Protein AF-A0A3B8TP27-F1 (afdb_monomer_lite)

Structure (mmCIF, N/CA/C/O backbone):
data_AF-A0A3B8TP27-F1
#
_entry.id   AF-A0A3B8TP27-F1
#
loop_
_atom_site.group_PDB
_atom_site.id
_atom_site.type_symbol
_atom_site.label_atom_id
_atom_site.label_alt_id
_atom_site.label_comp_id
_atom_site.label_asym_id
_atom_site.label_entity_id
_atom_site.label_seq_id
_atom_site.pdbx_PDB_ins_code
_atom_site.Cartn_x
_atom_site.Cartn_y
_atom_site.Cartn_z
_atom_site.occupancy
_atom_site.B_iso_or_equiv
_atom_site.auth_seq_id
_atom_site.auth_comp_id
_atom_site.auth_asym_id
_atom_site.auth_atom_id
_atom_site.pdbx_PDB_model_num
ATOM 1 N N . MET A 1 1 ? 4.205 -17.755 7.317 1.00 66.25 1 MET A N 1
ATOM 2 C CA . MET A 1 1 ? 5.647 -17.723 7.655 1.00 66.25 1 MET A CA 1
ATOM 3 C C . MET A 1 1 ? 6.389 -18.927 7.093 1.00 66.25 1 MET A C 1
ATOM 5 O O . MET A 1 1 ? 7.180 -18.707 6.194 1.00 66.25 1 MET A O 1
ATOM 9 N N . GLY A 1 2 ? 6.106 -20.170 7.516 1.00 64.44 2 GLY A N 1
ATOM 10 C CA . GLY A 1 2 ? 6.777 -21.365 6.961 1.00 64.44 2 GLY A CA 1
ATOM 11 C C . GLY A 1 2 ? 6.663 -21.503 5.435 1.00 64.44 2 GLY A C 1
ATOM 12 O O . GLY A 1 2 ? 7.664 -21.722 4.767 1.00 64.44 2 GLY A O 1
ATOM 13 N N . LEU A 1 3 ? 5.477 -21.240 4.872 1.00 69.88 3 LEU A N 1
ATOM 14 C CA . LEU A 1 3 ? 5.270 -21.186 3.414 1.00 69.88 3 LEU A CA 1
ATOM 15 C C . LEU A 1 3 ? 6.057 -20.056 2.725 1.00 69.88 3 LEU A C 1
ATOM 17 O O . LEU A 1 3 ? 6.462 -20.209 1.587 1.00 69.88 3 LEU A O 1
ATOM 21 N N . GLY A 1 4 ? 6.332 -18.954 3.426 1.00 68.19 4 GLY A N 1
ATOM 22 C CA . GLY A 1 4 ? 7.171 -17.870 2.906 1.00 68.19 4 GLY A CA 1
ATOM 23 C C . GLY A 1 4 ? 8.630 -18.267 2.779 1.00 68.19 4 GLY A C 1
ATOM 24 O O . GLY A 1 4 ? 9.251 -18.007 1.760 1.00 68.19 4 GLY A O 1
ATOM 25 N N . VAL A 1 5 ? 9.156 -18.945 3.802 1.00 73.12 5 VAL A N 1
ATOM 26 C CA . VAL A 1 5 ? 10.514 -19.503 3.768 1.00 73.12 5 VAL A CA 1
ATOM 27 C C . VAL A 1 5 ? 10.631 -20.533 2.645 1.00 73.12 5 VAL A C 1
ATOM 29 O O . VAL A 1 5 ? 11.611 -20.508 1.915 1.00 73.12 5 VAL A O 1
ATOM 32 N N . LEU A 1 6 ? 9.608 -21.374 2.451 1.00 71.88 6 LEU A N 1
ATOM 33 C CA . LEU A 1 6 ? 9.532 -22.292 1.312 1.00 71.88 6 LEU A CA 1
ATOM 34 C C . LEU A 1 6 ? 9.569 -21.539 -0.030 1.00 71.88 6 LEU A C 1
ATOM 36 O O . LEU A 1 6 ? 10.332 -21.925 -0.904 1.00 71.88 6 LEU A O 1
ATOM 40 N N . GLY A 1 7 ? 8.794 -20.461 -0.184 1.00 71.62 7 GLY A N 1
ATOM 41 C CA . GLY A 1 7 ? 8.790 -19.634 -1.397 1.00 71.62 7 GLY A CA 1
ATOM 42 C C . GLY A 1 7 ? 10.143 -18.990 -1.695 1.00 71.62 7 GLY A C 1
ATOM 43 O O . GLY A 1 7 ? 10.583 -19.023 -2.837 1.00 71.62 7 GLY A O 1
ATOM 44 N N . ILE A 1 8 ? 10.831 -18.485 -0.665 1.00 73.81 8 ILE A N 1
ATOM 45 C CA . ILE A 1 8 ? 12.198 -17.954 -0.787 1.00 73.81 8 ILE A CA 1
ATOM 46 C C . ILE A 1 8 ? 13.159 -19.072 -1.202 1.00 73.81 8 ILE A C 1
ATOM 48 O O . ILE A 1 8 ? 13.910 -18.918 -2.151 1.00 73.81 8 ILE A O 1
ATOM 52 N N . VAL A 1 9 ? 13.129 -20.231 -0.543 1.00 72.75 9 VAL A N 1
ATOM 53 C CA . VAL A 1 9 ? 14.000 -21.354 -0.928 1.00 72.75 9 VAL A CA 1
ATOM 54 C C . VAL A 1 9 ? 13.724 -21.782 -2.371 1.00 72.75 9 VAL A C 1
ATOM 56 O O . VAL A 1 9 ? 14.662 -21.973 -3.135 1.00 72.75 9 VAL A O 1
ATOM 59 N N . LEU A 1 10 ? 12.457 -21.869 -2.780 1.00 69.00 10 LEU A N 1
ATOM 60 C CA . LEU A 1 10 ? 12.084 -22.222 -4.148 1.00 69.00 10 LEU A CA 1
ATOM 61 C C . LEU A 1 10 ? 12.521 -21.173 -5.173 1.00 69.00 10 LEU A C 1
ATOM 63 O O . LEU A 1 10 ? 12.933 -21.572 -6.254 1.00 69.00 10 LEU A O 1
ATOM 67 N N . SER A 1 11 ? 12.505 -19.875 -4.847 1.00 67.19 11 SER A N 1
ATOM 68 C CA . SER A 1 11 ? 13.017 -18.839 -5.757 1.00 67.19 11 SER A CA 1
ATOM 69 C C . SER A 1 11 ? 14.533 -18.895 -5.956 1.00 67.19 11 SER A C 1
ATOM 71 O O . SER A 1 11 ? 15.020 -18.364 -6.939 1.00 67.19 11 SER A O 1
ATOM 73 N N . PHE A 1 12 ? 15.280 -19.494 -5.021 1.00 67.44 12 PHE A N 1
ATOM 74 C CA . PHE A 1 12 ? 16.730 -19.700 -5.150 1.00 67.44 12 PHE A CA 1
ATOM 75 C C . PHE A 1 12 ? 17.096 -21.067 -5.757 1.00 67.44 12 PHE A C 1
ATOM 77 O O . PHE A 1 12 ? 18.180 -21.210 -6.311 1.00 67.44 12 PHE A O 1
ATOM 84 N N . VAL A 1 13 ? 16.239 -22.085 -5.599 1.00 65.81 13 VAL A N 1
ATOM 85 C CA . VAL A 1 13 ? 16.522 -23.483 -5.987 1.00 65.81 13 VAL A CA 1
ATOM 86 C C . VAL A 1 13 ? 15.939 -23.851 -7.349 1.00 65.81 13 VAL A C 1
ATOM 88 O O . VAL A 1 13 ? 16.531 -24.667 -8.055 1.00 65.81 13 VAL A O 1
ATOM 91 N N . LEU A 1 14 ? 14.778 -23.304 -7.720 1.00 64.00 14 LEU A N 1
ATOM 92 C CA . LEU A 1 14 ? 14.265 -23.486 -9.073 1.00 64.00 14 LEU A CA 1
ATOM 93 C C . LEU A 1 14 ? 15.167 -22.687 -10.019 1.00 64.00 14 LEU A C 1
ATOM 95 O O . LEU A 1 14 ? 15.406 -21.516 -9.726 1.00 64.00 14 LEU A O 1
ATOM 99 N N . PRO A 1 15 ? 15.687 -23.294 -11.103 1.00 53.16 15 PRO A N 1
ATOM 100 C CA . PRO A 1 15 ? 16.529 -22.581 -12.047 1.00 53.16 15 PRO A CA 1
ATOM 101 C C . PRO A 1 15 ? 15.786 -21.340 -12.534 1.00 53.16 15 PRO A C 1
ATOM 103 O O . PRO A 1 15 ? 14.738 -21.453 -13.175 1.00 53.16 15 PRO A O 1
ATOM 106 N N . ASP A 1 16 ? 16.312 -20.162 -12.205 1.00 53.81 16 ASP A N 1
ATOM 107 C CA . ASP A 1 16 ? 16.000 -18.957 -12.955 1.00 53.81 16 ASP A CA 1
ATOM 108 C C . ASP A 1 16 ? 16.494 -19.257 -14.370 1.00 53.81 16 ASP A C 1
ATOM 110 O O . ASP A 1 16 ? 17.695 -19.280 -14.629 1.00 53.81 16 ASP A O 1
ATOM 114 N N . MET A 1 17 ? 15.574 -19.545 -15.291 1.00 49.47 17 MET A N 1
ATOM 115 C CA . MET A 1 17 ? 15.879 -19.596 -16.723 1.00 49.47 17 MET A CA 1
ATOM 116 C C . MET A 1 17 ? 16.141 -18.181 -17.267 1.00 49.47 17 MET A C 1
ATOM 118 O O . MET A 1 17 ? 15.887 -17.940 -18.436 1.00 49.47 17 MET A O 1
ATOM 122 N N . SER A 1 18 ? 16.596 -17.249 -16.415 1.00 47.12 18 SER A N 1
ATOM 123 C CA . SER A 1 18 ? 16.875 -15.857 -16.726 1.00 47.12 18 SER A CA 1
ATOM 124 C C . SER A 1 18 ? 18.362 -15.555 -16.729 1.00 47.12 18 SER A C 1
ATOM 126 O O . SER A 1 18 ? 19.095 -15.949 -15.822 1.00 47.12 18 SER A O 1
ATOM 128 N N . ALA A 1 19 ? 18.796 -14.783 -17.727 1.00 45.38 19 ALA A N 1
ATOM 129 C CA . ALA A 1 19 ? 20.151 -14.232 -17.803 1.00 45.38 19 ALA A CA 1
ATOM 130 C C . ALA A 1 19 ? 20.506 -13.356 -16.577 1.00 45.38 19 ALA A C 1
ATOM 132 O O . ALA A 1 19 ? 21.674 -13.217 -16.223 1.00 45.38 19 ALA A O 1
ATOM 133 N N . ASN A 1 20 ? 19.495 -12.827 -15.873 1.00 56.25 20 ASN A N 1
ATOM 134 C CA . ASN A 1 20 ? 19.636 -12.100 -14.613 1.00 56.25 20 ASN A CA 1
ATOM 135 C C . ASN A 1 20 ? 19.451 -13.038 -13.412 1.00 56.25 20 ASN A C 1
ATOM 137 O O . ASN A 1 20 ? 18.319 -13.318 -13.009 1.00 56.25 20 ASN A O 1
ATOM 141 N N . HIS A 1 21 ? 20.552 -13.498 -12.813 1.00 56.16 21 HIS A N 1
ATOM 142 C CA . HIS A 1 21 ? 20.518 -14.320 -11.600 1.00 56.16 21 HIS A CA 1
ATOM 143 C C . HIS A 1 21 ? 19.665 -13.660 -10.488 1.00 56.16 21 HIS A C 1
ATOM 145 O O . HIS A 1 21 ? 19.971 -12.557 -10.032 1.00 56.16 21 HIS A O 1
ATOM 151 N N . TYR A 1 22 ? 18.619 -14.348 -10.013 1.00 73.94 22 TYR A N 1
ATOM 152 C CA . TYR A 1 22 ? 17.744 -13.962 -8.893 1.00 73.94 22 TYR A CA 1
ATOM 153 C C . TYR A 1 22 ? 16.801 -12.768 -9.135 1.00 73.94 22 TYR A C 1
ATOM 155 O O . TYR A 1 22 ? 16.224 -12.246 -8.169 1.00 73.94 22 TYR A O 1
ATOM 163 N N . SER A 1 23 ? 16.590 -12.328 -10.382 1.00 77.88 23 SER A N 1
ATOM 164 C CA . SER A 1 23 ? 15.687 -11.204 -10.695 1.00 77.88 23 SER A CA 1
ATOM 165 C C . SER A 1 23 ? 14.266 -11.446 -10.181 1.00 77.88 23 SER A C 1
ATOM 167 O O . SER A 1 23 ? 13.637 -10.544 -9.614 1.00 77.88 23 SER A O 1
ATOM 169 N N . ARG A 1 24 ? 13.784 -12.691 -10.269 1.00 81.81 24 ARG A N 1
ATOM 170 C CA . ARG A 1 24 ? 12.455 -13.089 -9.789 1.00 81.81 24 ARG A CA 1
ATOM 171 C C . ARG A 1 24 ? 12.317 -12.959 -8.279 1.00 81.81 24 ARG A C 1
ATOM 173 O O . ARG A 1 24 ? 11.278 -12.496 -7.801 1.00 81.81 24 ARG A O 1
ATOM 180 N N . PHE A 1 25 ? 13.348 -13.330 -7.518 1.00 85.75 25 PHE A N 1
ATOM 181 C CA . PHE A 1 25 ? 13.351 -13.182 -6.060 1.00 85.75 25 PHE A CA 1
ATOM 182 C C . PHE A 1 25 ? 13.271 -11.707 -5.660 1.00 85.75 25 PHE A C 1
ATOM 184 O O . PHE A 1 25 ? 12.393 -11.323 -4.884 1.00 85.75 25 PHE A O 1
ATOM 191 N N . TRP A 1 26 ? 14.148 -10.870 -6.218 1.00 89.06 26 TRP A N 1
ATOM 192 C CA . TRP A 1 26 ? 14.210 -9.449 -5.883 1.00 89.06 26 TRP A CA 1
ATOM 193 C C . TRP A 1 26 ? 12.957 -8.687 -6.325 1.00 89.06 26 TRP A C 1
ATOM 195 O O . TRP A 1 26 ? 12.459 -7.855 -5.568 1.00 89.06 26 TRP A O 1
ATOM 205 N N . SER A 1 27 ? 12.381 -9.033 -7.480 1.00 91.62 27 SER A N 1
ATOM 206 C CA . SER A 1 27 ? 11.115 -8.457 -7.961 1.00 91.62 27 SER A CA 1
ATOM 207 C C . SER A 1 27 ? 9.949 -8.821 -7.043 1.00 91.62 27 SER A C 1
ATOM 209 O O . SER A 1 27 ? 9.149 -7.964 -6.666 1.00 91.62 27 SER A O 1
ATOM 211 N N . ASN A 1 28 ? 9.878 -10.082 -6.601 1.00 92.19 28 ASN A N 1
ATOM 212 C CA . ASN A 1 28 ? 8.884 -10.526 -5.623 1.00 92.19 28 ASN A CA 1
ATOM 213 C C . ASN A 1 28 ? 9.065 -9.839 -4.269 1.00 92.19 28 ASN A C 1
ATOM 215 O O . ASN A 1 28 ? 8.075 -9.456 -3.636 1.00 92.19 28 ASN A O 1
ATOM 219 N N . LEU A 1 29 ? 10.309 -9.677 -3.817 1.00 93.62 29 LEU A N 1
ATOM 220 C CA . LEU A 1 29 ? 10.616 -8.975 -2.579 1.00 93.62 29 LEU A CA 1
ATOM 221 C C . LEU A 1 29 ? 10.170 -7.511 -2.662 1.00 93.62 29 LEU A C 1
ATOM 223 O O . LEU A 1 29 ? 9.513 -7.032 -1.737 1.00 93.62 29 LEU A O 1
ATOM 227 N N . LEU A 1 30 ? 10.469 -6.829 -3.771 1.00 95.88 30 LEU A N 1
ATOM 228 C CA . LEU A 1 30 ? 10.076 -5.446 -4.037 1.00 95.88 30 LEU A CA 1
ATOM 229 C C . LEU A 1 30 ? 8.550 -5.288 -4.041 1.00 95.88 30 LEU A C 1
ATOM 231 O O . LEU A 1 30 ? 8.015 -4.501 -3.256 1.00 95.88 30 LEU A O 1
ATOM 235 N N . LEU A 1 31 ? 7.857 -6.092 -4.856 1.00 96.38 31 LEU A N 1
ATOM 236 C CA . LEU A 1 31 ? 6.399 -6.094 -4.987 1.00 96.38 31 LEU A CA 1
ATOM 237 C C . LEU A 1 31 ? 5.729 -6.261 -3.625 1.00 96.38 31 LEU A C 1
ATOM 239 O O . LEU A 1 31 ? 4.927 -5.425 -3.209 1.00 96.38 31 LEU A O 1
ATOM 243 N N . ASN A 1 32 ? 6.063 -7.338 -2.909 1.00 97.06 32 ASN A N 1
ATOM 244 C CA . ASN A 1 32 ? 5.401 -7.648 -1.647 1.00 97.06 32 ASN A CA 1
ATOM 245 C C . ASN A 1 32 ? 5.752 -6.624 -0.560 1.00 97.06 32 ASN A C 1
ATOM 247 O O . ASN A 1 32 ? 4.894 -6.269 0.249 1.00 97.06 32 ASN A O 1
ATOM 251 N N . THR A 1 33 ? 6.981 -6.102 -0.549 1.00 97.88 33 THR A N 1
ATOM 252 C CA . THR A 1 33 ? 7.368 -5.033 0.380 1.00 97.88 33 THR A CA 1
ATOM 253 C C . THR A 1 33 ? 6.520 -3.788 0.147 1.00 97.88 33 THR A C 1
ATOM 255 O O . THR A 1 33 ? 5.936 -3.271 1.098 1.00 97.88 33 THR A O 1
ATOM 258 N N . TYR A 1 34 ? 6.380 -3.340 -1.101 1.00 98.12 34 TYR A N 1
ATOM 259 C CA . TYR A 1 34 ? 5.605 -2.145 -1.418 1.00 98.12 34 TYR A CA 1
ATOM 260 C C . TYR A 1 34 ? 4.100 -2.336 -1.169 1.00 98.12 34 TYR A C 1
ATOM 262 O O . TYR A 1 34 ? 3.471 -1.519 -0.492 1.00 98.12 34 TYR A O 1
ATOM 270 N N . TYR A 1 35 ? 3.532 -3.460 -1.616 1.00 98.31 35 TYR A N 1
ATOM 271 C CA . TYR A 1 35 ? 2.109 -3.764 -1.452 1.00 98.31 35 TYR A CA 1
ATOM 272 C C . TYR A 1 35 ? 1.693 -3.829 0.025 1.00 98.31 35 TYR A C 1
ATOM 274 O O . TYR A 1 35 ? 0.754 -3.150 0.456 1.00 98.31 35 TYR A O 1
ATOM 282 N N . PHE A 1 36 ? 2.431 -4.585 0.847 1.00 98.44 36 PHE A N 1
ATOM 283 C CA . PHE A 1 36 ? 2.129 -4.686 2.276 1.00 98.44 36 PHE A CA 1
ATOM 284 C C . PHE A 1 36 ? 2.482 -3.412 3.057 1.00 98.44 36 PHE A C 1
ATOM 286 O O . PHE A 1 36 ? 1.872 -3.160 4.100 1.00 98.44 36 PHE A O 1
ATOM 293 N N . ALA A 1 37 ? 3.405 -2.578 2.567 1.00 98.38 37 ALA A N 1
ATOM 294 C CA . ALA A 1 37 ? 3.612 -1.245 3.126 1.00 98.38 37 ALA A CA 1
ATOM 295 C C . ALA A 1 37 ? 2.386 -0.351 2.929 1.00 98.38 37 ALA A C 1
ATOM 297 O O . ALA A 1 37 ? 1.939 0.285 3.886 1.00 98.38 37 ALA A O 1
ATOM 298 N N . GLY A 1 38 ? 1.807 -0.368 1.726 1.00 97.88 38 GLY A N 1
ATOM 299 C CA . GLY A 1 38 ? 0.555 0.306 1.393 1.00 97.88 38 GLY A CA 1
ATOM 300 C C . GLY A 1 38 ? -0.625 -0.138 2.270 1.00 97.88 38 GLY A C 1
ATOM 301 O O . GLY A 1 38 ? -1.345 0.677 2.859 1.00 97.88 38 GLY A O 1
ATOM 302 N N . ILE A 1 39 ? -0.776 -1.449 2.466 1.00 98.38 39 ILE A N 1
ATOM 303 C CA . ILE A 1 39 ? -1.789 -2.020 3.371 1.00 98.38 39 ILE A CA 1
ATOM 304 C C . ILE A 1 39 ? -1.575 -1.546 4.818 1.00 98.38 39 ILE A C 1
ATOM 306 O O . ILE A 1 39 ? -2.529 -1.166 5.501 1.00 98.38 39 ILE A O 1
ATOM 310 N N . ALA A 1 40 ? -0.331 -1.541 5.302 1.00 98.19 40 ALA A N 1
ATOM 311 C CA . ALA A 1 40 ? -0.015 -1.136 6.669 1.00 98.19 40 ALA A CA 1
ATOM 312 C C . ALA A 1 40 ? -0.239 0.369 6.906 1.00 98.19 40 ALA A C 1
ATOM 314 O O . ALA A 1 40 ? -0.808 0.752 7.935 1.00 98.19 40 ALA A O 1
ATOM 315 N N . ILE A 1 41 ? 0.167 1.227 5.961 1.00 98.25 41 ILE A N 1
ATOM 316 C CA . ILE A 1 41 ? 0.011 2.686 6.070 1.00 98.25 41 ILE A CA 1
ATOM 317 C C . ILE A 1 41 ? -1.456 3.122 5.970 1.00 98.25 41 ILE A C 1
ATOM 319 O O . ILE A 1 41 ? -1.842 4.100 6.612 1.00 98.25 41 ILE A O 1
ATOM 323 N N . THR A 1 42 ? -2.302 2.345 5.279 1.00 98.12 42 THR A N 1
ATOM 324 C CA . THR A 1 42 ? -3.757 2.572 5.202 1.00 98.12 42 THR A CA 1
ATOM 325 C C . THR A 1 42 ? -4.397 2.677 6.588 1.00 98.12 42 THR A C 1
ATOM 327 O O . THR A 1 42 ? -5.289 3.498 6.797 1.00 98.12 42 THR A O 1
ATOM 330 N N . GLY A 1 43 ? -3.910 1.913 7.573 1.00 96.75 43 GLY A N 1
ATOM 331 C CA . GLY A 1 43 ? -4.378 2.020 8.955 1.00 96.75 43 GLY A CA 1
ATOM 332 C C . GLY A 1 43 ? -4.139 3.408 9.565 1.00 96.75 43 GLY A C 1
ATOM 333 O O . GLY A 1 43 ? -5.029 3.960 10.212 1.00 96.75 43 GLY A O 1
ATOM 334 N N . LEU A 1 44 ? -2.969 4.011 9.322 1.00 97.69 44 LEU A N 1
ATOM 335 C CA . LEU A 1 44 ? -2.666 5.368 9.794 1.00 97.69 44 LEU A CA 1
ATOM 336 C C . LEU A 1 44 ? -3.459 6.423 9.031 1.00 97.69 44 LEU A C 1
ATOM 338 O O . LEU A 1 44 ? -4.010 7.326 9.657 1.00 97.69 44 LEU A O 1
ATOM 342 N N . PHE A 1 45 ? -3.559 6.281 7.708 1.00 97.75 45 PHE A N 1
ATOM 343 C CA . PHE A 1 45 ? -4.367 7.162 6.867 1.00 97.75 45 PHE A CA 1
ATOM 344 C C . PHE A 1 45 ? -5.830 7.190 7.318 1.00 97.75 45 PHE A C 1
ATOM 346 O O . PHE A 1 45 ? -6.380 8.266 7.552 1.00 97.75 45 PHE A O 1
ATOM 353 N N . PHE A 1 46 ? -6.433 6.018 7.535 1.00 97.38 46 PHE A N 1
ATOM 354 C CA . PHE A 1 46 ? -7.809 5.895 8.005 1.00 97.38 46 PHE A CA 1
ATOM 355 C C . PHE A 1 46 ? -8.028 6.626 9.334 1.00 97.38 46 PHE A C 1
ATOM 357 O O . PHE A 1 46 ? -8.969 7.410 9.458 1.00 97.38 46 PHE A O 1
ATOM 364 N N . LEU A 1 47 ? -7.141 6.424 10.313 1.00 96.38 47 LEU A N 1
ATOM 365 C CA . LEU A 1 47 ? -7.243 7.087 11.615 1.00 96.38 47 LEU A CA 1
ATOM 366 C C . LEU A 1 47 ? -7.025 8.595 11.519 1.00 96.38 47 LEU A C 1
ATOM 368 O O . LEU A 1 47 ? -7.779 9.356 12.117 1.00 96.38 47 LEU A O 1
ATOM 372 N N . ALA A 1 48 ? -6.026 9.036 10.755 1.00 97.31 48 ALA A N 1
ATOM 373 C CA . ALA A 1 48 ? -5.733 10.452 10.582 1.00 97.31 48 ALA A CA 1
ATOM 374 C C . ALA A 1 48 ? -6.907 11.195 9.929 1.00 97.31 48 ALA A C 1
ATOM 376 O O . ALA A 1 48 ? -7.303 12.258 10.408 1.00 97.31 48 ALA A O 1
ATOM 377 N N . ALA A 1 49 ? -7.500 10.615 8.880 1.00 96.00 49 ALA A N 1
ATOM 378 C CA . ALA A 1 49 ? -8.645 11.191 8.184 1.00 96.00 49 ALA A CA 1
ATOM 379 C C . ALA A 1 49 ? -9.844 11.383 9.124 1.00 96.00 49 ALA A C 1
ATOM 381 O O . ALA A 1 49 ? -10.430 12.464 9.172 1.00 96.00 49 ALA A O 1
ATOM 382 N N . HIS A 1 50 ? -10.171 10.374 9.935 1.00 94.88 50 HIS A N 1
ATOM 383 C CA . HIS A 1 50 ? -11.297 10.478 10.860 1.00 94.88 50 HIS A CA 1
ATOM 384 C C . HIS A 1 50 ? -11.015 11.384 12.061 1.00 94.88 50 HIS A C 1
ATOM 386 O O . HIS A 1 50 ? -11.900 12.128 12.483 1.00 94.88 50 HIS A O 1
ATOM 392 N N . GLN A 1 51 ? -9.778 11.400 12.560 1.00 93.38 51 GLN A N 1
ATOM 393 C CA . GLN A 1 51 ? -9.365 12.308 13.628 1.00 93.38 51 GLN A CA 1
ATOM 394 C C . GLN A 1 51 ? -9.535 13.776 13.202 1.00 93.38 51 GLN A C 1
ATOM 396 O O . GLN A 1 51 ? -9.992 14.621 13.981 1.00 93.38 51 GLN A O 1
ATOM 401 N N . LEU A 1 52 ? -9.201 14.088 11.945 1.00 95.06 52 LEU A N 1
ATOM 402 C CA . LEU A 1 52 ? -9.410 15.410 11.356 1.00 95.06 52 LEU A CA 1
ATOM 403 C C . LEU A 1 52 ? -10.893 15.702 11.093 1.00 95.06 52 LEU A C 1
ATOM 405 O O . LEU A 1 52 ? -11.337 16.816 11.377 1.00 95.06 52 LEU A O 1
ATOM 409 N N . GLY A 1 53 ? -11.639 14.702 10.619 1.00 93.38 53 GLY A N 1
ATOM 410 C CA . GLY A 1 53 ? -13.061 14.783 10.281 1.00 93.38 53 GLY A CA 1
ATOM 411 C C . GLY A 1 53 ? -14.044 14.668 11.450 1.00 93.38 53 GLY A C 1
ATOM 412 O O . GLY A 1 53 ? -15.242 14.650 11.201 1.00 93.38 53 GLY A O 1
ATOM 413 N N . TYR A 1 54 ? -13.574 14.587 12.702 1.00 90.38 54 TYR A N 1
ATOM 414 C CA . TYR A 1 54 ? -14.424 14.377 13.889 1.00 90.38 54 TYR A CA 1
ATOM 415 C C . TYR A 1 54 ? -15.295 13.105 13.822 1.00 90.38 54 TYR A C 1
ATOM 417 O O . TYR A 1 54 ? -16.408 13.081 14.339 1.00 90.38 54 TYR A O 1
ATOM 425 N N . GLY A 1 55 ? -14.801 12.038 13.187 1.00 89.00 55 GLY A N 1
ATOM 426 C CA . GLY A 1 55 ? -15.532 10.773 13.092 1.00 89.00 55 GLY A CA 1
ATOM 427 C C . GLY A 1 55 ? -15.427 9.945 14.376 1.00 89.00 55 GLY A C 1
ATOM 428 O O . GLY A 1 55 ? -14.332 9.532 14.738 1.00 89.00 55 GLY A O 1
ATOM 429 N N . GLY A 1 56 ? -16.550 9.654 15.040 1.00 90.06 56 GLY A N 1
ATOM 430 C CA . GLY A 1 56 ? -16.573 8.856 16.274 1.00 90.06 56 GLY A CA 1
ATOM 431 C C . GLY A 1 56 ? -16.761 7.348 16.071 1.00 90.06 56 GLY A C 1
ATOM 432 O O . GLY A 1 56 ? -16.282 6.549 16.873 1.00 90.06 56 GLY A O 1
ATOM 433 N N . TRP A 1 57 ? -17.414 6.926 14.985 1.00 92.62 57 TRP A N 1
ATOM 434 C CA . TRP A 1 57 ? -17.859 5.537 14.782 1.00 92.62 57 TRP A CA 1
ATOM 435 C C . TRP A 1 57 ? -16.728 4.496 14.758 1.00 92.62 57 TRP A C 1
ATOM 437 O O . TRP A 1 57 ? -16.928 3.357 15.170 1.00 92.62 57 TRP A O 1
ATOM 447 N N . HIS A 1 58 ? -15.522 4.864 14.322 1.00 92.19 58 HIS A N 1
ATOM 448 C CA . HIS A 1 58 ? -14.396 3.932 14.232 1.00 92.19 58 HIS A CA 1
ATOM 449 C C . HIS A 1 58 ? -13.679 3.694 15.572 1.00 92.19 58 HIS A C 1
ATOM 451 O O . HIS A 1 58 ? -12.762 2.870 15.655 1.00 92.19 58 HIS A O 1
ATOM 457 N N . VAL A 1 59 ? -14.019 4.455 16.618 1.00 91.69 59 VAL A N 1
ATOM 458 C CA . VAL A 1 59 ? -13.295 4.444 17.898 1.00 91.69 59 VAL A CA 1
ATOM 459 C C . VAL A 1 59 ? -13.341 3.078 18.567 1.00 91.69 59 VAL A C 1
ATOM 461 O O . VAL A 1 59 ? -12.347 2.678 19.175 1.00 91.69 59 VAL A O 1
ATOM 464 N N . LEU A 1 60 ? -14.435 2.331 18.399 1.00 90.50 60 LEU A N 1
ATOM 465 C CA . LEU A 1 60 ? -14.571 0.976 18.921 1.00 90.50 60 LEU A CA 1
ATOM 466 C C . LEU A 1 60 ? -13.457 0.043 18.432 1.00 90.50 60 LEU A C 1
ATOM 468 O O . LEU A 1 60 ? -12.927 -0.742 19.214 1.00 90.50 60 LEU A O 1
ATOM 472 N N . PHE A 1 61 ? -13.081 0.142 17.156 1.00 92.06 61 PHE A N 1
ATOM 473 C CA . PHE A 1 61 ? -12.139 -0.782 16.529 1.00 92.06 61 PHE A CA 1
ATOM 474 C C . PHE A 1 61 ? -10.804 -0.146 16.135 1.00 92.06 61 PHE A C 1
ATOM 476 O O . PHE A 1 61 ? -9.983 -0.808 15.502 1.00 92.06 61 PHE A O 1
ATOM 483 N N . LYS A 1 62 ? -10.525 1.101 16.546 1.00 92.81 62 LYS A N 1
ATOM 484 C CA . LYS A 1 62 ? -9.297 1.847 16.197 1.00 92.81 62 LYS A CA 1
ATOM 485 C C . LYS A 1 62 ? -7.982 1.119 16.525 1.00 92.81 62 LYS A C 1
ATOM 487 O O . LYS A 1 62 ? -6.938 1.455 15.971 1.00 92.81 62 LYS A O 1
ATOM 492 N N . ARG A 1 63 ? -8.014 0.106 17.402 1.00 92.81 63 ARG A N 1
ATOM 493 C CA . ARG A 1 63 ? -6.877 -0.787 17.690 1.00 92.81 63 ARG A CA 1
ATOM 494 C C . ARG A 1 63 ? -6.404 -1.551 16.456 1.00 92.81 63 ARG A C 1
ATOM 496 O O . ARG A 1 63 ? -5.202 -1.704 16.283 1.00 92.81 63 ARG A O 1
ATOM 503 N N . VAL A 1 64 ? -7.320 -1.996 15.597 1.00 95.31 64 VAL A N 1
ATOM 504 C CA . VAL A 1 64 ? -7.001 -2.763 14.384 1.00 95.31 64 VAL A CA 1
ATOM 505 C C . VAL A 1 64 ? -6.151 -1.955 13.397 1.00 95.31 64 VAL A C 1
ATOM 507 O O . VAL A 1 64 ? -5.040 -2.399 13.105 1.00 95.31 64 VAL A O 1
ATOM 510 N N . PRO A 1 65 ? -6.560 -0.754 12.938 1.00 96.44 65 PRO A N 1
ATOM 511 C CA . PRO A 1 65 ? -5.710 0.062 12.073 1.00 96.44 65 PRO A CA 1
ATOM 512 C C . PRO A 1 65 ? -4.381 0.471 12.736 1.00 96.44 65 PRO A C 1
ATOM 514 O O . PRO A 1 65 ? -3.349 0.484 12.062 1.00 96.44 65 PRO A O 1
ATOM 517 N N . LEU A 1 66 ? -4.351 0.729 14.054 1.00 96.25 66 LEU A N 1
ATOM 518 C CA . LEU A 1 66 ? -3.087 0.955 14.774 1.00 96.25 66 LEU A CA 1
ATOM 519 C C . LEU A 1 66 ? -2.172 -0.278 14.722 1.00 96.25 66 LEU A C 1
ATOM 521 O O . LEU A 1 66 ? -0.971 -0.139 14.488 1.00 96.25 66 LEU A O 1
ATOM 525 N N . ALA A 1 67 ? -2.720 -1.477 14.916 1.00 96.69 67 ALA A N 1
ATOM 526 C CA . ALA A 1 67 ? -1.974 -2.728 14.887 1.00 96.69 67 ALA A CA 1
ATOM 527 C C . ALA A 1 67 ? -1.435 -3.062 13.489 1.00 96.69 67 ALA A C 1
ATOM 529 O O . ALA A 1 67 ? -0.263 -3.417 13.375 1.00 96.69 67 ALA A O 1
ATOM 530 N N . MET A 1 68 ? -2.233 -2.864 12.434 1.00 97.81 68 MET A N 1
ATOM 531 C CA . MET A 1 68 ? -1.796 -3.036 11.039 1.00 97.81 68 MET A CA 1
ATOM 532 C C . MET A 1 68 ? -0.566 -2.171 10.731 1.00 97.81 68 MET A C 1
ATOM 534 O O . MET A 1 68 ? 0.415 -2.649 10.161 1.00 97.81 68 MET A O 1
ATOM 538 N N . SER A 1 69 ? -0.564 -0.915 11.196 1.00 97.88 69 SER A N 1
ATOM 539 C CA . SER A 1 69 ? 0.556 0.008 10.972 1.00 97.88 69 SER A CA 1
ATOM 540 C C . SER A 1 69 ? 1.884 -0.445 11.591 1.00 97.88 69 SER A C 1
ATOM 542 O O . SER A 1 69 ? 2.947 -0.002 11.159 1.00 97.88 69 SER A O 1
ATOM 544 N N . ARG A 1 70 ? 1.868 -1.351 12.581 1.00 97.25 70 ARG A N 1
ATOM 545 C CA . ARG A 1 70 ? 3.101 -1.868 13.202 1.00 97.25 70 ARG A CA 1
ATOM 546 C C . ARG A 1 70 ? 3.957 -2.676 12.240 1.00 97.25 70 ARG A C 1
ATOM 548 O O . ARG A 1 70 ? 5.167 -2.762 12.451 1.00 97.25 70 ARG A O 1
ATOM 555 N N . TYR A 1 71 ? 3.364 -3.197 11.170 1.00 98.06 71 TYR A N 1
ATOM 556 C CA . TYR A 1 71 ? 4.100 -3.889 10.123 1.00 98.06 71 TYR A CA 1
ATOM 557 C C . TYR A 1 71 ? 5.078 -2.981 9.360 1.00 98.06 71 TYR A C 1
ATOM 559 O O . TYR A 1 71 ? 6.056 -3.480 8.811 1.00 98.06 71 TYR A O 1
ATOM 567 N N . LEU A 1 72 ? 4.914 -1.652 9.419 1.00 98.19 72 LEU A N 1
ATOM 568 C CA . LEU A 1 72 ? 5.842 -0.694 8.804 1.00 98.19 72 LEU A CA 1
ATOM 569 C C . LEU A 1 72 ? 7.288 -0.830 9.315 1.00 98.19 72 LEU A C 1
ATOM 571 O O . LEU A 1 72 ? 8.218 -0.529 8.577 1.00 98.19 72 LEU A O 1
ATOM 575 N N . PHE A 1 73 ? 7.508 -1.336 10.535 1.00 97.94 73 PHE A N 1
ATOM 576 C CA . PHE A 1 73 ? 8.863 -1.634 11.024 1.00 97.94 73 PHE A CA 1
ATOM 577 C C . PHE A 1 73 ? 9.508 -2.830 10.319 1.00 97.94 73 PHE A C 1
ATOM 579 O O . PHE A 1 73 ? 10.716 -2.826 10.095 1.00 97.94 73 PHE A O 1
ATOM 586 N N . VAL A 1 74 ? 8.715 -3.845 9.963 1.00 97.62 74 VAL A N 1
ATOM 587 C CA . VAL A 1 74 ? 9.203 -4.980 9.166 1.00 97.62 74 VAL A CA 1
ATOM 588 C C . VAL A 1 74 ? 9.513 -4.506 7.753 1.00 97.62 74 VAL A C 1
ATOM 590 O O . VAL A 1 74 ? 10.595 -4.785 7.250 1.00 97.62 74 VAL A O 1
ATOM 593 N N . ILE A 1 75 ? 8.610 -3.718 7.160 1.00 98.12 75 ILE A N 1
ATOM 594 C CA . ILE A 1 75 ? 8.824 -3.084 5.854 1.00 98.12 75 ILE A CA 1
ATOM 595 C C . ILE A 1 75 ? 10.110 -2.263 5.844 1.00 98.12 75 ILE A C 1
ATOM 597 O O . ILE A 1 75 ? 10.904 -2.428 4.930 1.00 98.12 75 ILE A O 1
ATOM 601 N N . PHE A 1 76 ? 10.358 -1.432 6.859 1.00 98.19 76 PHE A N 1
ATOM 602 C CA . PHE A 1 76 ? 11.598 -0.660 6.940 1.00 98.19 76 PHE A CA 1
ATOM 603 C C . PHE A 1 76 ? 12.842 -1.562 6.876 1.00 98.19 76 PHE A C 1
ATOM 605 O O . PHE A 1 76 ? 13.758 -1.274 6.114 1.00 98.19 76 PHE A O 1
ATOM 612 N N . GLY A 1 77 ? 12.853 -2.686 7.601 1.00 97.50 77 GLY A N 1
ATOM 613 C CA . GLY A 1 77 ? 13.948 -3.659 7.522 1.00 97.50 77 GLY A CA 1
ATOM 614 C C . GLY A 1 77 ? 14.127 -4.267 6.124 1.00 97.50 77 GLY A C 1
ATOM 615 O O . GLY A 1 77 ? 15.253 -4.388 5.651 1.00 97.50 77 GLY A O 1
ATOM 616 N N . LEU A 1 78 ? 13.028 -4.598 5.439 1.00 97.06 78 LEU A N 1
ATOM 617 C CA . LEU A 1 78 ? 13.061 -5.129 4.068 1.00 97.06 78 LEU A CA 1
ATOM 618 C C . LEU A 1 78 ? 13.511 -4.079 3.045 1.00 97.06 78 LEU A C 1
ATOM 620 O O . LEU A 1 78 ? 14.271 -4.386 2.135 1.00 97.06 78 LEU A O 1
ATOM 624 N N . VAL A 1 79 ? 13.099 -2.825 3.220 1.00 97.50 79 VAL A N 1
ATOM 625 C CA . VAL A 1 79 ? 13.538 -1.701 2.385 1.00 97.50 79 VAL A CA 1
ATOM 626 C C . VAL A 1 79 ? 15.029 -1.436 2.570 1.00 97.50 79 VAL A C 1
ATOM 628 O O . VAL A 1 79 ? 15.722 -1.185 1.587 1.00 97.50 79 VAL A O 1
ATOM 631 N N . VAL A 1 80 ? 15.545 -1.523 3.800 1.00 97.62 80 VAL A N 1
ATOM 632 C CA . VAL A 1 80 ? 16.990 -1.441 4.060 1.00 97.62 80 VAL A CA 1
ATOM 633 C C . VAL A 1 80 ? 17.729 -2.581 3.359 1.00 97.62 80 VAL A C 1
ATOM 635 O O . VAL A 1 80 ? 18.780 -2.332 2.782 1.00 97.62 80 VAL A O 1
ATOM 638 N N . LEU A 1 81 ? 17.173 -3.798 3.339 1.00 96.00 81 LEU A N 1
ATOM 639 C CA . LEU A 1 81 ? 17.753 -4.929 2.608 1.00 96.00 81 LEU A CA 1
ATOM 640 C C . LEU A 1 81 ? 17.795 -4.684 1.090 1.00 96.00 81 LEU A C 1
ATOM 642 O O . LEU A 1 81 ? 18.843 -4.878 0.487 1.00 96.00 81 LEU A O 1
ATOM 646 N N . ILE A 1 82 ? 16.694 -4.224 0.486 1.00 95.31 82 ILE A N 1
ATOM 647 C CA . ILE A 1 82 ? 16.641 -3.868 -0.947 1.00 95.31 82 ILE A CA 1
ATOM 648 C C . ILE A 1 82 ? 17.630 -2.735 -1.249 1.00 95.31 82 ILE A C 1
ATOM 650 O O . ILE A 1 82 ? 18.390 -2.789 -2.204 1.00 95.31 82 ILE A O 1
ATOM 654 N N . THR A 1 83 ? 17.688 -1.720 -0.391 1.00 95.88 83 THR A N 1
ATOM 655 C CA . THR A 1 83 ? 18.622 -0.600 -0.557 1.00 95.88 83 THR A CA 1
ATOM 656 C C . THR A 1 83 ? 20.077 -1.056 -0.448 1.00 95.88 83 THR A C 1
ATOM 658 O O . THR A 1 83 ? 20.911 -0.630 -1.238 1.00 95.88 83 THR A O 1
ATOM 661 N N . ALA A 1 84 ? 20.399 -1.932 0.506 1.00 95.19 84 ALA A N 1
ATOM 662 C CA . ALA A 1 84 ? 21.730 -2.516 0.622 1.00 95.19 84 ALA A CA 1
ATOM 663 C C . ALA A 1 84 ? 22.075 -3.363 -0.610 1.00 95.19 84 ALA A C 1
ATOM 665 O O . ALA A 1 84 ? 23.193 -3.269 -1.102 1.00 95.19 84 ALA A O 1
ATOM 666 N N . GLY A 1 85 ? 21.106 -4.116 -1.142 1.00 91.88 85 GLY A N 1
ATOM 667 C CA . GLY A 1 85 ? 21.257 -4.859 -2.391 1.00 91.88 85 GLY A CA 1
ATOM 668 C C . GLY A 1 85 ? 21.562 -3.960 -3.589 1.00 91.88 85 GLY A C 1
ATOM 669 O O . GLY A 1 85 ? 22.419 -4.309 -4.388 1.00 91.88 85 GLY A O 1
ATOM 670 N N . LEU A 1 86 ? 20.957 -2.772 -3.664 1.00 91.44 86 LEU A N 1
ATOM 671 C CA . LEU A 1 86 ? 21.272 -1.767 -4.686 1.00 91.44 86 LEU A CA 1
ATOM 672 C C . LEU A 1 86 ? 22.668 -1.143 -4.516 1.00 91.44 86 LEU A C 1
ATOM 674 O O . LEU A 1 86 ? 23.321 -0.812 -5.498 1.00 91.44 86 LEU A O 1
ATOM 678 N N . LEU A 1 87 ? 23.110 -0.912 -3.276 1.00 92.00 87 LEU A N 1
ATOM 679 C CA . LEU A 1 87 ? 24.415 -0.297 -2.996 1.00 92.00 87 LEU A CA 1
ATOM 680 C C . LEU A 1 87 ? 25.587 -1.271 -3.166 1.00 92.00 87 LEU A C 1
ATOM 682 O O . LEU A 1 87 ? 26.702 -0.829 -3.422 1.00 92.00 87 LEU A O 1
ATOM 686 N N . LEU A 1 88 ? 25.334 -2.565 -2.962 1.00 91.12 88 LEU A N 1
ATOM 687 C CA . LEU A 1 88 ? 26.316 -3.649 -3.035 1.00 91.12 88 LEU A CA 1
ATOM 688 C C . LEU A 1 88 ? 26.161 -4.506 -4.299 1.00 91.12 88 LEU A C 1
ATOM 690 O O . LEU A 1 88 ? 26.792 -5.557 -4.394 1.00 91.12 88 LEU A O 1
ATOM 694 N N . ASP A 1 89 ? 25.299 -4.082 -5.224 1.00 87.75 89 ASP A N 1
ATOM 695 C CA . ASP A 1 89 ? 25.052 -4.714 -6.522 1.00 87.75 89 ASP A CA 1
ATOM 696 C C . ASP A 1 89 ? 24.635 -6.196 -6.428 1.00 87.75 89 ASP A C 1
ATOM 698 O O . ASP A 1 89 ? 24.998 -7.036 -7.244 1.00 87.75 89 ASP A O 1
ATOM 702 N N . TRP A 1 90 ? 23.825 -6.534 -5.418 1.00 86.06 90 TRP A N 1
ATOM 703 C CA . TRP A 1 90 ? 23.237 -7.872 -5.240 1.00 86.06 90 TRP A CA 1
ATOM 704 C C . TRP A 1 90 ? 22.032 -8.138 -6.150 1.00 86.06 90 TRP A C 1
ATOM 706 O O . TRP A 1 90 ? 21.517 -9.259 -6.171 1.00 86.06 90 TRP A O 1
ATOM 716 N N . HIS A 1 91 ? 21.537 -7.110 -6.845 1.00 86.94 91 HIS A N 1
ATOM 717 C CA . HIS A 1 91 ? 20.420 -7.212 -7.777 1.00 86.94 91 HIS A CA 1
ATOM 718 C C . HIS A 1 91 ? 20.462 -6.135 -8.861 1.00 86.94 91 HIS A C 1
ATOM 720 O O . HIS A 1 91 ? 20.903 -5.013 -8.621 1.00 86.94 91 HIS A O 1
ATOM 726 N N . SER A 1 92 ? 19.859 -6.431 -10.009 1.00 84.69 92 SER A N 1
ATOM 727 C CA . SER A 1 92 ? 19.772 -5.530 -11.163 1.00 84.69 92 SER A CA 1
ATOM 728 C C . SER A 1 92 ? 18.411 -4.833 -11.328 1.00 84.69 92 SER A C 1
ATOM 730 O O . SER A 1 92 ? 18.174 -4.239 -12.371 1.00 84.69 92 SER A O 1
ATOM 732 N N . LEU A 1 93 ? 17.541 -4.817 -10.298 1.00 87.38 93 LEU A N 1
ATOM 733 C CA . LEU A 1 93 ? 16.198 -4.185 -10.344 1.00 87.38 93 LEU A CA 1
ATOM 734 C C . LEU A 1 93 ? 16.174 -2.773 -10.960 1.00 87.38 93 LEU A C 1
ATOM 736 O O . LEU A 1 93 ? 15.190 -2.376 -11.572 1.00 87.38 93 LEU A O 1
ATOM 740 N N . TYR A 1 94 ? 17.243 -2.013 -10.736 1.00 89.44 94 TYR A N 1
ATOM 741 C CA . TYR A 1 94 ? 17.396 -0.626 -11.164 1.00 89.44 94 TYR A CA 1
ATOM 742 C C . TYR A 1 94 ? 18.658 -0.423 -12.015 1.00 89.44 94 TYR A C 1
ATOM 744 O O . TYR A 1 94 ? 19.193 0.684 -12.063 1.00 89.44 94 TYR A O 1
ATOM 752 N N . GLY A 1 95 ? 19.192 -1.495 -12.613 1.00 80.94 95 GLY A N 1
ATOM 753 C CA . GLY A 1 95 ? 20.516 -1.510 -13.246 1.00 80.94 95 GLY A CA 1
ATOM 754 C C . GLY A 1 95 ? 20.713 -0.390 -14.269 1.00 80.94 95 GLY A C 1
ATOM 755 O O . GLY A 1 95 ? 21.741 0.283 -14.243 1.00 80.94 95 GLY A O 1
ATOM 756 N N . HIS A 1 96 ? 19.677 -0.104 -15.059 1.00 79.94 96 HIS A N 1
ATOM 757 C CA . HIS A 1 96 ? 19.643 0.932 -16.095 1.00 79.94 96 HIS A CA 1
ATOM 758 C C . HIS A 1 96 ? 19.980 2.346 -15.606 1.00 79.94 96 HIS A C 1
ATOM 760 O O . HIS A 1 96 ? 20.655 3.080 -16.319 1.00 79.94 96 HIS A O 1
ATOM 766 N N . TRP A 1 97 ? 19.560 2.747 -14.397 1.00 86.12 97 TRP A N 1
ATOM 767 C CA . TRP A 1 97 ? 19.930 4.056 -13.828 1.00 86.12 97 TRP A CA 1
ATOM 768 C C . TRP A 1 97 ? 20.909 3.964 -12.657 1.00 86.12 97 TRP A C 1
ATOM 770 O O . TRP A 1 97 ? 21.509 4.970 -12.281 1.00 86.12 97 TRP A O 1
ATOM 780 N N . ALA A 1 98 ? 21.099 2.788 -12.056 1.00 84.44 98 ALA A N 1
ATOM 781 C CA . ALA A 1 98 ? 22.084 2.613 -10.994 1.00 84.44 98 ALA A CA 1
ATOM 782 C C . ALA A 1 98 ? 23.511 2.479 -11.555 1.00 84.44 98 ALA A C 1
ATOM 784 O O . ALA A 1 98 ? 24.457 2.890 -10.881 1.00 84.44 98 ALA A O 1
ATOM 785 N N . HIS A 1 99 ? 23.652 1.995 -12.795 1.00 74.88 99 HIS A N 1
ATOM 786 C CA . HIS A 1 99 ? 24.915 1.892 -13.534 1.00 74.88 99 HIS A CA 1
ATOM 787 C C . HIS A 1 99 ? 24.841 2.593 -14.907 1.00 74.88 99 HIS A C 1
ATOM 789 O O . HIS A 1 99 ? 25.096 1.955 -15.928 1.00 74.88 99 HIS A O 1
ATOM 795 N N . PRO A 1 100 ? 24.543 3.911 -14.981 1.00 59.34 100 PRO A N 1
ATOM 796 C CA . PRO A 1 100 ? 24.332 4.595 -16.266 1.00 59.34 100 PRO A CA 1
ATOM 797 C C . PRO A 1 100 ? 25.562 4.565 -17.178 1.00 59.34 100 PRO A C 1
ATOM 799 O O . PRO A 1 100 ? 25.451 4.691 -18.391 1.00 59.34 100 PRO A O 1
ATOM 802 N N . HIS A 1 101 ? 26.751 4.452 -16.581 1.00 52.19 101 HIS A N 1
ATOM 803 C CA . HIS A 1 101 ? 28.016 4.551 -17.294 1.00 52.19 101 HIS A CA 1
ATOM 804 C C . HIS A 1 101 ? 28.530 3.207 -17.807 1.00 52.19 101 HIS A C 1
ATOM 806 O O . HIS A 1 101 ? 29.252 3.222 -18.785 1.00 52.19 101 HIS A O 1
ATOM 812 N N . GLU A 1 102 ? 28.177 2.065 -17.212 1.00 50.94 102 GLU A N 1
ATOM 813 C CA . GLU A 1 102 ? 28.715 0.758 -17.639 1.00 50.94 102 GLU A CA 1
ATOM 814 C C . GLU A 1 102 ? 28.028 0.236 -18.909 1.00 50.94 102 GLU A C 1
ATOM 816 O O . GLU A 1 102 ? 28.698 -0.319 -19.775 1.00 50.94 102 GLU A O 1
ATOM 821 N N . VAL A 1 103 ? 26.728 0.507 -19.075 1.00 48.22 103 VAL A N 1
ATOM 822 C CA . VAL A 1 103 ? 25.961 0.158 -20.289 1.00 48.22 103 VAL A CA 1
ATOM 823 C C . VAL A 1 103 ? 26.426 0.977 -21.505 1.00 48.22 103 VAL A C 1
ATOM 825 O O . VAL A 1 103 ? 26.415 0.488 -22.627 1.00 48.22 103 VAL A O 1
ATOM 828 N N . ALA A 1 104 ? 26.931 2.194 -21.286 1.00 42.66 104 ALA A N 1
ATOM 829 C CA . ALA A 1 104 ? 27.402 3.089 -22.345 1.00 42.66 104 ALA A CA 1
ATOM 830 C C . ALA A 1 104 ? 28.808 2.756 -22.901 1.00 42.66 104 ALA A C 1
ATOM 832 O O . ALA A 1 104 ? 29.251 3.412 -23.843 1.00 42.66 104 ALA A O 1
ATOM 833 N N . TYR A 1 105 ? 29.538 1.790 -22.325 1.00 41.97 105 TYR A N 1
ATOM 834 C CA . TYR A 1 105 ? 30.901 1.437 -22.765 1.00 41.97 105 TYR A CA 1
ATOM 835 C C . TYR A 1 105 ? 31.011 0.102 -23.507 1.00 41.97 105 TYR A C 1
ATOM 837 O O . TYR A 1 105 ? 32.083 -0.162 -24.051 1.00 41.97 105 TYR A O 1
ATOM 845 N N . ALA A 1 106 ? 29.968 -0.734 -23.516 1.00 45.38 106 ALA A N 1
ATOM 846 C CA . ALA A 1 106 ? 30.082 -2.092 -24.044 1.00 45.38 106 ALA A CA 1
ATOM 847 C C . ALA A 1 106 ? 30.182 -2.133 -25.581 1.00 45.38 106 ALA A C 1
ATOM 849 O O . ALA A 1 106 ? 31.098 -2.785 -26.075 1.00 45.38 106 ALA A O 1
ATOM 850 N N . ASP A 1 107 ? 29.361 -1.367 -26.318 1.00 47.84 107 ASP A N 1
ATOM 851 C CA . ASP A 1 107 ? 29.204 -1.621 -27.767 1.00 47.84 107 ASP A CA 1
ATOM 852 C C . ASP A 1 107 ? 29.500 -0.439 -28.715 1.00 47.84 107 ASP A C 1
ATOM 854 O O . ASP A 1 107 ? 29.685 -0.641 -29.912 1.00 47.84 107 ASP A O 1
ATOM 858 N N . SER A 1 108 ? 29.670 0.797 -28.234 1.00 43.19 108 SER A N 1
ATOM 859 C CA . SER A 1 108 ? 30.114 1.911 -29.094 1.00 43.19 108 SER A CA 1
ATOM 860 C C . SER A 1 108 ? 30.625 3.077 -28.253 1.00 43.19 108 SER A C 1
ATOM 862 O O . SER A 1 108 ? 29.916 3.565 -27.377 1.00 43.19 108 SER A O 1
ATOM 864 N N . GLY A 1 109 ? 31.861 3.529 -28.477 1.00 42.94 109 GLY A N 1
ATOM 865 C CA . GLY A 1 109 ? 32.499 4.544 -27.635 1.00 42.94 109 GLY A CA 1
ATOM 866 C C . GLY A 1 109 ? 31.640 5.796 -27.403 1.00 42.94 109 GLY A C 1
ATOM 867 O O . GLY A 1 109 ? 31.267 6.457 -28.356 1.00 42.94 109 GLY A O 1
ATOM 868 N N . MET A 1 110 ? 31.388 6.134 -26.132 1.00 40.50 110 MET A N 1
ATOM 869 C CA . MET A 1 110 ? 30.946 7.433 -25.573 1.00 40.50 110 MET A CA 1
ATOM 870 C C . MET A 1 110 ? 29.751 8.192 -26.199 1.00 40.50 110 MET A C 1
ATOM 872 O O . MET A 1 110 ? 29.371 9.218 -25.637 1.00 40.50 110 MET A O 1
ATOM 876 N N . ALA A 1 111 ? 29.130 7.729 -27.285 1.00 43.47 111 ALA A N 1
ATOM 877 C CA . ALA A 1 111 ? 28.166 8.519 -28.054 1.00 43.47 111 ALA A CA 1
ATOM 878 C C . ALA A 1 111 ? 26.717 8.467 -27.536 1.00 43.47 111 ALA A C 1
ATOM 880 O O . ALA A 1 111 ? 25.992 9.438 -27.735 1.00 43.47 111 ALA A O 1
ATOM 881 N N . GLU A 1 112 ? 26.291 7.428 -26.810 1.00 49.72 112 GLU A N 1
ATOM 882 C CA . GLU A 1 112 ? 24.876 7.288 -26.417 1.00 49.72 112 GLU A CA 1
ATOM 883 C C . GLU A 1 112 ? 24.685 6.814 -24.971 1.00 49.72 112 GLU A C 1
ATOM 885 O O . GLU A 1 112 ? 23.951 5.874 -24.682 1.00 49.72 112 GLU A O 1
ATOM 890 N N . ALA A 1 113 ? 25.312 7.488 -24.001 1.00 54.16 113 ALA A N 1
ATOM 891 C CA . ALA A 1 113 ? 24.757 7.434 -22.650 1.00 54.16 113 ALA A CA 1
ATOM 892 C C . ALA A 1 113 ? 23.327 7.988 -22.729 1.00 54.16 113 ALA A C 1
ATOM 894 O O . ALA A 1 113 ? 23.153 9.177 -22.998 1.00 54.16 113 ALA A O 1
ATOM 895 N N . ASP A 1 114 ? 22.332 7.119 -22.549 1.00 71.56 114 ASP A N 1
ATOM 896 C CA . ASP A 1 114 ? 20.908 7.428 -22.658 1.00 71.56 114 ASP A CA 1
ATOM 897 C C . ASP A 1 114 ? 20.576 8.785 -22.018 1.00 71.56 114 ASP A C 1
ATOM 899 O O . ASP A 1 114 ? 20.538 8.945 -20.789 1.00 71.56 114 ASP A O 1
ATOM 903 N N . ARG A 1 115 ? 20.366 9.791 -22.880 1.00 76.88 115 ARG A N 1
ATOM 904 C CA . ARG A 1 115 ? 20.212 11.192 -22.471 1.00 76.88 115 ARG A CA 1
ATOM 905 C C . ARG A 1 115 ? 19.049 11.352 -21.492 1.00 76.88 115 ARG A C 1
ATOM 907 O O . ARG A 1 115 ? 19.124 12.189 -20.588 1.00 76.88 115 ARG A O 1
ATOM 914 N N . ILE A 1 116 ? 18.001 10.532 -21.619 1.00 81.62 116 ILE A N 1
ATOM 915 C CA . ILE A 1 116 ? 16.824 10.572 -20.748 1.00 81.62 116 ILE A CA 1
ATOM 916 C C . ILE A 1 116 ? 17.205 10.117 -19.339 1.00 81.62 116 ILE A C 1
ATOM 918 O O . ILE A 1 116 ? 16.909 10.823 -18.371 1.00 81.62 116 ILE A O 1
ATOM 922 N N . VAL A 1 117 ? 17.909 8.994 -19.198 1.00 83.06 117 VAL A N 1
ATOM 923 C CA . VAL A 1 117 ? 18.354 8.485 -17.889 1.00 83.06 117 VAL A CA 1
ATOM 924 C C . VAL A 1 117 ? 19.364 9.431 -17.243 1.00 83.06 117 VAL A C 1
ATOM 926 O O . VAL A 1 117 ? 19.229 9.773 -16.064 1.00 83.06 117 VAL A O 1
ATOM 929 N N . VAL A 1 118 ? 20.330 9.931 -18.018 1.00 82.69 118 VAL A N 1
ATOM 930 C CA . VAL A 1 118 ? 21.340 10.883 -17.532 1.00 82.69 118 VAL A CA 1
ATOM 931 C C . VAL A 1 118 ? 20.686 12.175 -17.038 1.00 82.69 118 VAL A C 1
ATOM 933 O O . VAL A 1 118 ? 21.036 12.657 -15.957 1.00 82.69 118 VAL A O 1
ATOM 936 N N . SER A 1 119 ? 19.679 12.699 -17.748 1.00 84.50 119 SER A N 1
ATOM 937 C CA . SER A 1 119 ? 18.932 13.893 -17.318 1.00 84.50 119 SER A CA 1
ATOM 938 C C . SER A 1 119 ? 18.211 13.704 -15.974 1.00 84.50 119 SER A C 1
ATOM 940 O O . SER A 1 119 ? 18.024 14.662 -15.221 1.00 84.50 119 SER A O 1
ATOM 942 N N . LYS A 1 120 ? 17.854 12.458 -15.630 1.00 89.44 120 LYS A N 1
ATOM 943 C CA . LYS A 1 120 ? 17.172 12.089 -14.381 1.00 89.44 120 LYS A CA 1
ATOM 944 C C . LYS A 1 120 ? 18.140 11.779 -13.236 1.00 89.44 120 LYS A C 1
ATOM 946 O O . LYS A 1 120 ? 17.687 11.684 -12.095 1.00 89.44 120 LYS A O 1
ATOM 951 N N . SER A 1 121 ? 19.449 11.700 -13.485 1.00 87.12 121 SER A N 1
ATOM 952 C CA . SER A 1 121 ? 20.476 11.371 -12.480 1.00 87.12 121 SER A CA 1
ATOM 953 C C . SER A 1 121 ? 20.506 12.258 -11.216 1.00 87.12 121 SER A C 1
ATOM 955 O O . SER A 1 121 ? 20.820 11.727 -10.142 1.00 87.12 121 SER A O 1
ATOM 957 N N . PRO A 1 122 ? 20.108 13.556 -11.231 1.00 89.00 122 PRO A N 1
ATOM 958 C CA . PRO A 1 122 ? 20.007 14.336 -9.993 1.00 89.00 122 PRO A CA 1
ATOM 959 C C . PRO A 1 122 ? 18.962 13.781 -9.013 1.00 89.00 122 PRO A C 1
ATOM 961 O O . PRO A 1 122 ? 19.095 13.947 -7.801 1.00 89.00 122 PRO A O 1
ATOM 964 N N . PHE A 1 123 ? 17.929 13.112 -9.533 1.00 90.56 123 PHE A N 1
ATOM 965 C CA . PHE A 1 123 ? 16.854 12.502 -8.751 1.00 90.56 123 PHE A CA 1
ATOM 966 C C . PHE A 1 123 ? 17.033 10.983 -8.596 1.00 90.56 123 PHE A C 1
ATOM 968 O O . PHE A 1 123 ? 16.867 10.449 -7.499 1.00 90.56 123 PHE A O 1
ATOM 975 N N . LEU A 1 124 ? 17.400 10.293 -9.678 1.00 90.81 124 LEU A N 1
ATOM 976 C CA . LEU A 1 124 ? 17.625 8.851 -9.740 1.00 90.81 124 LEU A CA 1
ATOM 977 C C . LEU A 1 124 ? 19.122 8.547 -9.649 1.00 90.81 124 LEU A C 1
ATOM 979 O O . LEU A 1 124 ? 19.826 8.467 -10.648 1.00 90.81 124 LEU A O 1
ATOM 983 N N . ASN A 1 125 ? 19.611 8.380 -8.424 1.00 91.19 125 ASN A N 1
ATOM 984 C CA . ASN A 1 125 ? 20.952 7.871 -8.158 1.00 91.19 125 ASN A CA 1
ATOM 985 C C . ASN A 1 125 ? 20.963 7.042 -6.868 1.00 91.19 125 ASN A C 1
ATOM 987 O O . ASN A 1 125 ? 20.094 7.201 -6.003 1.00 91.19 125 ASN A O 1
ATOM 991 N N . LYS A 1 126 ? 21.972 6.171 -6.727 1.00 92.88 126 LYS A N 1
ATOM 992 C CA . LYS A 1 126 ? 22.112 5.249 -5.586 1.00 92.88 126 LYS A CA 1
ATOM 993 C C . LYS A 1 126 ? 22.062 5.974 -4.233 1.00 92.88 126 LYS A C 1
ATOM 995 O O . LYS A 1 126 ? 21.381 5.517 -3.317 1.00 92.88 126 LYS A O 1
ATOM 1000 N N . THR A 1 127 ? 22.717 7.130 -4.115 1.00 93.00 127 THR A N 1
ATOM 1001 C CA . THR A 1 127 ? 22.772 7.917 -2.871 1.00 93.00 127 THR A CA 1
ATOM 1002 C C . THR A 1 127 ? 21.406 8.485 -2.493 1.00 93.00 127 THR A C 1
ATOM 1004 O O . THR A 1 127 ? 20.959 8.327 -1.357 1.00 93.00 127 THR A O 1
ATOM 1007 N N . MET A 1 128 ? 20.717 9.121 -3.443 1.00 94.31 128 MET A N 1
ATOM 1008 C CA . MET A 1 128 ? 19.394 9.702 -3.226 1.00 94.31 128 MET A CA 1
ATOM 1009 C C . MET A 1 128 ? 18.381 8.615 -2.876 1.00 94.31 128 MET A C 1
ATOM 1011 O O . MET A 1 128 ? 17.638 8.760 -1.907 1.00 94.31 128 MET A O 1
ATOM 1015 N N . PHE A 1 129 ? 18.405 7.489 -3.596 1.00 96.00 129 PHE A N 1
ATOM 1016 C CA . PHE A 1 129 ? 17.574 6.331 -3.276 1.00 96.00 129 PHE A CA 1
ATOM 1017 C C . PHE A 1 129 ? 17.835 5.843 -1.846 1.00 96.00 129 PHE A C 1
ATOM 1019 O O . PHE A 1 129 ? 16.894 5.702 -1.063 1.00 96.00 129 PHE A O 1
ATOM 1026 N N . ALA A 1 130 ? 19.104 5.668 -1.465 1.00 96.00 130 ALA A N 1
ATOM 1027 C CA . ALA A 1 130 ? 19.479 5.132 -0.160 1.00 96.00 130 ALA A CA 1
ATOM 1028 C C . ALA A 1 130 ? 19.122 6.029 1.033 1.00 96.00 130 ALA A C 1
ATOM 1030 O O . ALA A 1 130 ? 18.940 5.531 2.145 1.00 96.00 130 ALA A O 1
ATOM 1031 N N . VAL A 1 131 ? 18.989 7.337 0.817 1.00 96.44 131 VAL A N 1
ATOM 1032 C CA . VAL A 1 131 ? 18.563 8.279 1.858 1.00 96.44 131 VAL A CA 1
ATOM 1033 C C . VAL A 1 131 ? 17.044 8.439 1.868 1.00 96.44 131 VAL A C 1
ATOM 1035 O O . VAL A 1 131 ? 16.414 8.308 2.920 1.00 96.44 131 VAL A O 1
ATOM 1038 N N . ILE A 1 132 ? 16.441 8.718 0.711 1.00 96.88 132 ILE A N 1
ATOM 1039 C CA . ILE A 1 132 ? 15.029 9.104 0.610 1.00 96.88 132 ILE A CA 1
ATOM 1040 C C . ILE A 1 132 ? 14.106 7.913 0.853 1.00 96.88 132 ILE A C 1
ATOM 1042 O O . ILE A 1 132 ? 13.160 8.027 1.637 1.00 96.88 132 ILE A O 1
ATOM 1046 N N . VAL A 1 133 ? 14.379 6.766 0.225 1.00 97.31 133 VAL A N 1
ATOM 1047 C CA . VAL A 1 133 ? 13.478 5.610 0.284 1.00 97.31 133 VAL A CA 1
ATOM 1048 C C . VAL A 1 133 ? 13.440 5.025 1.707 1.00 97.31 133 VAL A C 1
ATOM 1050 O O . VAL A 1 133 ? 12.370 5.074 2.328 1.00 97.31 133 VAL A O 1
ATOM 1053 N N . PRO A 1 134 ? 14.558 4.564 2.312 1.00 98.06 134 PRO A N 1
ATOM 1054 C CA . PRO A 1 134 ? 14.555 4.153 3.716 1.00 98.06 134 PRO A CA 1
ATOM 1055 C C . PRO A 1 134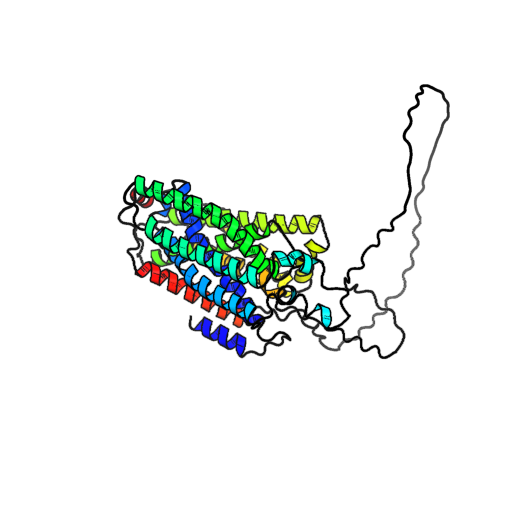 ? 14.117 5.263 4.672 1.00 98.06 134 PRO A C 1
ATOM 1057 O O . PRO A 1 134 ? 13.416 4.976 5.642 1.00 98.06 134 PRO A O 1
ATOM 1060 N N . GLY A 1 135 ? 14.488 6.521 4.409 1.00 98.25 135 GLY A N 1
ATOM 1061 C CA . GLY A 1 135 ? 14.131 7.665 5.249 1.00 98.25 135 GLY A CA 1
ATOM 1062 C C . GLY A 1 135 ? 12.620 7.861 5.372 1.00 98.25 135 GLY A C 1
ATOM 1063 O O . GLY A 1 135 ? 12.100 7.987 6.484 1.00 98.25 135 GLY A O 1
ATOM 1064 N N . PHE A 1 136 ? 11.887 7.812 4.257 1.00 98.31 136 PHE A N 1
ATOM 1065 C CA . PHE A 1 136 ? 10.430 7.928 4.280 1.00 98.31 136 PHE A CA 1
ATOM 1066 C C . PHE A 1 136 ? 9.737 6.701 4.881 1.00 98.31 136 PHE A C 1
ATOM 1068 O O . PHE A 1 136 ? 8.805 6.870 5.671 1.00 98.31 136 PHE A O 1
ATOM 1075 N N . PHE A 1 137 ? 10.209 5.479 4.611 1.00 98.44 137 PHE A N 1
ATOM 1076 C CA . PHE A 1 137 ? 9.650 4.285 5.257 1.00 98.44 137 PHE A CA 1
ATOM 1077 C C . PHE A 1 137 ? 9.920 4.249 6.769 1.00 98.44 137 PHE A C 1
ATOM 1079 O O . PHE A 1 137 ? 9.032 3.884 7.547 1.00 98.44 137 PHE A O 1
ATOM 1086 N N . LEU A 1 138 ? 11.098 4.699 7.215 1.00 98.38 138 LEU A N 1
ATOM 1087 C CA . LEU A 1 138 ? 11.395 4.888 8.634 1.00 98.38 138 LEU A CA 1
ATOM 1088 C C . LEU A 1 138 ? 10.443 5.910 9.245 1.00 98.38 138 LEU A C 1
ATOM 1090 O O . LEU A 1 138 ? 9.846 5.660 10.289 1.00 98.38 138 LEU A O 1
ATOM 1094 N N . MET A 1 139 ? 10.262 7.049 8.584 1.00 98.25 139 MET A N 1
ATOM 1095 C CA . MET A 1 139 ? 9.349 8.093 9.032 1.00 98.25 139 MET A CA 1
ATOM 1096 C C . MET A 1 139 ? 7.910 7.573 9.172 1.00 98.25 139 MET A C 1
ATOM 1098 O O . MET A 1 139 ? 7.267 7.843 10.187 1.00 98.25 139 MET A O 1
ATOM 1102 N N . TRP A 1 140 ? 7.417 6.761 8.233 1.00 98.25 140 TRP A N 1
ATOM 1103 C CA . TRP A 1 140 ? 6.117 6.088 8.352 1.00 98.25 140 TRP A CA 1
ATOM 1104 C C . TRP A 1 140 ? 6.053 5.153 9.574 1.00 98.25 140 TRP A C 1
ATOM 1106 O O . TRP A 1 140 ? 5.082 5.192 10.338 1.00 98.25 140 TRP A O 1
ATOM 1116 N N . ALA A 1 141 ? 7.101 4.365 9.831 1.00 98.12 141 ALA A N 1
ATOM 1117 C CA . ALA A 1 141 ? 7.190 3.513 11.022 1.00 98.12 141 ALA A CA 1
ATOM 1118 C C . ALA A 1 141 ? 7.240 4.327 12.338 1.00 98.12 141 ALA A C 1
ATOM 1120 O O . ALA A 1 141 ? 6.631 3.956 13.353 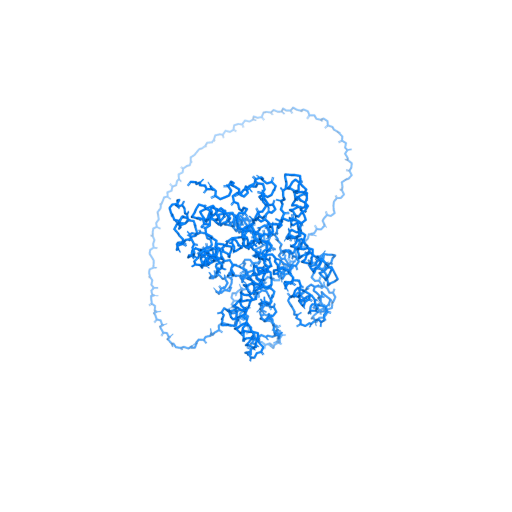1.00 98.12 141 ALA A O 1
ATOM 1121 N N . LEU A 1 142 ? 7.900 5.488 12.332 1.00 98.31 142 LEU A N 1
ATOM 1122 C CA . LEU A 1 142 ? 7.912 6.417 13.463 1.00 98.31 142 LEU A CA 1
ATOM 1123 C C . LEU A 1 142 ? 6.526 7.031 13.702 1.00 98.31 142 LEU A C 1
ATOM 1125 O O . LEU A 1 142 ? 6.079 7.070 14.854 1.00 98.31 142 LEU A O 1
ATOM 1129 N N . PHE A 1 143 ? 5.801 7.413 12.644 1.00 98.25 143 PHE A N 1
ATOM 1130 C CA . PHE A 1 143 ? 4.404 7.847 12.749 1.00 98.25 143 PHE A CA 1
ATOM 1131 C C . PHE A 1 143 ? 3.511 6.758 13.343 1.00 98.25 143 PHE A C 1
ATOM 1133 O O . PHE A 1 143 ? 2.720 7.065 14.232 1.00 98.25 143 PHE A O 1
ATOM 1140 N N . SER A 1 144 ? 3.691 5.487 12.970 1.00 97.50 144 SER A N 1
ATOM 1141 C CA . SER A 1 144 ? 2.971 4.367 13.600 1.00 97.50 144 SER A CA 1
ATOM 1142 C C . SER A 1 144 ? 3.160 4.340 15.122 1.00 97.50 144 SER A C 1
ATOM 1144 O O . SER A 1 144 ? 2.207 4.179 15.896 1.00 97.50 144 SER A O 1
ATOM 1146 N N . THR A 1 145 ? 4.388 4.581 15.587 1.00 96.56 145 THR A N 1
ATOM 1147 C CA . THR A 1 145 ? 4.678 4.676 17.021 1.00 96.56 145 THR A CA 1
ATOM 1148 C C . THR A 1 145 ? 4.074 5.921 17.658 1.00 96.56 145 THR A C 1
ATOM 1150 O O . THR A 1 145 ? 3.509 5.817 18.749 1.00 96.56 145 THR A O 1
ATOM 1153 N N . ALA A 1 146 ? 4.156 7.078 17.002 1.00 96.44 146 ALA A N 1
ATOM 1154 C CA . ALA A 1 146 ? 3.577 8.323 17.495 1.00 96.44 146 ALA A CA 1
ATOM 1155 C C . ALA A 1 146 ? 2.048 8.225 17.629 1.00 96.44 146 ALA A C 1
ATOM 1157 O O . ALA A 1 146 ? 1.507 8.557 18.685 1.00 96.44 146 ALA A O 1
ATOM 1158 N N . PHE A 1 147 ? 1.368 7.686 16.612 1.00 95.38 147 PHE A N 1
ATOM 1159 C CA . PHE A 1 147 ? -0.075 7.439 16.608 1.00 95.38 147 PHE A CA 1
ATOM 1160 C C . PHE A 1 147 ? -0.462 6.467 17.710 1.00 95.38 147 PHE A C 1
ATOM 1162 O O . PHE A 1 147 ? -1.331 6.774 18.520 1.00 95.38 147 PHE A O 1
ATOM 1169 N N . THR A 1 148 ? 0.235 5.335 17.825 1.00 93.38 148 THR A N 1
ATOM 1170 C CA . THR A 1 148 ? -0.070 4.380 18.893 1.00 93.38 148 THR A CA 1
ATOM 1171 C C . THR A 1 148 ? 0.133 5.008 20.272 1.00 93.38 148 THR A C 1
ATOM 1173 O O . THR A 1 148 ? -0.686 4.797 21.153 1.00 93.38 148 THR A O 1
ATOM 1176 N N . LYS A 1 149 ? 1.175 5.814 20.498 1.00 91.56 149 LYS A N 1
ATOM 1177 C CA . LYS A 1 149 ? 1.375 6.471 21.801 1.00 91.56 149 LYS A CA 1
ATOM 1178 C C . LYS A 1 149 ? 0.301 7.523 22.102 1.00 91.56 149 LYS A C 1
ATOM 1180 O O . LYS A 1 149 ? -0.124 7.627 23.245 1.00 91.56 149 LYS A O 1
ATOM 1185 N N . ARG A 1 150 ? -0.124 8.303 21.102 1.00 90.62 150 ARG A N 1
ATOM 1186 C CA . ARG A 1 150 ? -1.024 9.458 21.284 1.00 90.62 150 ARG A CA 1
ATOM 1187 C C . ARG A 1 150 ? -2.513 9.130 21.180 1.00 90.62 150 ARG A C 1
ATOM 1189 O O . ARG A 1 150 ? -3.305 9.816 21.808 1.00 90.62 150 ARG A O 1
ATOM 1196 N N . MET A 1 151 ? -2.897 8.127 20.393 1.00 89.25 151 MET A N 1
ATOM 1197 C CA . MET A 1 151 ? -4.303 7.826 20.081 1.00 89.25 151 MET A CA 1
ATOM 1198 C C . MET A 1 151 ? -4.850 6.602 20.819 1.00 89.25 151 MET A C 1
ATOM 1200 O O . MET A 1 151 ? -6.055 6.358 20.802 1.00 89.25 151 MET A O 1
ATOM 1204 N N . THR A 1 152 ? -3.982 5.830 21.478 1.00 86.19 152 THR A N 1
ATOM 1205 C CA . THR A 1 152 ? -4.374 4.641 22.252 1.00 86.19 152 THR A CA 1
ATOM 1206 C C . THR A 1 152 ? -5.239 4.990 23.455 1.00 86.19 152 THR A C 1
ATOM 1208 O O . THR A 1 152 ? -6.195 4.267 23.717 1.00 86.19 152 THR A O 1
ATOM 1211 N N . PHE A 1 153 ? -4.916 6.077 24.155 1.00 83.06 153 PHE A N 1
ATOM 1212 C CA . PHE A 1 153 ? -5.657 6.569 25.312 1.00 83.06 153 PHE A CA 1
ATOM 1213 C C . PHE A 1 153 ? -5.891 8.063 25.101 1.00 83.06 153 PHE A C 1
ATOM 1215 O O . PHE A 1 153 ? -4.964 8.852 25.254 1.00 83.06 153 PHE A O 1
ATOM 1222 N N . ILE A 1 154 ? -7.101 8.430 24.679 1.00 86.31 154 ILE A N 1
ATOM 1223 C CA . ILE A 1 154 ? -7.521 9.828 24.554 1.00 86.31 154 ILE A CA 1
ATOM 1224 C C . ILE A 1 154 ? -8.567 10.033 25.636 1.00 86.31 154 ILE A C 1
ATOM 1226 O O . ILE A 1 154 ? -9.693 9.584 25.487 1.00 86.31 154 ILE A O 1
ATOM 1230 N N . LYS A 1 155 ? -8.214 10.683 26.740 1.00 85.56 155 LYS A N 1
ATOM 1231 C CA . LYS A 1 155 ? -9.121 10.817 27.891 1.00 85.56 155 LYS A CA 1
ATOM 1232 C C . LYS A 1 155 ? -10.030 12.035 27.793 1.00 85.56 155 LYS A C 1
ATOM 1234 O O . LYS A 1 155 ? -11.078 12.090 28.429 1.00 85.56 155 LYS A O 1
ATOM 1239 N N . SER A 1 156 ? -9.619 13.041 27.023 1.00 88.69 156 SER A N 1
ATOM 1240 C CA . SER A 1 156 ? -10.278 14.347 26.980 1.00 88.69 156 SER A CA 1
ATOM 1241 C C . SER A 1 156 ? -10.326 14.935 25.572 1.00 88.69 156 SER A C 1
ATOM 1243 O O . SER A 1 156 ? -9.487 14.639 24.721 1.00 88.69 156 SER A O 1
ATOM 1245 N N . PHE A 1 157 ? -11.262 15.861 25.341 1.00 87.75 157 PHE A N 1
ATOM 1246 C CA . PHE A 1 157 ? -11.315 16.640 24.097 1.00 87.75 157 PHE A CA 1
ATOM 1247 C C . PHE A 1 157 ? -10.043 17.464 23.849 1.00 87.75 157 PHE A C 1
ATOM 1249 O O . PHE A 1 157 ? -9.679 17.712 22.701 1.00 87.75 157 PHE A O 1
ATOM 1256 N N . LYS A 1 158 ? -9.328 17.860 24.910 1.00 89.62 158 LYS A N 1
ATOM 1257 C CA . LYS A 1 158 ? -8.033 18.539 24.782 1.00 89.62 158 LYS A CA 1
ATOM 1258 C C . LYS A 1 158 ? -6.991 17.617 24.145 1.00 89.62 158 LYS A C 1
ATOM 1260 O O . LYS A 1 158 ? -6.317 18.032 23.207 1.00 89.62 158 LYS A O 1
ATOM 1265 N N . GLU A 1 159 ? -6.888 16.375 24.615 1.00 90.56 159 GLU A N 1
ATOM 1266 C CA . GLU A 1 159 ? -5.997 15.360 24.032 1.00 90.56 159 GLU A CA 1
ATOM 1267 C C . GLU A 1 159 ? -6.415 14.991 22.604 1.00 90.56 159 GLU A C 1
ATOM 1269 O O . GLU A 1 159 ? -5.563 14.894 21.720 1.00 90.56 159 GLU A O 1
ATOM 1274 N N . TYR A 1 160 ? -7.725 14.886 22.351 1.00 91.31 160 TYR A N 1
ATOM 1275 C CA . TYR A 1 160 ? -8.267 14.676 21.009 1.00 91.31 160 TYR A CA 1
ATOM 1276 C C . TYR A 1 160 ? -7.790 15.779 20.052 1.00 91.31 160 TYR A C 1
ATOM 1278 O O . TYR A 1 160 ? -7.175 15.491 19.023 1.00 91.31 160 TYR A O 1
ATOM 1286 N N . ASN A 1 161 ? -7.967 17.049 20.429 1.00 90.69 161 ASN A N 1
ATOM 1287 C CA . ASN A 1 161 ? -7.520 18.195 19.634 1.00 90.69 161 ASN A CA 1
ATOM 1288 C C . ASN A 1 161 ? -5.995 18.236 19.460 1.00 90.69 161 ASN A C 1
ATOM 1290 O O . ASN A 1 161 ? -5.515 18.611 18.395 1.00 90.69 161 ASN A O 1
ATOM 1294 N N . GLN A 1 162 ? -5.215 17.803 20.454 1.00 90.19 162 GLN A N 1
ATOM 1295 C CA . GLN A 1 162 ? -3.761 17.686 20.309 1.00 90.19 162 GLN A CA 1
ATOM 1296 C C . GLN A 1 162 ? -3.364 16.620 19.280 1.00 90.19 162 GLN A C 1
ATOM 1298 O O . GLN A 1 162 ? -2.466 16.842 18.468 1.00 90.19 162 GLN A O 1
ATOM 1303 N N . SER A 1 163 ? -4.050 15.475 19.271 1.00 92.25 163 SER A N 1
ATOM 1304 C CA . SER A 1 163 ? -3.787 14.403 18.303 1.00 92.25 163 SER A CA 1
ATOM 1305 C C . SER A 1 163 ? -4.169 14.777 16.860 1.00 92.25 163 SER A C 1
ATOM 1307 O O . SER A 1 163 ? -3.622 14.208 15.910 1.00 92.25 163 SER A O 1
ATOM 1309 N N . LYS A 1 164 ? -5.021 15.799 16.668 1.00 93.94 164 LYS A N 1
ATOM 1310 C CA . LYS A 1 164 ? -5.316 16.362 15.340 1.00 93.94 164 LYS A CA 1
ATOM 1311 C C . LYS A 1 164 ? -4.091 16.990 14.685 1.00 93.94 164 LYS A C 1
ATOM 1313 O O . LYS A 1 164 ? -3.909 16.795 13.491 1.00 93.94 164 LYS A O 1
ATOM 1318 N N . TYR A 1 165 ? -3.233 17.684 15.435 1.00 94.31 165 TYR A N 1
ATOM 1319 C CA . TYR A 1 165 ? -2.011 18.268 14.863 1.00 94.31 165 TYR A CA 1
ATOM 1320 C C . TYR A 1 165 ? -1.077 17.187 14.317 1.00 94.31 165 TYR A C 1
ATOM 1322 O O . TYR A 1 165 ? -0.539 17.331 13.223 1.00 94.31 165 TYR A O 1
ATOM 1330 N N . LEU A 1 166 ? -0.947 16.069 15.041 1.00 96.00 166 LEU A N 1
ATOM 1331 C CA . LEU A 1 166 ? -0.186 14.914 14.567 1.00 96.00 166 LEU A CA 1
ATOM 1332 C C . LEU A 1 166 ? -0.813 14.304 13.304 1.00 96.00 166 LEU A C 1
ATOM 1334 O O . LEU A 1 166 ? -0.089 13.928 12.389 1.00 96.00 166 LEU A O 1
ATOM 1338 N N . SER A 1 167 ? -2.145 14.242 13.244 1.00 96.94 167 SER A N 1
ATOM 1339 C CA . SER A 1 167 ? -2.882 13.734 12.078 1.00 96.94 167 SER A CA 1
ATOM 1340 C C . SER A 1 167 ? -2.723 14.637 10.855 1.00 96.94 167 SER A C 1
ATOM 1342 O O . SER A 1 167 ? -2.472 14.142 9.763 1.00 96.94 167 SER A O 1
ATOM 1344 N N . ALA A 1 168 ? -2.803 15.958 11.036 1.00 97.25 168 ALA A N 1
ATOM 1345 C CA . ALA A 1 168 ? -2.598 16.939 9.973 1.00 97.25 168 ALA A CA 1
ATOM 1346 C C . ALA A 1 168 ? -1.165 16.885 9.428 1.00 97.25 168 ALA A C 1
ATOM 1348 O O . ALA A 1 168 ? -0.970 16.824 8.215 1.00 97.25 168 ALA A O 1
ATOM 1349 N N . LEU A 1 169 ? -0.171 16.837 10.324 1.00 97.62 169 LEU A N 1
ATOM 1350 C CA . LEU A 1 169 ? 1.232 16.684 9.943 1.00 97.62 169 LEU A CA 1
ATOM 1351 C C . LEU A 1 169 ? 1.453 15.381 9.169 1.00 97.62 169 LEU A C 1
ATOM 1353 O O . LEU A 1 169 ? 2.107 15.392 8.130 1.00 97.62 169 LEU A O 1
ATOM 1357 N N . PHE A 1 170 ? 0.884 14.275 9.653 1.00 98.06 170 PHE A N 1
ATOM 1358 C CA . PHE A 1 170 ? 0.972 12.989 8.974 1.00 98.06 170 PHE A CA 1
ATOM 1359 C C . PHE A 1 170 ? 0.386 13.047 7.564 1.00 98.06 170 PHE A C 1
ATOM 1361 O O . PHE A 1 170 ? 1.067 12.623 6.647 1.00 98.06 170 PHE A O 1
ATOM 1368 N N . ILE A 1 171 ? -0.823 13.588 7.366 1.00 97.44 171 ILE A N 1
ATOM 1369 C CA . ILE A 1 171 ? -1.458 13.645 6.037 1.00 97.44 171 ILE A CA 1
ATOM 1370 C C . ILE A 1 171 ? -0.618 14.454 5.042 1.00 97.44 171 ILE A C 1
ATOM 1372 O O . ILE A 1 171 ? -0.416 13.999 3.918 1.00 97.44 171 ILE A O 1
ATOM 1376 N N . LEU A 1 172 ? -0.089 15.612 5.454 1.00 96.94 172 LEU A N 1
ATOM 1377 C CA . LEU A 1 172 ? 0.760 16.444 4.594 1.00 96.94 172 LEU A CA 1
ATOM 1378 C C . LEU A 1 172 ? 2.026 15.691 4.165 1.00 96.94 172 LEU A C 1
ATOM 1380 O O . LEU A 1 172 ? 2.361 15.621 2.985 1.00 96.94 172 LEU A O 1
ATOM 1384 N N . VAL A 1 173 ? 2.714 15.103 5.141 1.00 97.31 173 VAL A N 1
ATOM 1385 C CA . VAL A 1 173 ? 3.946 14.350 4.911 1.00 97.31 173 VAL A CA 1
ATOM 1386 C C . VAL A 1 173 ? 3.674 13.081 4.100 1.00 97.31 173 VAL A C 1
ATOM 1388 O O . VAL A 1 173 ? 4.449 12.730 3.209 1.00 97.31 173 VAL A O 1
ATOM 1391 N N . PHE A 1 174 ? 2.566 12.399 4.378 1.00 97.69 174 PHE A N 1
ATOM 1392 C CA . PHE A 1 174 ? 2.127 11.205 3.671 1.00 97.69 174 PHE A CA 1
ATOM 1393 C C . PHE A 1 174 ? 1.862 11.509 2.198 1.00 97.69 174 PHE A C 1
ATOM 1395 O O . PHE A 1 174 ? 2.412 10.809 1.362 1.00 97.69 174 PHE A O 1
ATOM 1402 N N . ALA A 1 175 ? 1.133 12.580 1.868 1.00 95.50 175 ALA A N 1
ATOM 1403 C CA . ALA A 1 175 ? 0.829 12.951 0.482 1.00 95.50 175 ALA A CA 1
ATOM 1404 C C . ALA A 1 175 ? 2.091 13.149 -0.384 1.00 95.50 175 ALA A C 1
ATOM 1406 O O . ALA A 1 175 ? 2.157 12.680 -1.523 1.00 95.50 175 ALA A O 1
ATOM 1407 N N . VAL A 1 176 ? 3.124 13.793 0.169 1.00 96.94 176 VAL A N 1
ATOM 1408 C CA . VAL A 1 176 ? 4.411 13.967 -0.525 1.00 96.94 176 VAL A CA 1
ATOM 1409 C C . VAL A 1 176 ? 5.168 12.642 -0.602 1.00 96.94 176 VAL A C 1
ATOM 1411 O O . VAL A 1 176 ? 5.546 12.201 -1.686 1.00 96.94 176 VAL A O 1
ATOM 1414 N N . SER A 1 177 ? 5.358 11.975 0.539 1.00 97.50 177 SER A N 1
ATOM 1415 C CA . SER A 1 177 ? 6.153 10.743 0.600 1.00 97.50 177 SER A CA 1
ATOM 1416 C C . SER A 1 177 ? 5.543 9.591 -0.202 1.00 97.50 177 SER A C 1
ATOM 1418 O O . SER A 1 177 ? 6.296 8.869 -0.843 1.00 97.50 177 SER A O 1
ATOM 1420 N N . MET A 1 178 ? 4.214 9.437 -0.263 1.00 96.56 178 MET A N 1
ATOM 1421 C CA . MET A 1 178 ? 3.579 8.400 -1.091 1.00 96.56 178 MET A CA 1
ATOM 1422 C C . MET A 1 178 ? 3.850 8.603 -2.584 1.00 96.56 178 MET A C 1
ATOM 1424 O O . MET A 1 178 ? 4.074 7.627 -3.297 1.00 96.56 178 MET A O 1
ATOM 1428 N N . SER A 1 179 ? 3.900 9.853 -3.050 1.00 96.06 179 SER A N 1
ATOM 1429 C CA . SER A 1 179 ? 4.195 10.173 -4.450 1.00 96.06 179 SER A CA 1
ATOM 1430 C C . SER A 1 179 ? 5.657 9.871 -4.766 1.00 96.06 179 SER A C 1
ATOM 1432 O O . SER A 1 179 ? 5.941 9.087 -5.667 1.00 96.06 179 SER A O 1
ATOM 1434 N N . VAL A 1 180 ? 6.576 10.402 -3.950 1.00 96.81 180 VAL A N 1
ATOM 1435 C CA . VAL A 1 180 ? 8.022 10.204 -4.135 1.00 96.81 180 VAL A CA 1
ATOM 1436 C C . VAL A 1 180 ? 8.404 8.727 -4.049 1.00 96.81 180 VAL A C 1
ATOM 1438 O O . VAL A 1 180 ? 9.169 8.250 -4.882 1.00 96.81 180 VAL A O 1
ATOM 1441 N N . LEU A 1 181 ? 7.840 7.977 -3.097 1.00 97.44 181 LEU A N 1
ATOM 1442 C CA . LEU A 1 181 ? 8.082 6.538 -2.991 1.00 97.44 181 LEU A CA 1
ATOM 1443 C C . LEU A 1 181 ? 7.521 5.773 -4.193 1.00 97.44 181 LEU A C 1
ATOM 1445 O O . LEU A 1 181 ? 8.184 4.864 -4.670 1.00 97.44 181 LEU A O 1
ATOM 1449 N N . SER A 1 182 ? 6.351 6.140 -4.727 1.00 96.62 182 SER A N 1
ATOM 1450 C CA . SER A 1 182 ? 5.832 5.508 -5.954 1.00 96.62 182 SER A CA 1
ATOM 1451 C C . SER A 1 182 ? 6.771 5.739 -7.140 1.00 96.62 182 SER A C 1
ATOM 1453 O O . SER A 1 182 ? 7.033 4.819 -7.911 1.00 96.62 182 SER A O 1
ATOM 1455 N N . TRP A 1 183 ? 7.317 6.953 -7.265 1.00 95.88 183 TRP A N 1
ATOM 1456 C CA . TRP A 1 183 ? 8.249 7.292 -8.337 1.00 95.88 183 TRP A CA 1
ATOM 1457 C C . TRP A 1 183 ? 9.580 6.554 -8.201 1.00 95.88 183 TRP A C 1
ATOM 1459 O O . TRP A 1 183 ? 10.021 5.907 -9.141 1.00 95.88 183 TRP A O 1
ATOM 1469 N N . MET A 1 184 ? 10.211 6.618 -7.028 1.00 95.38 184 MET A N 1
ATOM 1470 C CA . MET A 1 184 ? 11.547 6.051 -6.836 1.00 95.38 184 MET A CA 1
ATOM 1471 C C . MET A 1 184 ? 11.549 4.531 -6.692 1.00 95.38 184 MET A C 1
ATOM 1473 O O . MET A 1 184 ? 12.552 3.920 -7.036 1.00 95.38 184 MET A O 1
ATOM 1477 N N . PHE A 1 185 ? 10.481 3.927 -6.166 1.00 94.06 185 PHE A N 1
ATOM 1478 C CA . PHE A 1 185 ? 10.455 2.504 -5.805 1.00 94.06 185 PHE A CA 1
ATOM 1479 C C . PHE A 1 185 ? 9.772 1.610 -6.844 1.00 94.06 185 PHE A C 1
ATOM 1481 O O . PHE A 1 185 ? 9.986 0.405 -6.825 1.00 94.06 185 PHE A O 1
ATOM 1488 N N . ILE A 1 186 ? 8.913 2.171 -7.704 1.00 95.62 186 ILE A N 1
ATOM 1489 C CA . ILE A 1 186 ? 8.163 1.396 -8.705 1.00 95.62 186 ILE A CA 1
ATOM 1490 C C . ILE A 1 186 ? 8.293 2.026 -10.094 1.00 95.62 186 ILE A C 1
ATOM 1492 O O . ILE A 1 186 ? 8.681 1.338 -11.026 1.00 95.62 186 ILE A O 1
ATOM 1496 N N . MET A 1 187 ? 8.005 3.324 -10.255 1.00 94.62 187 MET A N 1
ATOM 1497 C CA . MET A 1 187 ? 8.059 3.964 -11.581 1.00 94.62 187 MET A CA 1
ATOM 1498 C C . MET A 1 187 ? 9.468 3.921 -12.176 1.00 94.62 187 MET A C 1
ATOM 1500 O O . MET A 1 187 ? 9.618 3.686 -13.361 1.00 94.62 187 MET A O 1
ATOM 1504 N N . SER A 1 188 ? 10.495 4.085 -11.340 1.00 94.00 188 SER A N 1
ATOM 1505 C CA . SER A 1 188 ? 11.903 4.049 -11.741 1.00 94.00 188 SER A CA 1
ATOM 1506 C C . SER A 1 188 ? 12.386 2.683 -12.252 1.00 94.00 188 SER A C 1
ATOM 1508 O O . SER A 1 188 ? 13.532 2.604 -12.691 1.00 94.00 188 SER A O 1
ATOM 1510 N N . LEU A 1 189 ? 11.564 1.624 -12.189 1.00 92.00 189 LEU A N 1
ATOM 1511 C CA . LEU A 1 189 ? 11.847 0.347 -12.857 1.00 92.00 189 LEU A CA 1
ATOM 1512 C C . LEU A 1 189 ? 11.901 0.513 -14.382 1.00 92.00 189 LEU A C 1
ATOM 1514 O O . LEU A 1 189 ? 12.664 -0.194 -15.022 1.00 92.00 189 LEU A O 1
ATOM 1518 N N . ASP A 1 190 ? 11.158 1.477 -14.936 1.00 89.81 190 ASP A N 1
ATOM 1519 C CA . ASP A 1 190 ? 11.291 1.938 -16.320 1.00 89.81 190 ASP A CA 1
ATOM 1520 C C . ASP A 1 190 ? 11.585 3.451 -16.293 1.00 89.81 190 ASP A C 1
ATOM 1522 O O . ASP A 1 190 ? 10.693 4.256 -16.007 1.00 89.81 190 ASP A O 1
ATOM 1526 N N . PRO A 1 191 ? 12.837 3.878 -16.525 1.00 88.31 191 PRO A N 1
ATOM 1527 C CA . PRO A 1 191 ? 13.220 5.274 -16.417 1.00 88.31 191 PRO A CA 1
ATOM 1528 C C . PRO A 1 191 ? 12.786 6.088 -17.638 1.00 88.31 191 PRO A C 1
ATOM 1530 O O . PRO A 1 191 ? 12.849 7.312 -17.558 1.00 88.31 191 PRO A O 1
ATOM 1533 N N . HIS A 1 192 ? 12.375 5.475 -18.752 1.00 86.44 192 HIS A N 1
ATOM 1534 C CA . HIS A 1 192 ? 11.900 6.175 -19.951 1.00 86.44 192 HIS A CA 1
ATOM 1535 C C . HIS A 1 192 ? 10.459 6.614 -19.783 1.00 86.44 192 HIS A C 1
ATOM 1537 O O . HIS A 1 192 ? 10.083 7.706 -20.207 1.00 86.44 192 HIS A O 1
ATOM 1543 N N . TRP A 1 193 ? 9.682 5.817 -19.060 1.00 90.31 193 TRP A N 1
ATOM 1544 C CA . TRP A 1 193 ? 8.295 6.118 -18.778 1.00 90.31 193 TRP A CA 1
ATOM 1545 C C . TRP A 1 193 ? 8.115 7.090 -17.602 1.00 90.31 193 TRP A C 1
ATOM 1547 O O . TRP A 1 193 ? 8.868 7.112 -16.624 1.00 90.31 193 TRP A O 1
ATOM 1557 N N . TYR A 1 194 ? 7.075 7.921 -17.673 1.00 90.75 194 TYR A N 1
ATOM 1558 C CA . TYR A 1 194 ? 6.665 8.774 -16.562 1.00 90.75 194 TYR A CA 1
ATOM 1559 C C . TYR A 1 194 ? 5.157 9.012 -16.561 1.00 90.75 194 TYR A C 1
ATOM 1561 O O . TYR A 1 194 ? 4.504 9.097 -17.599 1.00 90.75 194 TYR A O 1
ATOM 1569 N N . SER A 1 195 ? 4.588 9.171 -15.366 1.00 92.12 195 SER A N 1
ATOM 1570 C CA . SER A 1 195 ? 3.189 9.561 -15.215 1.00 92.12 195 SER A CA 1
ATOM 1571 C C . SER A 1 195 ? 2.956 10.302 -13.903 1.00 92.12 195 SER A C 1
ATOM 1573 O O . SER A 1 195 ? 3.300 9.832 -12.817 1.00 92.12 195 SER A O 1
ATOM 1575 N N . THR A 1 196 ? 2.327 11.474 -13.992 1.00 92.44 196 THR A N 1
ATOM 1576 C CA . THR A 1 196 ? 2.038 12.322 -12.826 1.00 92.44 196 THR A CA 1
ATOM 1577 C C . THR A 1 196 ? 0.977 11.707 -11.910 1.00 92.44 196 THR A C 1
ATOM 1579 O O . THR A 1 196 ? 1.054 11.854 -10.690 1.00 92.44 196 THR A O 1
ATOM 1582 N N . LEU A 1 197 ? 0.021 10.958 -12.473 1.00 93.75 197 LEU A N 1
ATOM 1583 C CA . LEU A 1 197 ? -1.077 10.323 -11.734 1.00 93.75 197 LEU A CA 1
ATOM 1584 C C . LEU A 1 197 ? -0.640 9.064 -10.964 1.00 93.75 197 LEU A C 1
ATOM 1586 O O . LEU A 1 197 ? -1.357 8.594 -10.077 1.00 93.75 197 LEU A O 1
ATOM 1590 N N . PHE A 1 198 ? 0.551 8.537 -11.260 1.00 94.62 198 PHE A N 1
ATOM 1591 C CA . PHE A 1 198 ? 1.011 7.235 -10.781 1.00 94.62 198 PHE A CA 1
ATOM 1592 C C . PHE A 1 198 ? 1.016 7.103 -9.252 1.00 94.62 198 PHE A C 1
ATOM 1594 O O . PHE A 1 198 ? 0.607 6.077 -8.714 1.00 94.62 198 PHE A O 1
ATOM 1601 N N . GLY A 1 199 ? 1.412 8.147 -8.518 1.00 95.31 199 GLY A N 1
ATOM 1602 C CA . GLY A 1 199 ? 1.407 8.098 -7.051 1.00 95.31 199 GLY A CA 1
ATOM 1603 C C . GLY A 1 199 ? 0.005 7.895 -6.466 1.00 95.31 199 GLY A C 1
ATOM 1604 O O . GLY A 1 199 ? -0.190 7.099 -5.548 1.00 95.31 199 GLY A O 1
ATOM 1605 N N . TRP A 1 200 ? -0.987 8.589 -7.027 1.00 94.88 200 TRP A N 1
ATOM 1606 C CA . TRP A 1 200 ? -2.381 8.506 -6.587 1.00 94.88 200 TRP A CA 1
ATOM 1607 C C . TRP A 1 200 ? -2.998 7.163 -6.963 1.00 94.88 200 TRP A C 1
ATOM 1609 O O . TRP A 1 200 ? -3.760 6.595 -6.181 1.00 94.88 200 TRP A O 1
ATOM 1619 N N . TYR A 1 201 ? -2.632 6.645 -8.136 1.00 97.00 201 TYR A N 1
ATOM 1620 C CA . TYR A 1 201 ? -3.029 5.324 -8.602 1.00 97.00 201 TYR A CA 1
ATOM 1621 C C . TYR A 1 201 ? -2.610 4.224 -7.614 1.00 97.00 201 TYR A C 1
ATOM 1623 O O . TYR A 1 201 ? -3.454 3.476 -7.113 1.00 97.00 201 TYR A O 1
ATOM 1631 N N . ASN A 1 202 ? -1.324 4.203 -7.246 1.00 97.75 202 ASN A N 1
ATOM 1632 C CA . ASN A 1 202 ? -0.787 3.270 -6.256 1.00 97.75 202 ASN A CA 1
ATOM 1633 C C . ASN A 1 202 ? -1.509 3.420 -4.909 1.00 97.75 202 ASN A C 1
ATOM 1635 O O . ASN A 1 202 ? -1.931 2.423 -4.320 1.00 97.75 202 ASN A O 1
ATOM 1639 N N . PHE A 1 203 ? -1.713 4.665 -4.458 1.00 97.44 203 PHE A N 1
ATOM 1640 C CA . PHE A 1 203 ? -2.445 4.967 -3.229 1.00 97.44 203 PHE A CA 1
ATOM 1641 C C . PHE A 1 203 ? -3.853 4.388 -3.205 1.00 97.44 203 PHE A C 1
ATOM 1643 O O . PHE A 1 203 ? -4.227 3.741 -2.224 1.00 97.44 203 PHE A O 1
ATOM 1650 N N . ALA A 1 204 ? -4.627 4.586 -4.268 1.00 97.56 204 ALA A N 1
ATOM 1651 C CA . ALA A 1 204 ? -5.966 4.028 -4.357 1.00 97.56 204 ALA A CA 1
ATOM 1652 C C . ALA A 1 204 ? -5.923 2.493 -4.297 1.00 97.56 204 ALA A C 1
ATOM 1654 O O . ALA A 1 204 ? -6.648 1.902 -3.496 1.00 97.56 204 ALA A O 1
ATOM 1655 N N . SER A 1 205 ? -5.020 1.867 -5.060 1.00 97.62 205 SER A N 1
ATOM 1656 C CA . SER A 1 205 ? -4.887 0.408 -5.161 1.00 97.62 205 SER A CA 1
ATOM 1657 C C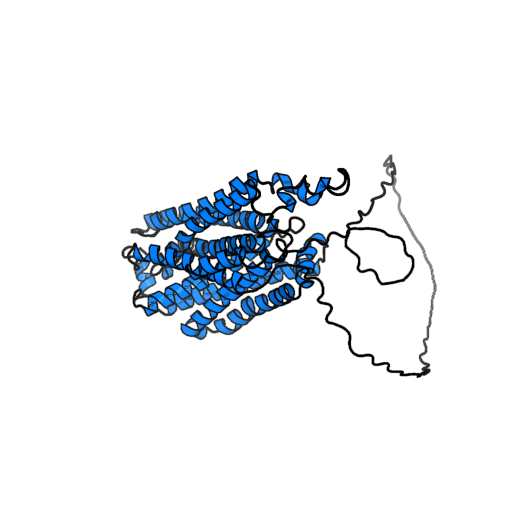 . SER A 1 205 ? -4.606 -0.249 -3.800 1.00 97.62 205 SER A C 1
ATOM 1659 O O . SER A 1 205 ? -5.417 -1.029 -3.288 1.00 97.62 205 SER A O 1
ATOM 1661 N N . TYR A 1 206 ? -3.516 0.130 -3.119 1.00 96.81 206 TYR A N 1
ATOM 1662 C CA . TYR A 1 206 ? -3.196 -0.482 -1.824 1.00 96.81 206 TYR A CA 1
ATOM 1663 C C . TYR A 1 206 ? -4.145 -0.059 -0.692 1.00 96.81 206 TYR A C 1
ATOM 1665 O O . TYR A 1 206 ? -4.243 -0.771 0.309 1.00 96.81 206 TYR A O 1
ATOM 1673 N N . THR A 1 207 ? -4.866 1.063 -0.820 1.00 98.06 207 THR A N 1
ATOM 1674 C CA . THR A 1 207 ? -5.863 1.492 0.180 1.00 98.06 207 THR A CA 1
ATOM 1675 C C . THR A 1 207 ? -7.114 0.620 0.127 1.00 98.06 207 THR A C 1
ATOM 1677 O O . THR A 1 207 ? -7.635 0.232 1.176 1.00 98.06 207 THR A O 1
ATOM 1680 N N . VAL A 1 208 ? -7.566 0.229 -1.070 1.00 98.31 208 VAL A N 1
ATOM 1681 C CA . VAL A 1 208 ? -8.651 -0.757 -1.232 1.00 98.31 208 VAL A CA 1
ATOM 1682 C C . VAL A 1 208 ? -8.246 -2.099 -0.612 1.00 98.31 208 VAL A C 1
ATOM 1684 O O . VAL A 1 208 ? -9.014 -2.689 0.159 1.00 98.31 208 VAL A O 1
ATOM 1687 N N . ALA A 1 209 ? -7.013 -2.553 -0.857 1.00 98.19 209 ALA A N 1
ATOM 1688 C CA . ALA A 1 209 ? -6.464 -3.740 -0.201 1.00 98.19 209 ALA A CA 1
ATOM 1689 C C . ALA A 1 209 ? -6.376 -3.574 1.330 1.00 98.19 209 ALA A C 1
ATOM 1691 O O . ALA A 1 209 ? -6.746 -4.479 2.082 1.00 98.19 209 ALA A O 1
ATOM 1692 N N . GLY A 1 210 ? -5.960 -2.401 1.814 1.00 98.19 210 GLY A N 1
ATOM 1693 C CA . GLY A 1 210 ? -5.891 -2.065 3.235 1.00 98.19 210 GLY A CA 1
ATOM 1694 C C . GLY A 1 210 ? -7.248 -2.136 3.938 1.00 98.19 210 GLY A C 1
ATOM 1695 O O . GLY A 1 210 ? -7.365 -2.775 4.987 1.00 98.19 210 GLY A O 1
ATOM 1696 N N . PHE A 1 211 ? -8.299 -1.559 3.346 1.00 98.31 211 PHE A N 1
ATOM 1697 C CA . PHE A 1 211 ? -9.665 -1.694 3.866 1.00 98.31 211 PHE A CA 1
ATOM 1698 C C . PHE A 1 211 ? -10.157 -3.137 3.837 1.00 98.31 211 PHE A C 1
ATOM 1700 O O . PHE A 1 211 ? -10.793 -3.583 4.792 1.00 98.31 211 PHE A O 1
ATOM 1707 N N . SER A 1 212 ? -9.812 -3.889 2.795 1.00 98.19 212 SER A N 1
ATOM 1708 C CA . SER A 1 212 ? -10.157 -5.306 2.688 1.00 98.19 212 SER A CA 1
ATOM 1709 C C . SER A 1 212 ? -9.540 -6.130 3.821 1.00 98.19 212 SER A C 1
ATOM 1711 O O . SER A 1 212 ? -10.246 -6.874 4.504 1.00 98.19 212 SER A O 1
ATOM 1713 N N . PHE A 1 213 ? -8.248 -5.942 4.108 1.00 98.06 213 PHE A N 1
ATOM 1714 C CA . PHE A 1 213 ? -7.593 -6.586 5.249 1.00 98.06 213 PHE A CA 1
ATOM 1715 C C . PHE A 1 213 ? -8.204 -6.168 6.585 1.00 98.06 213 PHE A C 1
ATOM 1717 O O . PHE A 1 213 ? -8.438 -7.021 7.443 1.00 98.06 213 PHE A O 1
ATOM 1724 N N . MET A 1 214 ? -8.505 -4.879 6.756 1.00 97.62 214 MET A N 1
ATOM 1725 C CA . MET A 1 214 ? -9.147 -4.371 7.967 1.00 97.62 214 MET A CA 1
ATOM 1726 C C . MET A 1 214 ? -10.504 -5.047 8.206 1.00 97.62 214 MET A C 1
ATOM 1728 O O . MET A 1 214 ? -10.764 -5.528 9.308 1.00 97.62 214 MET A O 1
ATOM 1732 N N . ILE A 1 215 ? -11.335 -5.158 7.166 1.00 97.31 215 ILE A N 1
ATOM 1733 C CA . ILE A 1 215 ? -12.625 -5.858 7.204 1.00 97.31 215 ILE A CA 1
ATOM 1734 C C . ILE A 1 215 ? -12.440 -7.326 7.600 1.00 97.31 215 ILE A C 1
ATOM 1736 O O . ILE A 1 215 ? -13.138 -7.804 8.493 1.00 97.31 215 ILE A O 1
ATOM 1740 N N . LEU A 1 216 ? -11.501 -8.049 6.981 1.00 97.62 216 LEU A N 1
ATOM 1741 C CA . LEU A 1 216 ? -11.275 -9.469 7.279 1.00 97.62 216 LEU A CA 1
ATOM 1742 C C . LEU A 1 216 ? -10.788 -9.698 8.713 1.00 97.62 216 LEU A C 1
ATOM 1744 O O . LEU A 1 216 ? -11.268 -10.615 9.381 1.00 97.62 216 LEU A O 1
ATOM 1748 N N . ILE A 1 217 ? -9.888 -8.849 9.216 1.00 96.56 217 ILE A N 1
ATOM 1749 C CA . ILE A 1 217 ? -9.425 -8.913 10.608 1.00 96.56 217 ILE A CA 1
ATOM 1750 C C . ILE A 1 217 ? -10.596 -8.663 11.566 1.00 96.56 217 ILE A C 1
ATOM 1752 O O . ILE A 1 217 ? -10.769 -9.405 12.532 1.00 96.56 217 ILE A O 1
ATOM 1756 N N . LEU A 1 218 ? -11.440 -7.667 11.290 1.00 95.50 218 LEU A N 1
ATOM 1757 C CA . LEU A 1 218 ? -12.611 -7.363 12.114 1.00 95.50 218 LEU A CA 1
ATOM 1758 C C . LEU A 1 218 ? -13.656 -8.482 12.089 1.00 95.50 218 LEU A C 1
ATOM 1760 O O . LEU A 1 218 ? -14.185 -8.846 13.139 1.00 95.50 218 LEU A O 1
ATOM 1764 N N . LEU A 1 219 ? -13.914 -9.078 10.922 1.00 95.19 219 LEU A N 1
ATOM 1765 C CA . LEU A 1 219 ? -14.778 -10.254 10.788 1.00 95.19 219 LEU A CA 1
ATOM 1766 C C . LEU A 1 219 ? -14.238 -11.442 11.593 1.00 95.19 219 LEU A C 1
ATOM 1768 O O . LEU A 1 219 ? -15.004 -12.107 12.293 1.00 95.19 219 LEU A O 1
ATOM 1772 N N . TYR A 1 220 ? -12.925 -11.680 11.544 1.00 94.62 220 TYR A N 1
ATOM 1773 C CA . TYR A 1 220 ? -12.278 -12.729 12.329 1.00 94.62 220 TYR A CA 1
ATOM 1774 C C . TYR A 1 220 ? -12.426 -12.484 13.837 1.00 94.62 220 TYR A C 1
ATOM 1776 O O . TYR A 1 220 ? -12.905 -13.365 14.554 1.00 94.62 220 TYR A O 1
ATOM 1784 N N . LEU A 1 221 ? -12.097 -11.286 14.326 1.00 91.94 221 LEU A N 1
ATOM 1785 C CA . LEU A 1 221 ? -12.195 -10.954 15.753 1.00 91.94 221 LEU A CA 1
ATOM 1786 C C . LEU A 1 221 ? -13.645 -10.982 16.257 1.00 91.94 221 LEU A C 1
ATOM 1788 O O . LEU A 1 221 ? -13.907 -11.442 17.370 1.00 91.94 221 LEU A O 1
ATOM 1792 N N . ARG A 1 222 ? -14.604 -10.577 15.415 1.00 90.88 222 ARG A N 1
ATOM 1793 C CA . ARG A 1 222 ? -16.037 -10.724 15.694 1.00 90.88 222 ARG A CA 1
ATOM 1794 C C . ARG A 1 222 ? -16.440 -12.191 15.810 1.00 90.88 222 ARG A C 1
ATOM 1796 O O . ARG A 1 222 ? -17.139 -12.548 16.750 1.00 90.88 222 ARG A O 1
ATOM 1803 N N . SER A 1 223 ? -15.973 -13.054 14.905 1.00 90.94 223 SER A N 1
ATOM 1804 C CA . SER A 1 223 ? -16.275 -14.496 14.946 1.00 90.94 223 SER A CA 1
ATOM 1805 C C . SER A 1 223 ? -15.747 -15.193 16.209 1.00 90.94 223 SER A C 1
ATOM 1807 O O . SER A 1 223 ? -16.281 -16.222 16.616 1.00 90.94 223 SER A O 1
ATOM 1809 N N . LYS A 1 224 ? -14.721 -14.619 16.851 1.00 90.62 224 LYS A N 1
ATOM 1810 C CA . LYS A 1 224 ? -14.153 -15.074 18.128 1.00 90.62 224 LYS A CA 1
ATOM 1811 C C . LYS A 1 224 ? -14.802 -14.430 19.358 1.00 90.62 224 LYS A C 1
ATOM 1813 O O . LYS A 1 224 ? -14.351 -14.685 20.469 1.00 90.62 224 LYS A O 1
ATOM 1818 N N . ASN A 1 225 ? -15.847 -13.618 19.175 1.00 85.88 225 ASN A N 1
ATOM 1819 C CA . ASN A 1 225 ? -16.504 -12.833 20.225 1.00 85.88 225 ASN A CA 1
ATOM 1820 C C . ASN A 1 225 ? -15.557 -11.883 20.989 1.00 85.88 225 ASN A C 1
ATOM 1822 O O . ASN A 1 225 ? -15.862 -11.477 22.105 1.00 85.88 225 ASN A O 1
ATOM 1826 N N . SER A 1 226 ? -14.422 -11.496 20.394 1.00 84.06 226 SER A N 1
ATOM 1827 C CA . SER A 1 226 ? -13.445 -10.593 21.025 1.00 84.06 226 SER A CA 1
ATOM 1828 C C . SER A 1 226 ? -13.842 -9.111 20.935 1.00 84.06 226 SER A C 1
ATOM 1830 O O . SER A 1 226 ? -13.285 -8.286 21.649 1.00 84.06 226 SER A O 1
ATOM 1832 N N . TYR A 1 227 ? -14.814 -8.779 20.078 1.00 82.06 227 TYR A N 1
ATOM 1833 C CA . TYR A 1 227 ? -15.431 -7.453 19.951 1.00 82.06 227 TYR A CA 1
ATOM 1834 C C . TYR A 1 227 ? -16.964 -7.566 20.063 1.00 82.06 227 TYR A C 1
ATOM 1836 O O . TYR A 1 227 ? -17.646 -7.633 19.037 1.00 82.06 227 TYR A O 1
ATOM 1844 N N . PRO A 1 228 ? -17.536 -7.611 21.278 1.00 75.00 228 PRO A N 1
ATOM 1845 C CA . PRO A 1 228 ? -18.973 -7.829 21.462 1.00 75.00 228 PRO A CA 1
ATOM 1846 C C . PRO A 1 228 ? -19.834 -6.665 20.947 1.00 75.00 228 PRO A C 1
ATOM 1848 O O . PRO A 1 228 ? -20.937 -6.892 20.461 1.00 75.00 228 PRO A O 1
ATOM 1851 N N . HIS A 1 229 ? -19.326 -5.430 21.000 1.00 84.50 229 HIS A N 1
ATOM 1852 C CA . HIS A 1 229 ? -20.048 -4.241 20.528 1.00 84.50 229 HIS A CA 1
ATOM 1853 C C . HIS A 1 229 ? -19.867 -3.962 19.023 1.00 84.50 229 HIS A C 1
ATOM 1855 O O . HIS A 1 229 ? -20.424 -2.993 18.513 1.00 84.50 229 HIS A O 1
ATOM 1861 N N . LEU A 1 230 ? -19.072 -4.767 18.303 1.00 87.56 230 LEU A N 1
ATOM 1862 C CA . LEU A 1 230 ? -18.846 -4.572 16.869 1.00 87.56 230 LEU A CA 1
ATOM 1863 C C . LEU A 1 230 ? -20.010 -5.163 16.074 1.00 87.56 230 LEU A C 1
ATOM 1865 O O . LEU A 1 230 ? -20.091 -6.373 15.837 1.00 87.56 230 LEU A O 1
ATOM 1869 N N . ASP A 1 231 ? -20.902 -4.285 15.637 1.00 86.81 231 ASP A N 1
ATOM 1870 C CA . ASP A 1 231 ? -22.099 -4.657 14.899 1.00 86.81 231 ASP A CA 1
ATOM 1871 C C . ASP A 1 231 ? -21.905 -4.644 13.368 1.00 86.81 231 ASP A C 1
ATOM 1873 O O . ASP A 1 231 ? -20.812 -4.488 12.818 1.00 86.81 231 ASP A O 1
ATOM 1877 N N . GLU A 1 232 ? -22.989 -4.921 12.648 1.00 89.62 232 GLU A N 1
ATOM 1878 C CA . GLU A 1 232 ? -23.030 -4.853 11.185 1.00 89.62 232 GLU A CA 1
ATOM 1879 C C . GLU A 1 232 ? -23.027 -3.422 10.626 1.00 89.62 232 GLU A C 1
ATOM 1881 O O . GLU A 1 232 ? -22.656 -3.247 9.469 1.00 89.62 232 GLU A O 1
ATOM 1886 N N . ASN A 1 233 ? -23.383 -2.405 11.418 1.00 91.75 233 ASN A N 1
ATOM 1887 C CA . ASN A 1 233 ? -23.387 -1.008 10.983 1.00 91.75 233 ASN A CA 1
ATOM 1888 C C . ASN A 1 233 ? -21.952 -0.491 10.801 1.00 91.75 233 ASN A C 1
ATOM 1890 O O . ASN A 1 233 ? -21.648 0.133 9.785 1.00 91.75 233 ASN A O 1
ATOM 1894 N N . HIS A 1 234 ? -21.043 -0.845 11.716 1.00 92.94 234 HIS A N 1
ATOM 1895 C CA . HIS A 1 234 ? -19.615 -0.533 11.587 1.00 92.94 234 HIS A CA 1
ATOM 1896 C C . HIS A 1 234 ? -18.997 -1.166 10.330 1.00 92.94 234 HIS A C 1
ATOM 1898 O O . HIS A 1 234 ? -18.273 -0.517 9.575 1.00 92.94 234 HIS A O 1
ATOM 1904 N N . LEU A 1 235 ? -19.296 -2.446 10.081 1.00 93.25 235 LEU A N 1
ATOM 1905 C CA . LEU A 1 235 ? -18.787 -3.157 8.904 1.00 93.25 235 LEU A CA 1
ATOM 1906 C C . LEU A 1 235 ? -19.431 -2.662 7.607 1.00 93.25 235 LEU A C 1
ATOM 1908 O O . LEU A 1 235 ? -18.763 -2.605 6.578 1.00 93.25 235 LEU A O 1
ATOM 1912 N N . HIS A 1 236 ? -20.697 -2.254 7.657 1.00 93.81 236 HIS A N 1
ATOM 1913 C CA . HIS A 1 236 ? -21.378 -1.624 6.536 1.00 93.81 236 HIS A CA 1
ATOM 1914 C C . HIS A 1 236 ? -20.699 -0.310 6.127 1.00 93.81 236 HIS A C 1
ATOM 1916 O O . HIS A 1 236 ? -20.519 -0.078 4.931 1.00 93.81 236 HIS A O 1
ATOM 1922 N N . ASP A 1 237 ? -20.271 0.520 7.084 1.00 94.75 237 ASP A N 1
ATOM 1923 C CA . ASP A 1 237 ? -19.506 1.735 6.782 1.00 94.75 237 ASP A CA 1
ATOM 1924 C C . ASP A 1 237 ? -18.131 1.443 6.198 1.00 94.75 237 ASP A C 1
ATOM 1926 O O . ASP A 1 237 ? -17.777 2.032 5.178 1.00 94.75 237 ASP A O 1
ATOM 1930 N N . LEU A 1 238 ? -17.388 0.474 6.741 1.00 94.88 238 LEU A N 1
ATOM 1931 C CA . LEU A 1 238 ? -16.154 0.016 6.091 1.00 94.88 238 LEU A CA 1
ATOM 1932 C C . LEU A 1 238 ? -16.414 -0.512 4.672 1.00 94.88 238 LEU A C 1
ATOM 1934 O O . LEU A 1 238 ? -15.626 -0.253 3.766 1.00 94.88 238 LEU A O 1
ATOM 1938 N N . GLY A 1 239 ? -17.550 -1.173 4.444 1.00 95.44 239 GLY A N 1
ATOM 1939 C CA . GLY A 1 239 ? -17.999 -1.578 3.114 1.00 95.44 239 GLY A CA 1
ATOM 1940 C C . GLY A 1 239 ? -18.281 -0.401 2.173 1.00 95.44 239 GLY A C 1
ATOM 1941 O O . GLY A 1 239 ? -18.078 -0.530 0.966 1.00 95.44 239 GLY A O 1
ATOM 1942 N N . LYS A 1 240 ? -18.703 0.765 2.687 1.00 95.31 240 LYS A N 1
ATOM 1943 C CA . LYS A 1 240 ? -18.803 2.001 1.889 1.00 95.31 240 LYS A CA 1
ATOM 1944 C C . LYS A 1 240 ? -17.426 2.540 1.522 1.00 95.31 240 LYS A C 1
ATOM 1946 O O . LYS A 1 240 ? -17.258 2.949 0.380 1.00 95.31 240 LYS A O 1
ATOM 1951 N N . TYR A 1 241 ? -16.461 2.515 2.444 1.00 95.25 241 TYR A N 1
ATOM 1952 C CA . TYR A 1 241 ? -15.075 2.897 2.147 1.00 95.25 241 TYR A CA 1
ATOM 1953 C C . TYR A 1 241 ? -14.470 1.985 1.082 1.00 95.25 241 TYR A C 1
ATOM 1955 O O . TYR A 1 241 ? -13.948 2.485 0.091 1.00 95.25 241 TYR A O 1
ATOM 1963 N N . LEU A 1 242 ? -14.618 0.666 1.233 1.00 96.62 242 LEU A N 1
ATOM 1964 C CA . LEU A 1 242 ? -14.144 -0.307 0.251 1.00 96.62 242 LEU A CA 1
ATOM 1965 C C . LEU A 1 242 ? -14.749 -0.049 -1.138 1.00 96.62 242 LEU A C 1
ATOM 1967 O O . LEU A 1 242 ? -14.026 0.046 -2.125 1.00 96.62 242 LEU A O 1
ATOM 1971 N N . PHE A 1 243 ? -16.071 0.133 -1.202 1.00 96.75 243 PHE A N 1
ATOM 1972 C CA . PHE A 1 243 ? -16.775 0.446 -2.445 1.00 96.75 243 PHE A CA 1
ATOM 1973 C C . PHE A 1 243 ? -16.328 1.786 -3.049 1.00 96.75 243 PHE A C 1
ATOM 1975 O O . PHE A 1 243 ? -15.953 1.840 -4.216 1.00 96.75 243 PHE A O 1
ATOM 1982 N N . GLY A 1 244 ? -16.319 2.863 -2.263 1.00 96.62 244 GLY A N 1
ATOM 1983 C CA . GLY A 1 244 ? -15.948 4.195 -2.741 1.00 96.62 244 GLY A CA 1
ATOM 1984 C C . GLY A 1 244 ? -14.512 4.251 -3.257 1.00 96.62 244 GLY A C 1
ATOM 1985 O O . GLY A 1 244 ? -14.272 4.782 -4.338 1.00 96.62 244 GLY A O 1
ATOM 1986 N N . PHE A 1 245 ? -13.568 3.638 -2.537 1.00 96.56 245 PHE A N 1
ATOM 1987 C CA . PHE A 1 245 ? -12.176 3.576 -2.978 1.00 96.56 245 PHE A CA 1
ATOM 1988 C C . PHE A 1 245 ? -11.971 2.657 -4.189 1.00 96.56 245 PHE A C 1
ATOM 1990 O O . PHE A 1 245 ? -11.107 2.959 -5.003 1.00 96.56 245 PHE A O 1
ATOM 1997 N N . SER A 1 246 ? -12.777 1.602 -4.376 1.00 96.31 246 SER A N 1
ATOM 1998 C CA . SER A 1 246 ? -12.721 0.788 -5.606 1.00 96.31 246 SER A CA 1
ATOM 1999 C C . SER A 1 246 ? -13.137 1.587 -6.849 1.00 96.31 246 SER A C 1
ATOM 2001 O O . SER A 1 246 ? -12.476 1.531 -7.887 1.00 96.31 246 SER A O 1
ATOM 2003 N N . VAL A 1 247 ? -14.171 2.429 -6.729 1.00 97.00 247 VAL A N 1
ATOM 2004 C CA . VAL A 1 247 ? -14.584 3.346 -7.804 1.00 97.00 247 VAL A CA 1
ATOM 2005 C C . VAL A 1 247 ? -13.519 4.419 -8.035 1.00 97.00 247 VAL A C 1
ATOM 2007 O O . VAL A 1 247 ? -13.189 4.715 -9.179 1.00 97.00 247 VAL A O 1
ATOM 2010 N N . PHE A 1 248 ? -12.933 4.964 -6.965 1.00 96.94 248 PHE A N 1
ATOM 2011 C CA . PHE A 1 248 ? -11.832 5.925 -7.064 1.00 96.94 248 PHE A CA 1
ATOM 2012 C C . PHE A 1 248 ? -10.596 5.334 -7.756 1.00 96.94 248 PHE A C 1
ATOM 2014 O O . PHE A 1 248 ? -10.034 5.969 -8.644 1.00 96.94 248 PHE A O 1
ATOM 2021 N N . TYR A 1 249 ? -10.211 4.102 -7.415 1.00 97.62 249 TYR A N 1
ATOM 2022 C CA . TYR A 1 249 ? -9.155 3.368 -8.113 1.00 97.62 249 TYR A CA 1
ATOM 2023 C C . TYR A 1 249 ? -9.475 3.220 -9.602 1.00 97.62 249 TYR A C 1
ATOM 2025 O O . TYR A 1 249 ? -8.646 3.561 -10.438 1.00 97.62 249 TYR A O 1
ATOM 2033 N N . THR A 1 250 ? -10.696 2.792 -9.934 1.00 96.50 250 THR A N 1
ATOM 2034 C CA . THR A 1 250 ? -11.134 2.624 -11.329 1.00 96.50 250 THR A CA 1
ATOM 2035 C C . THR A 1 250 ? -11.038 3.935 -12.103 1.00 96.50 250 THR A C 1
ATOM 2037 O O . THR A 1 250 ? -10.565 3.952 -13.235 1.00 96.50 250 THR A O 1
ATOM 2040 N N . TYR A 1 251 ? -11.456 5.043 -11.486 1.00 97.06 251 TYR A N 1
ATOM 2041 C CA . TYR A 1 251 ? -11.328 6.370 -12.078 1.00 97.06 251 TYR A CA 1
ATOM 2042 C C . TYR A 1 251 ? -9.869 6.696 -12.414 1.00 97.06 251 TYR A C 1
ATOM 2044 O O . TYR A 1 251 ? -9.596 7.147 -13.524 1.00 97.06 251 TYR A O 1
ATOM 2052 N N . LEU A 1 252 ? -8.932 6.448 -11.494 1.00 96.50 252 LEU A N 1
ATOM 2053 C CA . LEU A 1 252 ? -7.512 6.720 -11.727 1.00 96.50 252 LEU A CA 1
ATOM 2054 C C . LEU A 1 252 ? -6.910 5.786 -12.779 1.00 96.50 252 LEU A C 1
ATOM 2056 O O . LEU A 1 252 ? -6.211 6.268 -13.665 1.00 96.50 252 LEU A O 1
ATOM 2060 N N . TRP A 1 253 ? -7.227 4.490 -12.715 1.00 95.56 253 TRP A N 1
ATOM 2061 C CA . TRP A 1 253 ? -6.823 3.494 -13.711 1.00 95.56 253 TRP A CA 1
ATOM 2062 C C . TRP A 1 253 ? -7.260 3.921 -15.116 1.00 95.56 253 TRP A C 1
ATOM 2064 O O . TRP A 1 253 ? -6.446 4.015 -16.034 1.00 95.56 253 TRP A O 1
ATOM 2074 N N . PHE A 1 254 ? -8.544 4.260 -15.262 1.00 95.31 254 PHE A N 1
ATOM 2075 C CA . PHE A 1 254 ? -9.125 4.647 -16.542 1.00 95.31 254 PHE A CA 1
ATOM 2076 C C . PHE A 1 254 ? -8.582 5.989 -17.026 1.00 95.31 254 PHE A C 1
ATOM 2078 O O . PHE A 1 254 ? -8.243 6.113 -18.195 1.00 95.31 254 PHE A O 1
ATOM 2085 N N . SER A 1 255 ? -8.451 6.981 -16.141 1.00 95.50 255 SER A N 1
ATOM 2086 C CA . SER A 1 255 ? -7.920 8.301 -16.506 1.00 95.50 255 SER A CA 1
ATOM 2087 C C . SER A 1 255 ? -6.468 8.218 -16.969 1.00 95.50 255 SER A C 1
ATOM 2089 O O . SER A 1 255 ? -6.096 8.891 -17.925 1.00 95.50 255 SER A O 1
ATOM 2091 N N . GLN A 1 256 ? -5.650 7.384 -16.322 1.00 94.62 256 GLN A N 1
ATOM 2092 C CA . GLN A 1 256 ? -4.265 7.171 -16.731 1.00 94.62 256 GLN A CA 1
ATOM 2093 C C . GLN A 1 256 ? -4.188 6.498 -18.103 1.00 94.62 256 GLN A C 1
ATOM 2095 O O . GLN A 1 256 ? -3.500 6.999 -18.991 1.00 94.62 256 GLN A O 1
ATOM 2100 N N . TYR A 1 257 ? -4.925 5.398 -18.280 1.00 93.69 257 TYR A N 1
ATOM 2101 C CA . TYR A 1 257 ? -4.941 4.651 -19.532 1.00 93.69 257 TYR A CA 1
ATOM 2102 C C . TYR A 1 257 ? -5.492 5.488 -20.690 1.00 93.69 257 TYR A C 1
ATOM 2104 O O . TYR A 1 257 ? -4.832 5.613 -21.716 1.00 93.69 257 TYR A O 1
ATOM 2112 N N . LEU A 1 258 ? -6.666 6.106 -20.515 1.00 94.81 258 LEU A N 1
ATOM 2113 C CA . LEU A 1 258 ? -7.345 6.870 -21.560 1.00 94.81 258 LEU A CA 1
ATOM 2114 C C . LEU A 1 258 ? -6.482 8.024 -22.068 1.00 94.81 258 LEU A C 1
ATOM 2116 O O . LEU A 1 258 ? -6.397 8.211 -23.273 1.00 94.81 258 LEU A O 1
ATOM 2120 N N . LEU A 1 259 ? -5.851 8.798 -21.177 1.00 93.44 259 LEU A N 1
ATOM 2121 C CA . LEU A 1 259 ? -5.052 9.954 -21.593 1.00 93.44 259 LEU A CA 1
ATOM 2122 C C . LEU A 1 259 ? -3.805 9.540 -22.377 1.00 93.44 259 LEU A C 1
ATOM 2124 O O . LEU A 1 259 ? -3.475 10.182 -23.371 1.00 93.44 259 LEU A O 1
ATOM 2128 N N . ILE A 1 260 ? -3.138 8.462 -21.956 1.00 93.50 260 ILE A N 1
ATOM 2129 C CA . ILE A 1 260 ? -1.952 7.945 -22.647 1.00 93.50 260 ILE A CA 1
ATOM 2130 C C . ILE A 1 260 ? -2.344 7.328 -23.991 1.00 93.50 260 ILE A C 1
ATOM 2132 O O . ILE A 1 260 ? -1.712 7.616 -25.003 1.00 93.50 260 ILE A O 1
ATOM 2136 N N . TRP A 1 261 ? -3.419 6.541 -24.017 1.00 93.81 261 TRP A N 1
ATOM 2137 C CA . TRP A 1 261 ? -3.946 5.935 -25.236 1.00 93.81 261 TRP A CA 1
ATOM 2138 C C . TRP A 1 261 ? -4.436 6.983 -26.245 1.00 93.81 261 TRP A C 1
ATOM 2140 O O . TRP A 1 261 ? -4.158 6.868 -27.432 1.00 93.81 261 TRP A O 1
ATOM 2150 N N . TYR A 1 262 ? -5.128 8.025 -25.778 1.00 94.44 262 TYR A N 1
ATOM 2151 C CA . TYR A 1 262 ? -5.683 9.072 -26.636 1.00 94.44 262 TYR A CA 1
ATOM 2152 C C . TYR A 1 262 ? -4.602 9.979 -27.235 1.00 94.44 262 TYR A C 1
ATOM 2154 O O . TYR A 1 262 ? -4.674 10.314 -28.413 1.00 94.44 262 TYR A O 1
ATOM 2162 N N . ALA A 1 263 ? -3.611 10.393 -26.436 1.00 92.62 263 ALA A N 1
ATOM 2163 C CA . ALA A 1 263 ? -2.523 11.245 -26.919 1.00 92.62 263 ALA A CA 1
ATOM 2164 C C . ALA A 1 263 ? -1.490 10.469 -27.754 1.00 92.62 263 ALA A C 1
ATOM 2166 O O . ALA A 1 263 ? -0.819 11.066 -28.590 1.00 92.62 263 ALA A O 1
ATOM 2167 N N . ASN A 1 264 ? -1.363 9.161 -27.509 1.00 92.06 264 ASN A N 1
ATOM 2168 C CA . ASN A 1 264 ? -0.492 8.225 -28.218 1.00 92.06 264 ASN A CA 1
ATOM 2169 C C . ASN A 1 264 ? 0.962 8.713 -28.405 1.00 92.06 264 ASN A C 1
ATOM 2171 O O . ASN A 1 264 ? 1.574 8.512 -29.451 1.00 92.06 264 ASN A O 1
ATOM 2175 N N . ILE A 1 265 ? 1.514 9.378 -27.386 1.00 89.31 265 ILE A N 1
ATOM 2176 C CA . ILE A 1 265 ? 2.898 9.871 -27.390 1.00 89.31 265 ILE A CA 1
ATOM 2177 C C . ILE A 1 265 ? 3.845 8.677 -27.147 1.00 89.31 265 ILE A C 1
ATOM 2179 O O . ILE A 1 265 ? 3.619 7.946 -26.172 1.00 89.31 265 ILE A O 1
ATOM 2183 N N . PRO A 1 266 ? 4.889 8.453 -27.972 1.00 84.75 266 PRO A N 1
ATOM 2184 C CA . PRO A 1 266 ? 5.760 7.273 -27.880 1.00 84.75 266 PRO A CA 1
ATOM 2185 C C . PRO A 1 266 ? 6.332 7.012 -26.478 1.00 84.75 266 PRO A C 1
ATOM 2187 O O . PRO A 1 266 ? 6.212 5.909 -25.945 1.00 84.75 266 PRO A O 1
ATOM 2190 N N . GLU A 1 267 ? 6.853 8.043 -25.810 1.00 81.31 267 GLU A N 1
ATOM 2191 C CA . GLU A 1 267 ? 7.471 7.921 -24.484 1.00 81.31 267 GLU A CA 1
ATOM 2192 C C . GLU A 1 267 ? 6.466 7.519 -23.392 1.00 81.31 267 GLU A C 1
ATOM 2194 O O . GLU A 1 267 ? 6.820 6.878 -22.402 1.00 81.31 267 GLU A O 1
ATOM 2199 N N . ALA A 1 268 ? 5.191 7.884 -23.550 1.00 84.12 268 ALA A N 1
ATOM 2200 C CA . ALA A 1 268 ? 4.142 7.555 -22.588 1.00 84.12 268 ALA A CA 1
ATOM 2201 C C . ALA A 1 268 ? 3.498 6.188 -22.868 1.00 84.12 268 ALA A C 1
ATOM 2203 O O . ALA A 1 268 ? 3.032 5.518 -21.940 1.00 84.12 268 ALA A O 1
ATOM 2204 N N . THR A 1 269 ? 3.459 5.778 -24.136 1.00 89.75 269 THR A N 1
ATOM 2205 C CA . THR A 1 269 ? 2.783 4.558 -24.601 1.00 89.75 269 THR A CA 1
ATOM 2206 C C . THR A 1 269 ? 3.639 3.308 -24.437 1.00 89.75 269 THR A C 1
ATOM 2208 O O . THR A 1 269 ? 3.068 2.237 -24.222 1.00 89.75 269 THR A O 1
ATOM 2211 N N . VAL A 1 270 ? 4.973 3.442 -24.429 1.00 87.12 270 VAL A N 1
ATOM 2212 C CA . VAL A 1 270 ? 5.934 2.326 -24.328 1.00 87.12 270 VAL A CA 1
ATOM 2213 C C . VAL A 1 270 ? 5.633 1.356 -23.177 1.00 87.12 270 VAL A C 1
ATOM 2215 O O . VAL A 1 270 ? 5.718 0.139 -23.321 1.00 87.12 270 VAL A O 1
ATOM 2218 N N . TRP A 1 271 ? 5.189 1.877 -22.033 1.00 88.44 271 TRP A N 1
ATOM 2219 C CA . TRP A 1 271 ? 4.852 1.060 -20.868 1.00 88.44 271 TRP A CA 1
ATOM 2220 C C . TRP A 1 271 ? 3.681 0.107 -21.131 1.00 88.44 271 TRP A C 1
ATOM 2222 O O . TRP A 1 271 ? 3.690 -1.039 -20.668 1.00 88.44 271 TRP A O 1
ATOM 2232 N N . TYR A 1 272 ? 2.673 0.576 -21.876 1.00 90.81 272 TYR A N 1
ATOM 2233 C CA . TYR A 1 272 ? 1.504 -0.217 -22.249 1.00 90.81 272 TYR A CA 1
ATOM 2234 C C . TYR A 1 272 ? 1.812 -1.142 -23.419 1.00 90.81 272 TYR A C 1
ATOM 2236 O O . TYR A 1 272 ? 1.370 -2.284 -23.386 1.00 90.81 272 TYR A O 1
ATOM 2244 N N . THR A 1 273 ? 2.572 -0.702 -24.426 1.00 89.94 273 THR A N 1
ATOM 2245 C CA . THR A 1 273 ? 2.901 -1.547 -25.585 1.00 89.94 273 THR A CA 1
ATOM 2246 C C . THR A 1 273 ? 3.705 -2.774 -25.162 1.00 89.94 273 THR A C 1
ATOM 2248 O O . THR A 1 273 ? 3.289 -3.885 -25.482 1.00 89.94 273 THR A O 1
ATOM 2251 N N . LYS A 1 274 ? 4.741 -2.604 -24.324 1.00 89.44 274 LYS A N 1
ATOM 2252 C CA . LYS A 1 274 ? 5.506 -3.710 -23.712 1.00 89.44 274 LYS A CA 1
ATOM 2253 C C . LYS A 1 274 ? 4.594 -4.730 -23.015 1.00 89.44 274 LYS A C 1
ATOM 2255 O O . LYS A 1 274 ? 4.702 -5.932 -23.221 1.00 89.44 274 LYS A O 1
ATOM 2260 N N . ARG A 1 275 ? 3.634 -4.254 -22.213 1.00 89.62 275 ARG A N 1
ATOM 2261 C CA . ARG A 1 275 ? 2.693 -5.114 -21.463 1.00 89.62 275 ARG A CA 1
ATOM 2262 C C . ARG A 1 275 ? 1.624 -5.764 -22.336 1.00 89.62 275 ARG A C 1
ATOM 2264 O O . ARG A 1 275 ? 1.075 -6.788 -21.945 1.00 89.62 275 ARG A O 1
ATOM 2271 N N . MET A 1 276 ? 1.294 -5.160 -23.474 1.00 91.12 276 MET A N 1
ATOM 2272 C CA . MET A 1 276 ? 0.326 -5.695 -24.432 1.00 91.12 276 MET A CA 1
ATOM 2273 C C . MET A 1 276 ? 0.951 -6.705 -25.396 1.00 91.12 276 MET A C 1
ATOM 2275 O O . MET A 1 276 ? 0.210 -7.536 -25.921 1.00 91.12 276 MET A O 1
ATOM 2279 N N . ALA A 1 277 ? 2.268 -6.633 -25.615 1.00 89.94 277 ALA A N 1
ATOM 2280 C CA . ALA A 1 277 ? 3.027 -7.615 -26.385 1.00 89.94 277 ALA A CA 1
ATOM 2281 C C . ALA A 1 277 ? 3.074 -8.968 -25.661 1.00 89.94 277 ALA A C 1
ATOM 2283 O O . ALA A 1 277 ? 2.866 -10.008 -26.272 1.00 89.94 277 ALA A O 1
ATOM 2284 N N . GLU A 1 278 ? 3.227 -8.942 -24.338 1.00 88.94 278 GLU A N 1
ATOM 2285 C CA . GLU A 1 278 ? 3.260 -10.143 -23.506 1.00 88.94 278 GLU A CA 1
ATOM 2286 C C . GLU A 1 278 ? 1.864 -10.738 -23.248 1.00 88.94 278 GLU A C 1
ATOM 2288 O O . GLU A 1 278 ? 1.039 -10.098 -22.575 1.00 88.94 278 GLU A O 1
ATOM 2293 N N . PRO A 1 279 ? 1.582 -11.995 -23.651 1.00 91.06 279 PRO A N 1
ATOM 2294 C CA . PRO A 1 279 ? 0.269 -12.614 -23.451 1.00 91.06 279 PRO A CA 1
ATOM 2295 C C . PRO A 1 279 ? -0.188 -12.632 -21.985 1.00 91.06 279 PRO A C 1
ATOM 2297 O O . PRO A 1 279 ? -1.354 -12.351 -21.686 1.00 91.06 279 PRO A O 1
ATOM 2300 N N . LEU A 1 280 ? 0.733 -12.913 -21.053 1.00 90.25 280 LEU A N 1
ATOM 2301 C CA . LEU A 1 280 ? 0.440 -12.948 -19.618 1.00 90.25 280 LEU A CA 1
ATOM 2302 C C . LEU A 1 280 ? 0.045 -11.564 -19.086 1.00 90.25 280 LEU A C 1
ATOM 2304 O O . LEU A 1 280 ? -0.968 -11.434 -18.398 1.00 90.25 280 LEU A O 1
ATOM 2308 N N . PHE A 1 281 ? 0.818 -10.522 -19.402 1.00 91.94 281 PHE A N 1
ATOM 2309 C CA . PHE A 1 281 ? 0.566 -9.173 -18.888 1.00 91.94 281 PHE A CA 1
ATOM 2310 C C . PHE A 1 281 ? -0.660 -8.534 -19.537 1.00 91.94 281 PHE A C 1
ATOM 2312 O O . PHE A 1 281 ? -1.434 -7.878 -18.837 1.00 91.94 281 PHE A O 1
ATOM 2319 N N . LYS A 1 282 ? -0.915 -8.810 -20.819 1.00 93.19 282 LYS A N 1
ATOM 2320 C CA . LYS A 1 282 ? -2.158 -8.435 -21.497 1.00 93.19 282 LYS A CA 1
ATOM 2321 C C . LYS A 1 282 ? -3.372 -9.054 -20.813 1.00 93.19 282 LYS A C 1
ATOM 2323 O O . LYS A 1 282 ? -4.341 -8.351 -20.519 1.00 93.19 282 LYS A O 1
ATOM 2328 N N . PHE A 1 283 ? -3.319 -10.354 -20.508 1.00 93.56 283 PHE A N 1
ATOM 2329 C CA . PHE A 1 283 ? -4.377 -11.017 -19.747 1.00 93.56 283 PHE A CA 1
ATOM 2330 C C . PHE A 1 283 ? -4.570 -10.356 -18.375 1.00 93.56 283 PHE A C 1
ATOM 2332 O O . PHE A 1 283 ? -5.694 -9.996 -18.020 1.00 93.56 283 PHE A O 1
ATOM 2339 N N . LEU A 1 284 ? -3.485 -10.137 -17.623 1.00 94.00 284 LEU A N 1
ATOM 2340 C CA . LEU A 1 284 ? -3.537 -9.520 -16.295 1.00 94.00 284 LEU A CA 1
ATOM 2341 C C . LEU A 1 284 ? -4.101 -8.103 -16.322 1.00 94.00 284 LEU A C 1
ATOM 2343 O O . LEU A 1 284 ? -4.878 -7.754 -15.437 1.00 94.00 284 LEU A O 1
ATOM 2347 N N . PHE A 1 285 ? -3.774 -7.302 -17.331 1.00 93.44 285 PHE A N 1
ATOM 2348 C CA . PHE A 1 285 ? -4.283 -5.943 -17.479 1.00 93.44 285 PHE A CA 1
ATOM 2349 C C . PHE A 1 285 ? -5.821 -5.896 -17.524 1.00 93.44 285 PHE A C 1
ATOM 2351 O O . PHE A 1 285 ? -6.448 -5.156 -16.767 1.00 93.44 285 PHE A O 1
ATOM 2358 N N . PHE A 1 286 ? -6.457 -6.738 -18.345 1.00 93.44 286 PHE A N 1
ATOM 2359 C CA . PHE A 1 286 ? -7.923 -6.777 -18.434 1.00 93.44 286 PHE A CA 1
ATOM 2360 C C . PHE A 1 286 ? -8.567 -7.551 -17.281 1.00 93.44 286 PHE A C 1
ATOM 2362 O O . PHE A 1 286 ? -9.646 -7.191 -16.800 1.00 93.44 286 PHE A O 1
ATOM 2369 N N . PHE A 1 287 ? -7.910 -8.608 -16.806 1.00 94.75 287 PHE A N 1
ATOM 2370 C CA . PHE A 1 287 ? -8.413 -9.421 -15.705 1.00 94.75 287 PHE A CA 1
ATOM 2371 C C . PHE A 1 287 ? -8.431 -8.650 -14.379 1.00 94.75 287 PHE A C 1
ATOM 2373 O O . PHE A 1 287 ? -9.415 -8.712 -13.639 1.00 94.75 287 PHE A O 1
ATOM 2380 N N . THR A 1 288 ? -7.386 -7.870 -14.091 1.00 94.69 288 THR A N 1
ATOM 2381 C CA . THR A 1 288 ? -7.340 -7.000 -12.907 1.00 94.69 288 THR A CA 1
ATOM 2382 C C . THR A 1 288 ? -8.422 -5.932 -12.961 1.00 94.69 288 THR A C 1
ATOM 2384 O O . THR A 1 288 ? -9.099 -5.724 -11.957 1.00 94.69 288 THR A O 1
ATOM 2387 N N . PHE A 1 289 ? -8.672 -5.328 -14.126 1.00 92.62 289 PHE A N 1
ATOM 2388 C CA . PHE A 1 289 ? -9.791 -4.406 -14.311 1.00 92.62 289 PHE A CA 1
ATOM 2389 C C . PHE A 1 289 ? -11.141 -5.073 -13.989 1.00 92.62 289 PHE A C 1
ATOM 2391 O O . PHE A 1 289 ? -11.936 -4.526 -13.223 1.00 92.62 289 PHE A O 1
ATOM 2398 N N . LEU A 1 290 ? -11.383 -6.289 -14.494 1.00 92.56 290 LEU A N 1
ATOM 2399 C CA . LEU A 1 290 ? -12.622 -7.039 -14.248 1.00 92.56 290 LEU A CA 1
ATOM 2400 C C . LEU A 1 290 ? -12.839 -7.380 -12.760 1.00 92.56 290 LEU A C 1
ATOM 2402 O O . LEU A 1 290 ? -13.972 -7.353 -12.266 1.00 92.56 290 LEU A O 1
ATOM 2406 N N . ILE A 1 291 ? -11.767 -7.694 -12.032 1.00 95.81 291 ILE A N 1
ATOM 2407 C CA . ILE A 1 291 ? -11.852 -7.969 -10.595 1.00 95.81 291 ILE A CA 1
ATOM 2408 C C . ILE A 1 291 ? -11.991 -6.672 -9.800 1.00 95.81 291 ILE A C 1
ATOM 2410 O O . ILE A 1 291 ? -12.856 -6.592 -8.938 1.00 95.81 291 ILE A O 1
ATOM 2414 N N . ASN A 1 292 ? -11.176 -5.656 -10.065 1.00 96.31 292 ASN A N 1
ATOM 2415 C CA . ASN A 1 292 ? -11.089 -4.470 -9.211 1.00 96.31 292 ASN A CA 1
ATOM 2416 C C . ASN A 1 292 ? -12.210 -3.451 -9.463 1.00 96.31 292 ASN A C 1
ATOM 2418 O O . ASN A 1 292 ? -12.417 -2.574 -8.624 1.00 96.31 292 ASN A O 1
ATOM 2422 N N . PHE A 1 293 ? -12.956 -3.570 -10.570 1.00 94.56 293 PHE A N 1
ATOM 2423 C CA . PHE A 1 293 ? -14.065 -2.669 -10.886 1.00 94.56 293 PHE A CA 1
ATOM 2424 C C . PHE A 1 293 ? -15.447 -3.349 -10.948 1.00 94.56 293 PHE A C 1
ATOM 2426 O O . PHE A 1 293 ? -16.230 -3.137 -10.015 1.00 94.56 293 PHE A O 1
ATOM 2433 N N . PRO A 1 294 ? -15.806 -4.171 -11.959 1.00 96.00 294 PRO A N 1
ATOM 2434 C CA . PRO A 1 294 ? -17.147 -4.754 -12.045 1.00 96.00 294 PRO A CA 1
ATOM 2435 C C . PRO A 1 294 ? -17.560 -5.570 -10.818 1.00 96.00 294 PRO A C 1
ATOM 2437 O O . PRO A 1 294 ? -18.699 -5.451 -10.367 1.00 96.00 294 PRO A O 1
ATOM 2440 N N . LEU A 1 295 ? -16.658 -6.370 -10.241 1.00 95.00 295 LEU A N 1
ATOM 2441 C CA . LEU A 1 295 ? -16.982 -7.203 -9.080 1.00 95.00 295 LEU A CA 1
ATOM 2442 C C . LEU A 1 295 ? -17.396 -6.372 -7.849 1.00 95.00 295 LEU A C 1
ATOM 2444 O O . LEU A 1 295 ? -18.520 -6.567 -7.371 1.00 95.00 295 LEU A O 1
ATOM 2448 N N . PRO A 1 296 ? -16.575 -5.448 -7.307 1.00 95.06 296 PRO A N 1
ATOM 2449 C CA . PRO A 1 296 ? -16.977 -4.660 -6.148 1.00 95.06 296 PRO A CA 1
ATOM 2450 C C . PRO A 1 296 ? -18.130 -3.718 -6.490 1.00 95.06 296 PRO A C 1
ATOM 2452 O O . PRO A 1 296 ? -19.005 -3.526 -5.643 1.00 95.06 296 PRO A O 1
ATOM 2455 N N . LEU A 1 297 ? -18.187 -3.191 -7.722 1.00 94.94 297 LEU A N 1
ATOM 2456 C CA . LEU A 1 297 ? -19.280 -2.334 -8.164 1.00 94.94 297 LEU A CA 1
ATOM 2457 C C . LEU A 1 297 ? -20.619 -3.068 -8.065 1.00 94.94 297 LEU A C 1
ATOM 2459 O O . LEU A 1 297 ? -21.513 -2.611 -7.356 1.00 94.94 297 LEU A O 1
ATOM 2463 N N . LEU A 1 298 ? -20.756 -4.211 -8.740 1.00 95.38 298 LEU A N 1
ATOM 2464 C CA . LEU A 1 298 ? -22.022 -4.937 -8.850 1.00 95.38 298 LEU A CA 1
ATOM 2465 C C . LEU A 1 298 ? -22.420 -5.605 -7.533 1.00 95.38 298 LEU A C 1
ATOM 2467 O O . LEU A 1 298 ? -23.592 -5.584 -7.154 1.00 95.38 298 LEU A O 1
ATOM 2471 N N . VAL A 1 299 ? -21.454 -6.170 -6.803 1.00 95.25 299 VAL A N 1
ATOM 2472 C CA . VAL A 1 299 ? -21.742 -6.898 -5.561 1.00 95.25 299 VAL A CA 1
ATOM 2473 C C . VAL A 1 299 ? -22.056 -5.938 -4.413 1.00 95.25 299 VAL A C 1
ATOM 2475 O O . VAL A 1 299 ? -23.002 -6.183 -3.658 1.00 95.25 299 VAL A O 1
ATOM 2478 N N . LEU A 1 300 ? -21.306 -4.837 -4.271 1.00 94.62 300 LEU A N 1
ATOM 2479 C CA . LEU A 1 300 ? -21.477 -3.903 -3.156 1.00 94.62 300 LEU A CA 1
ATOM 2480 C C . LEU A 1 300 ? -22.432 -2.746 -3.460 1.00 94.62 300 LEU A C 1
ATOM 2482 O O . LEU A 1 300 ? -22.730 -2.004 -2.530 1.00 94.62 300 LEU A O 1
ATOM 2486 N N . MET A 1 301 ? -22.968 -2.581 -4.677 1.00 93.00 301 MET A N 1
ATOM 2487 C CA . MET A 1 301 ? -23.894 -1.483 -5.018 1.00 93.00 301 MET A CA 1
ATOM 2488 C C . MET A 1 301 ? -25.047 -1.349 -4.012 1.00 93.00 301 MET A C 1
ATOM 2490 O O . MET A 1 301 ? -25.299 -0.276 -3.460 1.00 93.00 301 MET A O 1
ATOM 2494 N N . ARG A 1 302 ? -25.711 -2.472 -3.712 1.00 93.25 302 ARG A N 1
ATOM 2495 C CA . ARG A 1 302 ? -26.882 -2.531 -2.831 1.00 93.25 302 ARG A CA 1
ATOM 2496 C C . ARG A 1 302 ? -26.485 -2.416 -1.355 1.00 93.25 302 ARG A C 1
ATOM 2498 O O . ARG A 1 302 ? -25.570 -3.096 -0.892 1.00 93.25 302 ARG A O 1
ATOM 2505 N N . ARG A 1 303 ? -27.251 -1.633 -0.584 1.00 88.75 303 ARG A N 1
ATOM 2506 C CA . ARG A 1 303 ? -27.094 -1.480 0.880 1.00 88.75 303 ARG A CA 1
ATOM 2507 C C . ARG A 1 303 ? -27.045 -2.828 1.607 1.00 88.75 303 ARG A C 1
ATOM 2509 O O . ARG A 1 303 ? -26.137 -3.076 2.394 1.00 88.75 303 ARG A O 1
ATOM 2516 N N . ASP A 1 304 ? -27.987 -3.718 1.303 1.00 90.69 304 ASP A N 1
ATOM 2517 C CA . ASP A 1 304 ? -28.111 -5.015 1.983 1.00 90.69 304 ASP A CA 1
ATOM 2518 C C . ASP A 1 304 ? -26.887 -5.914 1.775 1.00 90.69 304 ASP A C 1
ATOM 2520 O O . ASP A 1 304 ? -26.501 -6.650 2.682 1.00 90.69 304 ASP A O 1
ATOM 2524 N N . SER A 1 305 ? -26.240 -5.840 0.606 1.00 91.12 305 SER A N 1
ATOM 2525 C CA . SER A 1 305 ? -25.016 -6.599 0.329 1.00 91.12 305 SER A CA 1
ATOM 2526 C C . SER A 1 305 ? -23.878 -6.186 1.259 1.00 91.12 305 SER A C 1
ATOM 2528 O O . SER A 1 305 ? -23.169 -7.048 1.770 1.00 91.12 305 SER A O 1
ATOM 2530 N N . LYS A 1 306 ? -23.754 -4.883 1.549 1.00 90.12 306 LYS A N 1
ATOM 2531 C CA . LYS A 1 306 ? -22.730 -4.336 2.452 1.00 90.12 306 LYS A CA 1
ATOM 2532 C C . LYS A 1 306 ? -22.954 -4.714 3.927 1.00 90.12 306 LYS A C 1
ATOM 2534 O O . LYS A 1 306 ? -22.004 -4.688 4.700 1.00 90.12 306 LYS A O 1
ATOM 2539 N N . ARG A 1 307 ? -24.180 -5.084 4.327 1.00 91.31 307 ARG A N 1
ATOM 2540 C CA . ARG A 1 307 ? -24.490 -5.575 5.691 1.00 91.31 307 ARG A CA 1
ATOM 2541 C C . ARG A 1 307 ? -24.253 -7.082 5.844 1.00 91.31 307 ARG A C 1
ATOM 2543 O O . ARG A 1 307 ? -23.994 -7.570 6.942 1.00 91.31 307 ARG A O 1
ATOM 2550 N N . LYS A 1 308 ? -24.318 -7.847 4.749 1.00 93.44 308 LYS A N 1
ATOM 2551 C CA . LYS A 1 308 ? -24.106 -9.302 4.764 1.00 93.44 308 LYS A CA 1
ATOM 2552 C C . LYS A 1 308 ? -22.622 -9.635 4.930 1.00 93.44 308 LYS A C 1
ATOM 2554 O O . LYS A 1 308 ? -21.860 -9.608 3.968 1.00 93.44 308 LYS A O 1
ATOM 2559 N N . LEU A 1 309 ? -22.241 -10.068 6.134 1.00 92.25 309 LEU A N 1
ATOM 2560 C CA . LEU A 1 309 ? -20.849 -10.367 6.509 1.00 92.25 309 LEU A CA 1
ATOM 2561 C C . LEU A 1 309 ? -20.125 -11.318 5.541 1.00 92.25 309 LEU A C 1
ATOM 2563 O O . LEU A 1 309 ? -18.963 -11.097 5.217 1.00 92.25 309 LEU A O 1
ATOM 2567 N N . LYS A 1 310 ? -20.814 -12.359 5.050 1.00 93.94 310 LYS A N 1
ATOM 2568 C CA . LYS A 1 310 ? -20.239 -13.321 4.092 1.00 93.94 310 LYS A CA 1
ATOM 2569 C C . LYS A 1 310 ? -19.936 -12.685 2.734 1.00 93.94 310 LYS A C 1
ATOM 2571 O O . LYS A 1 310 ? -18.900 -12.973 2.151 1.00 93.94 310 LYS A O 1
ATOM 2576 N N . VAL A 1 311 ? -20.831 -11.821 2.250 1.00 95.50 311 VAL A N 1
ATOM 2577 C CA . VAL A 1 311 ? -20.660 -11.112 0.973 1.00 95.50 311 VAL A CA 1
ATOM 2578 C C . VAL A 1 311 ? -19.512 -10.119 1.094 1.00 95.50 311 VAL A C 1
ATOM 2580 O O . VAL A 1 311 ? -18.619 -10.110 0.255 1.00 95.50 311 VAL A O 1
ATOM 2583 N N . LEU A 1 312 ? -19.492 -9.345 2.181 1.00 95.12 312 LEU A N 1
ATOM 2584 C CA . LEU A 1 312 ? -18.426 -8.387 2.446 1.00 95.12 312 LEU A CA 1
ATOM 2585 C C . LEU A 1 312 ? -17.057 -9.075 2.584 1.00 95.12 312 LEU A C 1
ATOM 2587 O O . LEU A 1 312 ? -16.079 -8.610 2.007 1.00 95.12 312 LEU A O 1
ATOM 2591 N N . GLY A 1 313 ? -16.995 -10.210 3.289 1.00 96.44 313 GLY A N 1
ATOM 2592 C CA . GLY A 1 313 ? -15.779 -11.017 3.404 1.00 96.44 313 GLY A CA 1
ATOM 2593 C C . GLY A 1 313 ? -15.306 -11.589 2.064 1.00 96.44 313 GLY A C 1
ATOM 2594 O O . GLY A 1 313 ? -14.118 -11.520 1.767 1.00 96.44 313 GLY A O 1
ATOM 2595 N N . PHE A 1 314 ? -16.221 -12.095 1.230 1.00 97.25 314 PHE A N 1
ATOM 2596 C CA . PHE A 1 314 ? -15.892 -12.572 -0.118 1.00 97.25 314 PHE A CA 1
ATOM 2597 C C . PHE A 1 314 ? -15.289 -11.458 -0.983 1.00 97.25 314 PHE A C 1
ATOM 2599 O O . PHE A 1 314 ? -14.214 -11.643 -1.548 1.00 97.25 314 PHE A O 1
ATOM 2606 N N . VAL A 1 315 ? -15.934 -10.286 -1.036 1.00 97.25 315 VAL A N 1
ATOM 2607 C CA . VAL A 1 315 ? -15.419 -9.152 -1.820 1.00 97.25 315 VAL A CA 1
ATOM 2608 C C . VAL A 1 315 ? -14.058 -8.705 -1.294 1.00 97.25 315 VAL A C 1
ATOM 2610 O O . VAL A 1 315 ? -13.151 -8.508 -2.091 1.00 97.25 315 VAL A O 1
ATOM 2613 N N . ALA A 1 316 ? -13.867 -8.624 0.026 1.00 97.69 316 ALA A N 1
ATOM 2614 C CA . ALA A 1 316 ? -12.577 -8.260 0.609 1.00 97.69 316 ALA A CA 1
ATOM 2615 C C . ALA A 1 316 ? -11.441 -9.219 0.191 1.00 97.69 316 ALA A C 1
ATOM 2617 O O . ALA A 1 316 ? -10.355 -8.763 -0.156 1.00 97.69 316 ALA A O 1
ATOM 2618 N N . VAL A 1 317 ? -11.680 -10.536 0.159 1.00 97.69 317 VAL A N 1
ATOM 2619 C CA . VAL A 1 317 ? -10.681 -11.504 -0.341 1.00 97.69 317 VAL A CA 1
ATOM 2620 C C . VAL A 1 317 ? -10.381 -11.270 -1.824 1.00 97.69 317 VAL A C 1
ATOM 2622 O O . VAL A 1 317 ? -9.212 -11.221 -2.207 1.00 97.69 317 VAL A O 1
ATOM 2625 N N . MET A 1 318 ? -11.417 -11.075 -2.644 1.00 97.50 318 MET A N 1
ATOM 2626 C CA . MET A 1 318 ? -11.251 -10.814 -4.077 1.00 97.50 318 MET A CA 1
ATOM 2627 C C . MET A 1 318 ? -10.469 -9.524 -4.343 1.00 97.50 318 MET A C 1
ATOM 2629 O O . MET A 1 318 ? -9.629 -9.510 -5.234 1.00 97.50 318 MET A O 1
ATOM 2633 N N . MET A 1 319 ? -10.687 -8.467 -3.554 1.00 97.62 319 MET A N 1
ATOM 2634 C CA . MET A 1 319 ? -9.971 -7.193 -3.703 1.00 97.62 319 MET A CA 1
ATOM 2635 C C . MET A 1 319 ? -8.502 -7.305 -3.308 1.00 97.62 319 MET A C 1
ATOM 2637 O O . MET A 1 319 ? -7.650 -6.733 -3.977 1.00 97.62 319 MET A O 1
ATOM 2641 N N . ILE A 1 320 ? -8.169 -8.081 -2.272 1.00 97.75 320 ILE A N 1
ATOM 2642 C CA . ILE A 1 320 ? -6.763 -8.339 -1.924 1.00 97.75 320 ILE A CA 1
ATOM 2643 C C . ILE A 1 320 ? -6.040 -9.029 -3.082 1.00 97.75 320 ILE A C 1
ATOM 2645 O O . ILE A 1 320 ? -4.897 -8.685 -3.379 1.00 97.75 320 ILE A O 1
ATOM 2649 N N . PHE A 1 321 ? -6.692 -9.996 -3.727 1.00 96.31 321 PHE A N 1
ATOM 2650 C CA . PHE A 1 321 ? -6.113 -10.709 -4.860 1.00 96.31 321 PHE A CA 1
ATOM 2651 C C . PHE A 1 321 ? -6.028 -9.832 -6.115 1.00 96.31 321 PHE A C 1
ATOM 2653 O O . PHE A 1 321 ? -4.970 -9.747 -6.730 1.00 96.31 321 PHE A O 1
ATOM 2660 N N . GLY A 1 322 ? -7.104 -9.129 -6.468 1.00 97.31 322 GLY A N 1
ATOM 2661 C CA . GLY A 1 322 ? -7.139 -8.272 -7.652 1.00 97.31 322 GLY A CA 1
ATOM 2662 C C . GLY A 1 322 ? -6.146 -7.110 -7.584 1.00 97.31 322 GLY A C 1
ATOM 2663 O O . GLY A 1 322 ? -5.464 -6.836 -8.570 1.00 97.31 322 GLY A O 1
ATOM 2664 N N . HIS A 1 323 ? -5.986 -6.472 -6.421 1.00 97.94 323 HIS A N 1
ATOM 2665 C CA . HIS A 1 323 ? -4.969 -5.433 -6.241 1.00 97.94 323 HIS A CA 1
ATOM 2666 C C . HIS A 1 323 ? -3.550 -6.003 -6.140 1.00 97.94 323 HIS A C 1
ATOM 2668 O O . HIS A 1 323 ? -2.606 -5.352 -6.568 1.00 97.94 323 HIS A O 1
ATOM 2674 N N . TYR A 1 324 ? -3.365 -7.232 -5.648 1.00 97.62 324 TYR A N 1
ATOM 2675 C CA . TYR A 1 324 ? -2.058 -7.893 -5.731 1.00 97.62 324 TYR A CA 1
ATOM 2676 C C . TYR A 1 324 ? -1.639 -8.139 -7.189 1.00 97.62 324 TYR A C 1
ATOM 2678 O O . TYR A 1 324 ? -0.499 -7.858 -7.549 1.00 97.62 324 TYR A O 1
ATOM 2686 N N . LEU A 1 325 ? -2.560 -8.615 -8.035 1.00 96.56 325 LEU A N 1
ATOM 2687 C CA . LEU A 1 325 ? -2.304 -8.815 -9.464 1.00 96.56 325 LEU A CA 1
ATOM 2688 C C . LEU A 1 325 ? -2.039 -7.500 -10.210 1.00 96.56 325 LEU A C 1
ATOM 2690 O O . LEU A 1 325 ? -1.228 -7.474 -11.130 1.00 96.56 325 LEU A O 1
ATOM 2694 N N . ASP A 1 326 ? -2.683 -6.410 -9.796 1.00 96.62 326 ASP A N 1
ATOM 2695 C CA . ASP A 1 326 ? -2.377 -5.072 -10.302 1.00 96.62 326 ASP A CA 1
ATOM 2696 C C . ASP A 1 326 ? -0.907 -4.701 -10.020 1.00 96.62 326 ASP A C 1
ATOM 2698 O O . ASP A 1 326 ? -0.133 -4.438 -10.939 1.00 96.62 326 ASP A O 1
ATOM 2702 N N . PHE A 1 327 ? -0.468 -4.819 -8.762 1.00 96.69 327 PHE A N 1
ATOM 2703 C CA . PHE A 1 327 ? 0.936 -4.604 -8.391 1.00 96.69 327 PHE A CA 1
ATOM 2704 C C . PHE A 1 327 ? 1.911 -5.561 -9.084 1.00 96.69 327 PHE A C 1
ATOM 2706 O O . PHE A 1 327 ? 3.038 -5.170 -9.394 1.00 96.69 327 PHE A O 1
ATOM 2713 N N . TYR A 1 328 ? 1.486 -6.794 -9.358 1.00 95.81 328 TYR A N 1
ATOM 2714 C CA . TYR A 1 328 ? 2.250 -7.735 -10.171 1.00 95.81 328 TYR A CA 1
ATOM 2715 C C . TYR A 1 328 ? 2.492 -7.183 -11.578 1.00 95.81 328 TYR A C 1
ATOM 2717 O O . TYR A 1 328 ? 3.640 -7.138 -12.019 1.00 95.81 328 TYR A O 1
ATOM 2725 N N . GLY A 1 329 ? 1.448 -6.681 -12.243 1.00 93.94 329 GLY A N 1
ATOM 2726 C CA . GLY A 1 329 ? 1.561 -6.056 -13.564 1.00 93.94 329 GLY A CA 1
ATOM 2727 C C . GLY A 1 329 ? 2.433 -4.793 -13.585 1.00 93.94 329 GLY A C 1
ATOM 2728 O O . GLY A 1 329 ? 3.082 -4.507 -14.592 1.00 93.94 329 GLY A O 1
ATOM 2729 N N . LEU A 1 330 ? 2.497 -4.053 -12.472 1.00 93.94 330 LEU A N 1
ATOM 2730 C CA . LEU A 1 330 ? 3.382 -2.891 -12.347 1.00 93.94 330 LEU A CA 1
ATOM 2731 C C . LEU A 1 330 ? 4.862 -3.282 -12.247 1.00 93.94 330 LEU A C 1
ATOM 2733 O O . LEU A 1 330 ? 5.693 -2.632 -12.875 1.00 93.94 330 LEU A O 1
ATOM 2737 N N . VAL A 1 331 ? 5.186 -4.314 -11.460 1.00 94.31 331 VAL A N 1
ATOM 2738 C CA . VAL A 1 331 ? 6.564 -4.591 -11.014 1.00 94.31 331 VAL A CA 1
ATOM 2739 C C . VAL A 1 331 ? 7.268 -5.676 -11.822 1.00 94.31 331 VAL A C 1
ATOM 2741 O O . VAL A 1 331 ? 8.474 -5.595 -12.011 1.00 94.31 331 VAL A O 1
ATOM 2744 N N . MET A 1 332 ? 6.558 -6.718 -12.253 1.00 91.25 332 MET A N 1
ATOM 2745 C CA . MET A 1 332 ? 7.216 -7.970 -12.646 1.00 91.25 332 MET A CA 1
ATOM 2746 C C . MET A 1 332 ? 7.790 -7.983 -14.054 1.00 91.25 332 MET A C 1
ATOM 2748 O O . MET A 1 332 ? 8.667 -8.799 -14.305 1.00 91.25 332 MET A O 1
ATOM 2752 N N . LEU A 1 333 ? 7.329 -7.117 -14.956 1.00 89.94 333 LEU A N 1
ATOM 2753 C CA . LEU A 1 333 ? 7.773 -7.161 -16.347 1.00 89.94 333 LEU A CA 1
ATOM 2754 C C . LEU A 1 333 ? 9.229 -6.698 -16.499 1.00 89.94 333 LEU A C 1
ATOM 2756 O O . LEU A 1 333 ? 10.087 -7.508 -16.829 1.00 89.94 333 LEU A O 1
ATOM 2760 N N . GLU A 1 334 ? 9.513 -5.423 -16.210 1.00 86.62 334 GLU A N 1
ATOM 2761 C CA . GLU A 1 334 ? 10.804 -4.793 -16.554 1.00 86.62 334 GLU A CA 1
ATOM 2762 C C . GLU A 1 334 ? 12.021 -5.528 -15.966 1.00 86.62 334 GLU A C 1
ATOM 2764 O O . GLU A 1 334 ? 12.940 -5.838 -16.719 1.00 86.62 334 GLU A O 1
ATOM 2769 N N . PRO A 1 335 ? 12.053 -5.911 -14.670 1.00 84.75 335 PRO A N 1
ATOM 2770 C CA . PRO A 1 335 ? 13.232 -6.576 -14.111 1.00 84.75 335 PRO A CA 1
ATOM 2771 C C . PRO A 1 335 ? 13.462 -7.999 -14.634 1.00 84.75 335 PRO A C 1
ATOM 2773 O O . PRO A 1 335 ? 14.508 -8.587 -14.362 1.00 84.75 335 PRO A O 1
ATOM 2776 N N . ASN A 1 336 ? 12.467 -8.585 -15.304 1.00 81.12 336 ASN A N 1
ATOM 2777 C CA . ASN A 1 336 ? 12.511 -9.946 -15.830 1.00 81.12 336 ASN A CA 1
ATOM 2778 C C . ASN A 1 336 ? 12.415 -9.976 -17.362 1.00 81.12 336 ASN A C 1
ATOM 2780 O O . ASN A 1 336 ? 12.252 -11.060 -17.917 1.00 81.12 336 ASN A O 1
ATOM 2784 N N . ALA A 1 337 ? 12.469 -8.827 -18.038 1.00 79.69 337 ALA A N 1
ATOM 2785 C CA . ALA A 1 337 ? 12.515 -8.762 -19.494 1.00 79.69 337 ALA A CA 1
ATOM 2786 C C . ALA A 1 337 ? 13.803 -9.423 -20.008 1.00 79.69 337 ALA A C 1
ATOM 2788 O O . ALA A 1 337 ? 14.865 -9.293 -19.388 1.00 79.69 337 ALA A O 1
ATOM 2789 N N . VAL A 1 338 ? 13.698 -10.160 -21.114 1.00 66.69 338 VAL A N 1
ATOM 2790 C CA . VAL A 1 338 ? 14.859 -10.768 -21.774 1.00 66.69 338 VAL A CA 1
ATOM 2791 C C . VAL A 1 338 ? 15.465 -9.727 -22.701 1.00 66.69 338 VAL A C 1
ATOM 2793 O O . VAL A 1 338 ? 14.774 -9.180 -23.554 1.00 66.69 338 VAL A O 1
ATOM 2796 N N . VAL A 1 339 ? 16.746 -9.420 -22.511 1.00 57.44 339 VAL A N 1
ATOM 2797 C CA . VAL A 1 339 ? 17.497 -8.597 -23.462 1.00 57.44 339 VAL A CA 1
ATOM 2798 C C . VAL A 1 339 ? 18.077 -9.558 -24.492 1.00 57.44 339 VAL A C 1
ATOM 2800 O O . VAL A 1 339 ? 19.020 -10.287 -24.184 1.00 57.44 339 VAL A O 1
ATOM 2803 N N . GLU A 1 340 ? 17.481 -9.620 -25.681 1.00 43.50 340 GLU A N 1
ATOM 2804 C CA . GLU A 1 340 ? 18.102 -10.308 -26.810 1.00 43.50 340 GLU A CA 1
ATOM 2805 C C . GLU A 1 340 ? 19.316 -9.489 -27.255 1.00 43.50 340 GLU A C 1
ATOM 2807 O O . GLU A 1 340 ? 19.189 -8.364 -27.738 1.00 43.50 340 GLU A O 1
ATOM 2812 N N . HIS A 1 341 ? 20.513 -10.037 -27.055 1.00 36.78 341 HIS A N 1
ATOM 2813 C CA . HIS A 1 341 ? 21.685 -9.564 -27.773 1.00 36.78 341 HIS A CA 1
ATOM 2814 C C . HIS A 1 341 ? 21.558 -10.084 -29.203 1.00 36.78 341 HIS A C 1
ATOM 2816 O O . HIS A 1 341 ? 21.768 -11.271 -29.455 1.00 36.78 341 HIS A O 1
ATOM 2822 N N . HIS A 1 342 ? 21.182 -9.211 -30.137 1.00 34.19 342 HIS A N 1
ATOM 2823 C CA . HIS A 1 342 ? 21.472 -9.457 -31.542 1.00 34.19 342 HIS A CA 1
ATOM 2824 C C . HIS A 1 342 ? 22.993 -9.397 -31.699 1.00 34.19 342 HIS A C 1
ATOM 2826 O O . HIS A 1 342 ? 23.576 -8.333 -31.889 1.00 34.19 342 HIS A O 1
ATOM 2832 N N . ASP A 1 343 ? 23.650 -10.547 -31.550 1.00 30.11 343 ASP A N 1
ATOM 2833 C CA . ASP A 1 343 ? 24.995 -10.735 -32.073 1.00 30.11 343 ASP A CA 1
ATOM 2834 C C . ASP A 1 343 ? 24.876 -10.636 -33.600 1.00 30.11 343 ASP A C 1
ATOM 2836 O O . ASP A 1 343 ? 24.600 -11.629 -34.278 1.00 30.11 343 ASP A O 1
ATOM 2840 N N . ASP A 1 344 ? 25.054 -9.430 -34.146 1.00 33.25 344 ASP A N 1
ATOM 2841 C CA . ASP A 1 344 ? 25.233 -9.185 -35.578 1.00 33.25 344 ASP A CA 1
ATOM 2842 C C . ASP A 1 344 ? 26.570 -9.794 -36.031 1.00 33.25 344 ASP A C 1
ATOM 2844 O O . ASP A 1 344 ? 27.542 -9.126 -36.392 1.00 33.25 344 ASP A O 1
ATOM 2848 N N . HIS A 1 345 ? 26.636 -11.121 -36.032 1.00 32.69 345 HIS A N 1
ATOM 2849 C CA . HIS A 1 345 ? 27.567 -11.855 -36.861 1.00 32.69 345 HIS A CA 1
ATOM 2850 C C . HIS A 1 345 ? 26.999 -11.884 -38.278 1.00 32.69 345 HIS A C 1
ATOM 2852 O O . HIS A 1 345 ? 26.451 -12.885 -38.733 1.00 32.69 345 HIS A O 1
ATOM 2858 N N . HIS A 1 346 ? 27.161 -10.765 -38.989 1.00 34.16 346 HIS A N 1
ATOM 2859 C CA . HIS A 1 346 ? 27.070 -10.735 -40.443 1.00 34.16 346 HIS A CA 1
ATOM 2860 C C . HIS A 1 346 ? 28.092 -11.723 -41.028 1.00 34.16 346 HIS A C 1
ATOM 2862 O O . HIS A 1 346 ? 29.276 -11.417 -41.170 1.00 34.16 346 HIS A O 1
ATOM 2868 N N . ALA A 1 347 ? 27.629 -12.927 -41.353 1.00 29.67 347 ALA A N 1
ATOM 2869 C CA . ALA A 1 347 ? 28.202 -13.731 -42.414 1.00 29.67 347 ALA A CA 1
ATOM 2870 C C . ALA A 1 347 ? 27.303 -13.535 -43.637 1.00 29.67 347 ALA A C 1
ATOM 2872 O O . ALA A 1 347 ? 26.109 -13.823 -43.582 1.00 29.67 347 ALA A O 1
ATOM 2873 N N . ASP A 1 348 ? 27.895 -12.976 -44.689 1.00 35.00 348 ASP A N 1
ATOM 2874 C CA . ASP A 1 348 ? 27.308 -12.771 -46.008 1.00 35.00 348 ASP A CA 1
ATOM 2875 C C . ASP A 1 348 ? 26.459 -13.970 -46.460 1.00 35.00 348 ASP A C 1
ATOM 2877 O O . ASP A 1 348 ? 26.994 -15.060 -46.648 1.00 35.00 348 ASP A O 1
ATOM 2881 N N . ASP A 1 349 ? 25.165 -13.755 -46.705 1.00 29.30 349 ASP A N 1
ATOM 2882 C CA . ASP A 1 349 ? 24.513 -14.305 -47.893 1.00 29.30 349 ASP A CA 1
ATOM 2883 C C . ASP A 1 349 ? 23.214 -13.552 -48.217 1.00 29.30 349 ASP A C 1
ATOM 2885 O O . ASP A 1 349 ? 22.435 -13.153 -47.353 1.00 29.30 349 ASP A O 1
ATOM 2889 N N . ALA A 1 350 ? 23.050 -13.288 -49.508 1.00 32.94 350 ALA A N 1
ATOM 2890 C CA . ALA A 1 350 ? 22.092 -12.358 -50.083 1.00 32.94 350 ALA A CA 1
ATOM 2891 C C . ALA A 1 350 ? 20.684 -12.951 -50.296 1.00 32.94 350 ALA A C 1
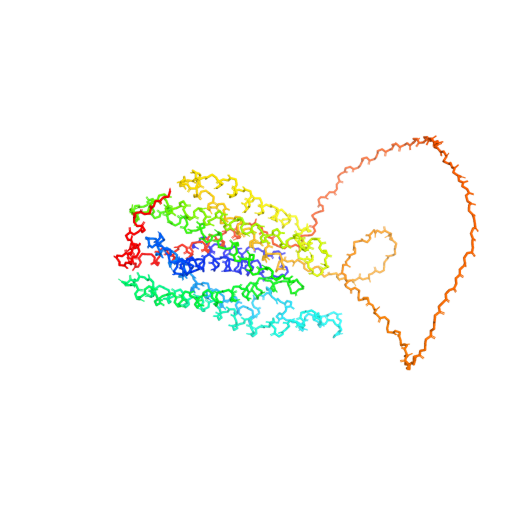ATOM 2893 O O . ALA A 1 350 ? 20.529 -14.148 -50.525 1.00 32.94 350 ALA A O 1
ATOM 2894 N N . ASN A 1 351 ? 19.705 -12.038 -50.389 1.00 31.66 351 ASN A N 1
ATOM 2895 C CA . ASN A 1 351 ? 18.323 -12.193 -50.875 1.00 31.66 351 ASN A CA 1
ATOM 2896 C C . ASN A 1 351 ? 17.352 -13.050 -50.042 1.00 31.66 351 ASN A C 1
ATOM 2898 O O . ASN A 1 351 ? 17.296 -14.265 -50.207 1.00 31.66 351 ASN A O 1
ATOM 2902 N N . HIS A 1 352 ? 16.422 -12.392 -49.341 1.00 28.09 352 HIS A N 1
ATOM 2903 C CA . HIS A 1 352 ? 15.014 -12.352 -49.767 1.00 28.09 352 HIS A CA 1
ATOM 2904 C C . HIS A 1 352 ? 14.195 -11.353 -48.935 1.00 28.09 352 HIS A C 1
ATOM 2906 O O . HIS A 1 352 ? 14.410 -11.208 -47.737 1.00 28.09 352 HIS A O 1
ATOM 2912 N N . ASP A 1 353 ? 13.253 -10.689 -49.607 1.00 35.19 353 ASP A N 1
ATOM 2913 C CA . ASP A 1 353 ? 12.232 -9.807 -49.043 1.00 35.19 353 ASP A CA 1
ATOM 2914 C C . ASP A 1 353 ? 11.440 -10.474 -47.903 1.00 35.19 353 ASP A C 1
ATOM 2916 O O . ASP A 1 353 ? 10.808 -11.515 -48.101 1.00 35.19 353 ASP A O 1
ATOM 2920 N N . SER A 1 354 ? 11.417 -9.837 -46.731 1.00 26.48 354 SER A N 1
ATOM 2921 C CA . SER A 1 354 ? 10.440 -10.097 -45.671 1.00 26.48 354 SER A CA 1
ATOM 2922 C C . SER A 1 354 ? 10.211 -8.825 -44.856 1.00 26.48 354 SER A C 1
ATOM 2924 O O . SER A 1 354 ? 11.158 -8.128 -44.500 1.00 26.48 354 SER A O 1
ATOM 2926 N N . GLU A 1 355 ? 8.934 -8.532 -44.629 1.00 26.30 355 GLU A N 1
ATOM 2927 C CA . GLU A 1 355 ? 8.358 -7.306 -44.078 1.00 26.30 355 GLU A CA 1
ATOM 2928 C C . GLU A 1 355 ? 9.013 -6.821 -42.770 1.00 26.30 355 GLU A C 1
ATOM 2930 O O . GLU A 1 355 ? 9.256 -7.592 -41.843 1.00 26.30 355 GLU A O 1
ATOM 2935 N N . GLU A 1 356 ? 9.254 -5.507 -42.708 1.00 23.91 356 GLU A N 1
ATOM 2936 C CA . GLU A 1 356 ? 9.735 -4.758 -41.544 1.00 23.91 356 GLU A CA 1
ATOM 2937 C C . GLU A 1 356 ? 8.863 -5.000 -40.300 1.00 23.91 356 GLU A C 1
ATOM 2939 O O . GLU A 1 356 ? 7.779 -4.433 -40.148 1.00 23.91 356 GLU A O 1
ATOM 2944 N N . VAL A 1 357 ? 9.393 -5.743 -39.329 1.00 25.92 357 VAL A N 1
ATOM 2945 C CA . VAL A 1 357 ? 9.094 -5.487 -37.917 1.00 25.92 357 VAL A CA 1
ATOM 2946 C C . VAL A 1 357 ? 10.085 -4.420 -37.472 1.00 25.92 357 VAL A C 1
ATOM 2948 O O . VAL A 1 357 ? 11.220 -4.713 -37.104 1.00 25.92 357 VAL A O 1
ATOM 2951 N N . ALA A 1 358 ? 9.668 -3.159 -37.589 1.00 25.33 358 ALA A N 1
ATOM 2952 C CA . ALA A 1 358 ? 10.458 -2.007 -37.184 1.00 25.33 358 ALA A CA 1
ATOM 2953 C C . ALA A 1 358 ? 10.763 -2.069 -35.677 1.00 25.33 358 ALA A C 1
ATOM 2955 O O . ALA A 1 358 ? 9.939 -1.719 -34.828 1.00 25.33 358 ALA A O 1
ATOM 2956 N N . LEU A 1 359 ? 11.981 -2.509 -35.362 1.00 25.56 359 LEU A N 1
ATOM 2957 C CA . LEU A 1 359 ? 12.691 -2.165 -34.140 1.00 25.56 359 LEU A CA 1
ATOM 2958 C C . LEU A 1 359 ? 12.688 -0.636 -34.018 1.00 25.56 359 LEU A C 1
ATOM 2960 O O . LEU A 1 359 ? 13.252 0.071 -34.849 1.00 25.56 359 LEU A O 1
ATOM 2964 N N . LEU A 1 360 ? 12.019 -0.123 -32.986 1.00 27.17 360 LEU A N 1
ATOM 2965 C CA . LEU A 1 360 ? 12.019 1.294 -32.620 1.00 27.17 360 LEU A CA 1
ATOM 2966 C C . LEU A 1 360 ? 13.394 1.683 -32.051 1.00 27.17 360 LEU A C 1
ATOM 2968 O O . LEU A 1 360 ? 13.542 1.933 -30.857 1.00 27.17 360 LEU A O 1
ATOM 2972 N N . SER A 1 361 ? 14.407 1.742 -32.916 1.00 26.11 361 SER A N 1
ATOM 2973 C CA . SER A 1 361 ? 15.583 2.576 -32.698 1.00 26.11 361 SER A CA 1
ATOM 2974 C C . SER A 1 361 ? 15.193 4.017 -33.013 1.00 26.11 361 SER A C 1
ATOM 2976 O O . SER A 1 361 ? 14.765 4.335 -34.124 1.00 26.11 361 SER A O 1
ATOM 2978 N N . ILE A 1 362 ? 15.303 4.879 -32.010 1.00 30.14 362 ILE A N 1
ATOM 2979 C CA . ILE A 1 362 ? 15.023 6.310 -32.086 1.00 30.14 362 ILE A CA 1
ATOM 2980 C C . ILE A 1 362 ? 15.929 6.919 -33.164 1.00 30.14 362 ILE A C 1
ATOM 2982 O O . ILE A 1 362 ? 17.125 7.074 -32.951 1.00 30.14 362 ILE A O 1
ATOM 2986 N N . THR A 1 363 ? 15.371 7.270 -34.320 1.00 24.75 363 THR A N 1
ATOM 2987 C CA . THR A 1 363 ? 16.040 8.162 -35.271 1.00 24.75 363 THR A CA 1
ATOM 2988 C C . THR A 1 363 ? 15.641 9.591 -34.917 1.00 24.75 363 THR A C 1
ATOM 2990 O O . THR A 1 363 ? 14.466 9.957 -34.987 1.00 24.75 363 THR A O 1
ATOM 2993 N N . GLU A 1 364 ? 16.615 10.384 -34.460 1.00 29.97 364 GLU A N 1
ATOM 2994 C CA . GLU A 1 364 ? 16.483 11.832 -34.277 1.00 29.97 364 GLU A CA 1
ATOM 2995 C C . GLU A 1 364 ? 16.011 12.467 -35.599 1.00 29.97 364 GLU A C 1
ATOM 2997 O O . GLU A 1 364 ? 16.605 12.264 -36.656 1.00 29.97 364 GLU A O 1
ATOM 3002 N N . VAL A 1 365 ? 14.936 13.256 -35.540 1.00 27.39 365 VAL A N 1
ATOM 3003 C CA . VAL A 1 365 ? 14.579 14.184 -36.616 1.00 27.39 365 VAL A CA 1
ATOM 3004 C C . VAL A 1 365 ? 15.538 15.369 -36.508 1.00 27.39 365 VAL A C 1
ATOM 3006 O O . VAL A 1 365 ? 15.418 16.180 -35.590 1.00 27.39 365 VAL A O 1
ATOM 3009 N N . GLU A 1 366 ? 16.503 15.456 -37.424 1.00 26.50 366 GLU A N 1
ATOM 3010 C CA . GLU A 1 366 ? 17.341 16.644 -37.596 1.00 26.50 366 GLU A CA 1
ATOM 3011 C C . GLU A 1 366 ? 16.456 17.859 -37.925 1.00 26.50 366 GLU A C 1
ATOM 3013 O O . GLU A 1 366 ? 15.747 17.888 -38.933 1.00 26.50 366 GLU A O 1
ATOM 3018 N N . HIS A 1 367 ? 16.503 18.888 -37.077 1.00 28.12 367 HIS A N 1
ATOM 3019 C CA . HIS A 1 367 ? 16.065 20.227 -37.452 1.00 28.12 367 HIS A CA 1
ATOM 3020 C C . HIS A 1 367 ? 17.211 20.918 -38.193 1.00 28.12 367 HIS A C 1
ATOM 3022 O O . HIS A 1 367 ? 18.251 21.207 -37.607 1.00 28.12 367 HIS A O 1
ATOM 3028 N N . SER A 1 368 ? 17.012 21.177 -39.485 1.00 25.69 368 SER A N 1
ATOM 3029 C CA . SER A 1 368 ? 17.872 22.052 -40.273 1.00 25.69 368 SER A CA 1
ATOM 3030 C C . SER A 1 368 ? 17.683 23.503 -39.822 1.00 25.69 368 SER A C 1
ATOM 3032 O O . SER A 1 368 ? 16.607 24.078 -40.005 1.00 25.69 368 SER A O 1
ATOM 3034 N N . ASP A 1 369 ? 18.732 24.082 -39.242 1.00 26.53 369 ASP A N 1
ATOM 3035 C CA . ASP A 1 369 ? 18.886 25.524 -39.068 1.00 26.53 369 ASP A CA 1
ATOM 3036 C C . ASP A 1 369 ? 19.019 26.182 -40.451 1.00 26.53 369 ASP A C 1
ATOM 3038 O O . ASP A 1 369 ? 20.061 26.059 -41.095 1.00 26.53 369 ASP A O 1
ATOM 3042 N N . ASP A 1 370 ? 17.979 26.891 -40.900 1.00 27.59 370 ASP A N 1
ATOM 3043 C CA . ASP A 1 370 ? 18.096 27.852 -42.000 1.00 27.59 370 ASP A CA 1
ATOM 3044 C C . ASP A 1 370 ? 18.155 29.276 -41.434 1.00 27.59 370 ASP A C 1
ATOM 3046 O O . ASP A 1 370 ? 17.190 29.842 -40.910 1.00 27.59 370 ASP A O 1
ATOM 3050 N N . ASP A 1 371 ? 19.358 29.825 -41.550 1.00 27.05 371 ASP A N 1
ATOM 3051 C CA . ASP A 1 371 ? 19.766 31.190 -41.266 1.00 27.05 371 ASP A CA 1
ATOM 3052 C C . ASP A 1 371 ? 19.040 32.163 -42.215 1.00 27.05 371 ASP A C 1
ATOM 3054 O O . ASP A 1 371 ? 19.304 32.192 -43.418 1.00 27.05 371 ASP A O 1
ATOM 3058 N N . HIS A 1 372 ? 18.167 33.027 -41.691 1.00 28.61 372 HIS A N 1
ATOM 3059 C CA . HIS A 1 372 ? 17.766 34.240 -42.405 1.00 28.61 372 HIS A CA 1
ATOM 3060 C C . HIS A 1 372 ? 17.721 35.451 -41.472 1.00 28.61 372 HIS A C 1
ATOM 3062 O O . HIS A 1 372 ? 16.803 35.660 -40.679 1.00 28.61 372 HIS A O 1
ATOM 3068 N N . GLN A 1 373 ? 18.756 36.278 -41.630 1.00 26.53 373 GLN A N 1
ATOM 3069 C CA . GLN A 1 373 ? 18.840 37.659 -41.174 1.00 26.53 373 GLN A CA 1
ATOM 3070 C C . GLN A 1 373 ? 17.612 38.462 -41.627 1.00 26.53 373 GLN A C 1
ATOM 3072 O O . GLN A 1 373 ? 17.305 38.507 -42.818 1.00 26.53 373 GLN A O 1
ATOM 3077 N N . VAL A 1 374 ? 16.973 39.175 -40.698 1.00 26.73 374 VAL A N 1
ATOM 3078 C CA . VAL A 1 374 ? 16.058 40.276 -41.025 1.00 26.73 374 VAL A CA 1
ATOM 3079 C C . VAL A 1 374 ? 16.447 41.498 -40.197 1.00 26.73 374 VAL A C 1
ATOM 3081 O O . VAL A 1 374 ? 16.167 41.592 -39.002 1.00 26.73 374 VAL A O 1
ATOM 3084 N N . GLU A 1 375 ? 17.128 42.432 -40.861 1.00 24.72 375 GLU A N 1
ATOM 3085 C CA . GLU A 1 375 ? 17.236 43.828 -40.447 1.00 24.72 375 GLU A CA 1
ATOM 3086 C C . GLU A 1 375 ? 15.912 44.568 -40.698 1.00 24.72 375 GLU A C 1
ATOM 3088 O O . GLU A 1 375 ? 15.240 44.346 -41.702 1.00 24.72 375 GLU A O 1
ATOM 3093 N N . GLY A 1 376 ? 15.620 45.537 -39.826 1.00 26.56 376 GLY A N 1
ATOM 3094 C CA . GLY A 1 376 ? 15.031 46.814 -40.239 1.00 26.56 376 GLY A CA 1
ATOM 3095 C C . GLY A 1 376 ? 13.518 46.860 -40.440 1.00 26.56 376 GLY A C 1
ATOM 3096 O O . GLY A 1 376 ? 13.022 46.791 -41.558 1.00 26.56 376 GLY A O 1
ATOM 3097 N N . GLY A 1 377 ? 12.786 47.137 -39.359 1.00 21.75 377 GLY A N 1
ATOM 3098 C CA . GLY A 1 377 ? 11.444 47.706 -39.455 1.00 21.75 377 GLY A CA 1
ATOM 3099 C C . GLY A 1 377 ? 11.489 49.180 -39.869 1.00 21.75 377 GLY A C 1
ATOM 3100 O O . GLY A 1 377 ? 12.265 49.957 -39.307 1.00 21.75 377 GLY A O 1
ATOM 3101 N N . HIS A 1 378 ? 10.629 49.566 -40.812 1.00 26.38 378 HIS A N 1
ATOM 3102 C CA . HIS A 1 378 ? 10.137 50.935 -40.965 1.00 26.38 378 HIS A CA 1
ATOM 3103 C C . HIS A 1 378 ? 8.707 50.944 -41.517 1.00 26.38 378 HIS A C 1
ATOM 3105 O O . HIS A 1 378 ? 8.320 50.105 -42.325 1.00 26.38 378 HIS A O 1
ATOM 3111 N N . GLU A 1 379 ? 7.955 51.903 -40.988 1.00 25.38 379 GLU A N 1
ATOM 3112 C CA . GLU A 1 379 ? 6.536 52.204 -41.165 1.00 25.38 379 GLU A CA 1
ATOM 3113 C C . GLU A 1 379 ? 6.163 52.628 -42.596 1.00 25.38 379 GLU A C 1
ATOM 3115 O O . GLU A 1 379 ? 7.000 53.131 -43.346 1.00 25.38 379 GLU A O 1
ATOM 3120 N N . GLY A 1 380 ? 4.871 52.536 -42.930 1.00 25.62 380 GLY A N 1
ATOM 3121 C CA . GLY A 1 380 ? 4.303 53.249 -44.075 1.00 25.62 380 GLY A CA 1
ATOM 3122 C C . GLY A 1 380 ? 2.872 52.840 -44.418 1.00 25.62 380 GLY A C 1
ATOM 3123 O O . GLY A 1 380 ? 2.638 51.715 -44.842 1.00 25.62 380 GLY A O 1
ATOM 3124 N N . ASP A 1 381 ? 1.947 53.782 -44.237 1.00 24.20 381 ASP A N 1
ATOM 3125 C CA . ASP A 1 381 ? 0.534 53.781 -44.633 1.00 24.20 381 ASP A CA 1
ATOM 3126 C C . ASP A 1 381 ? 0.261 53.294 -46.075 1.00 24.20 381 ASP A C 1
ATOM 3128 O O . ASP A 1 381 ? 1.087 53.485 -46.964 1.00 24.20 381 ASP A O 1
ATOM 3132 N N . HIS A 1 382 ? -0.947 52.775 -46.348 1.00 28.02 382 HIS A N 1
ATOM 3133 C CA . HIS A 1 382 ? -1.971 53.493 -47.136 1.00 28.02 382 HIS A CA 1
ATOM 3134 C C . HIS A 1 382 ? -3.190 52.631 -47.541 1.00 28.02 382 HIS A C 1
ATOM 3136 O O . HIS A 1 382 ? -3.128 51.431 -47.780 1.00 28.02 382 HIS A O 1
ATOM 3142 N N . HIS A 1 383 ? -4.307 53.355 -47.586 1.00 24.77 383 HIS A N 1
ATOM 3143 C CA . HIS A 1 383 ? -5.701 53.064 -47.915 1.00 24.77 383 HIS A CA 1
ATOM 3144 C C . HIS A 1 383 ? -6.055 52.532 -49.329 1.00 24.77 383 HIS A C 1
ATOM 3146 O O . HIS A 1 383 ? -5.343 52.801 -50.290 1.00 24.77 383 HIS A O 1
ATOM 3152 N N . ALA A 1 384 ? -7.305 52.023 -49.390 1.00 25.03 384 ALA A N 1
ATOM 3153 C CA . ALA A 1 384 ? -8.349 52.175 -50.436 1.00 25.03 384 ALA A CA 1
ATOM 3154 C C . ALA A 1 384 ? -8.324 51.205 -51.643 1.00 25.03 384 ALA A C 1
ATOM 3156 O O . ALA A 1 384 ? -7.298 51.035 -52.284 1.00 25.03 384 ALA A O 1
ATOM 3157 N N . GLU A 1 385 ? -9.415 50.434 -51.830 1.00 24.94 385 GLU A N 1
ATOM 3158 C CA . GLU A 1 385 ? -10.464 50.597 -52.884 1.00 24.94 385 GLU A CA 1
ATOM 3159 C C . GLU A 1 385 ? -10.047 49.910 -54.203 1.00 24.94 385 GLU A C 1
ATOM 3161 O O . GLU A 1 385 ? -8.874 49.893 -54.533 1.00 24.94 385 GLU A O 1
ATOM 3166 N N . GLU A 1 386 ? -10.865 49.296 -55.056 1.00 25.27 386 GLU A N 1
ATOM 3167 C CA . GLU A 1 386 ? -12.286 48.945 -55.187 1.00 25.27 386 GLU A CA 1
ATOM 3168 C C . GLU A 1 386 ? -12.362 48.077 -56.481 1.00 25.27 386 GLU A C 1
ATOM 3170 O O . GLU A 1 386 ? -11.401 48.031 -57.251 1.00 25.27 386 GLU A O 1
ATOM 3175 N N . HIS A 1 387 ? -13.528 47.479 -56.754 1.00 27.61 387 HIS A N 1
ATOM 3176 C CA . HIS A 1 387 ? -14.036 47.043 -58.074 1.00 27.61 387 HIS A CA 1
ATOM 3177 C C . HIS A 1 387 ? -13.607 45.662 -58.656 1.00 27.61 387 HIS A C 1
ATOM 3179 O O . HIS A 1 387 ? -12.427 45.401 -58.852 1.00 27.61 387 HIS A O 1
ATOM 3185 N N . VAL A 1 388 ? -14.522 44.668 -58.797 1.00 28.86 388 VAL A N 1
ATOM 3186 C CA . VAL A 1 388 ? -15.644 44.490 -59.788 1.00 28.86 388 VAL A CA 1
ATOM 3187 C C . VAL A 1 388 ? -15.072 43.900 -61.101 1.00 28.86 388 VAL A C 1
ATOM 3189 O O . VAL A 1 388 ? -14.071 44.404 -61.584 1.00 28.86 388 VAL A O 1
ATOM 3192 N N . ASP A 1 389 ? -15.540 42.809 -61.724 1.00 25.94 389 ASP A N 1
ATOM 3193 C CA . ASP A 1 389 ? -16.886 42.240 -61.875 1.00 25.94 389 ASP A CA 1
ATOM 3194 C C . ASP A 1 389 ? -16.848 40.800 -62.451 1.00 25.94 389 ASP A C 1
ATOM 3196 O O . ASP A 1 389 ? -15.858 40.438 -63.080 1.00 25.94 389 ASP A O 1
ATOM 3200 N N . HIS A 1 390 ? -17.975 40.081 -62.283 1.00 30.59 390 HIS A N 1
ATOM 3201 C CA . HIS A 1 390 ? -18.685 39.138 -63.195 1.00 30.59 390 HIS A CA 1
ATOM 3202 C C . HIS A 1 390 ? -17.912 38.050 -64.008 1.00 30.59 390 HIS A C 1
ATOM 3204 O O . HIS A 1 390 ? -16.830 38.277 -64.522 1.00 30.59 390 HIS A O 1
ATOM 3210 N N . GLN A 1 391 ? -18.407 36.830 -64.275 1.00 25.91 391 GLN A N 1
ATOM 3211 C CA . GLN A 1 391 ? -19.770 36.288 -64.333 1.00 25.91 391 GLN A CA 1
ATOM 3212 C C . GLN A 1 391 ? -19.730 34.738 -64.441 1.00 25.91 391 GLN A C 1
ATOM 3214 O O . GLN A 1 391 ? -18.861 34.212 -65.132 1.00 25.91 391 GLN A O 1
ATOM 3219 N N . GLU A 1 392 ? -20.686 34.079 -63.765 1.00 27.41 392 GLU A N 1
ATOM 3220 C CA . GLU A 1 392 ? -21.619 33.020 -64.243 1.00 27.41 392 GLU A CA 1
ATOM 3221 C C . GLU A 1 392 ? -21.056 31.794 -65.012 1.00 27.41 392 GLU A C 1
ATOM 3223 O O . GLU A 1 392 ? -20.463 31.921 -66.076 1.00 27.41 392 GLU A O 1
ATOM 3228 N N . ASP A 1 393 ? -21.150 30.567 -64.468 1.00 26.98 393 ASP A N 1
ATOM 3229 C CA . ASP A 1 393 ? -22.323 29.639 -64.463 1.00 26.98 393 ASP A CA 1
ATOM 3230 C C . ASP A 1 393 ? -22.114 28.541 -65.535 1.00 26.98 393 ASP A C 1
ATOM 3232 O O . ASP A 1 393 ? -21.547 28.814 -66.584 1.00 26.98 393 ASP A O 1
ATOM 3236 N N . PHE A 1 394 ? -22.529 27.273 -65.448 1.00 24.53 394 PHE A N 1
ATOM 3237 C CA . PHE A 1 394 ? -23.183 26.404 -64.462 1.00 24.53 394 PHE A CA 1
ATOM 3238 C C . PHE A 1 394 ? -23.233 25.003 -65.135 1.00 24.53 394 PHE A C 1
ATOM 3240 O O . PHE A 1 394 ? -23.263 24.914 -66.361 1.00 24.53 394 PHE A O 1
ATOM 3247 N N . HIS A 1 395 ? -23.344 23.948 -64.321 1.00 26.75 395 HIS A N 1
ATOM 3248 C CA . HIS A 1 395 ? -23.880 22.598 -64.606 1.00 26.75 395 HIS A CA 1
ATOM 3249 C C . HIS A 1 395 ? -22.936 21.660 -65.380 1.00 26.75 395 HIS A C 1
ATOM 3251 O O . HIS A 1 395 ? -22.435 21.996 -66.439 1.00 26.75 395 HIS A O 1
ATOM 3257 N N . GLY A 1 396 ? -22.620 20.446 -64.928 1.00 25.12 396 GLY A N 1
ATOM 3258 C CA . GLY A 1 396 ? -23.332 19.540 -64.029 1.00 25.12 396 GLY A CA 1
ATOM 3259 C C . GLY A 1 396 ? -23.707 18.287 -64.822 1.00 25.12 396 GLY A C 1
ATOM 3260 O O . GLY A 1 396 ? -24.416 18.426 -65.804 1.00 25.12 396 GLY A O 1
ATOM 3261 N N . GLU A 1 397 ? -23.200 17.117 -64.418 1.00 26.64 397 GLU A N 1
ATOM 3262 C CA . GLU A 1 397 ? -23.887 15.807 -64.378 1.00 26.64 397 GLU A CA 1
ATOM 3263 C C . GLU A 1 397 ? -22.884 14.646 -64.266 1.00 26.64 397 GLU A C 1
ATOM 3265 O O . GLU A 1 397 ? -21.866 14.591 -64.955 1.00 26.64 397 GLU A O 1
ATOM 3270 N N . ALA A 1 398 ? -23.202 13.723 -63.356 1.00 28.91 398 ALA A N 1
ATOM 3271 C CA . ALA A 1 398 ? -22.642 12.377 -63.274 1.00 28.91 398 ALA A CA 1
ATOM 3272 C C . ALA A 1 398 ? -23.235 11.481 -64.378 1.00 28.91 398 ALA A C 1
ATOM 3274 O O . ALA A 1 398 ? -24.262 11.828 -64.965 1.00 28.91 398 ALA A O 1
ATOM 3275 N N . PRO A 1 399 ? -22.655 10.291 -64.611 1.00 32.78 399 PRO A N 1
ATOM 3276 C CA . PRO A 1 399 ? -23.470 9.102 -64.339 1.00 32.78 399 PRO A CA 1
ATOM 3277 C C . PRO A 1 399 ? -22.708 7.887 -63.771 1.00 32.78 399 PRO A C 1
ATOM 3279 O O . PRO A 1 399 ? -21.481 7.805 -63.787 1.00 32.78 399 PRO A O 1
ATOM 3282 N N . GLU A 1 400 ? -23.520 6.961 -63.262 1.00 25.89 400 GLU A N 1
ATOM 3283 C CA . GLU A 1 400 ? -23.241 5.632 -62.708 1.00 25.89 400 GLU A CA 1
ATOM 3284 C C . GLU A 1 400 ? -22.905 4.534 -63.749 1.00 25.89 400 GLU A C 1
ATOM 3286 O O . GLU A 1 400 ? -23.209 4.657 -64.933 1.00 25.89 400 GLU A O 1
ATOM 3291 N N . GLU A 1 401 ? -22.399 3.418 -63.193 1.00 26.36 401 GLU A N 1
ATOM 3292 C CA . GLU A 1 401 ? -22.472 2.003 -63.624 1.00 26.36 401 GLU A CA 1
ATOM 3293 C C . GLU A 1 401 ? -21.557 1.451 -64.740 1.00 26.36 401 GLU A C 1
ATOM 3295 O O . GLU A 1 401 ? -21.710 1.752 -65.918 1.00 26.36 401 GLU A O 1
ATOM 3300 N N . ALA A 1 402 ? -20.716 0.470 -64.361 1.00 25.47 402 ALA A N 1
ATOM 3301 C CA . ALA A 1 402 ? -20.638 -0.844 -65.022 1.00 25.47 402 ALA A CA 1
ATOM 3302 C C . ALA A 1 402 ? -19.859 -1.874 -64.170 1.00 25.47 402 ALA A C 1
ATOM 3304 O O . ALA A 1 402 ? -18.687 -1.686 -63.849 1.00 25.47 402 ALA A O 1
ATOM 3305 N N . MET A 1 403 ? -20.527 -2.985 -63.841 1.00 23.89 403 MET A N 1
ATOM 3306 C CA . MET A 1 403 ? -19.944 -4.236 -63.342 1.00 23.89 403 MET A CA 1
ATOM 3307 C C . MET A 1 403 ? -19.177 -4.972 -64.452 1.00 23.89 403 MET A C 1
ATOM 3309 O O . MET A 1 403 ? -19.655 -5.036 -65.584 1.00 23.89 403 MET A O 1
ATOM 3313 N N . ALA A 1 404 ? -18.082 -5.650 -64.101 1.00 25.61 404 ALA A N 1
ATOM 3314 C CA . ALA A 1 404 ? -17.609 -6.831 -64.821 1.00 25.61 404 ALA A CA 1
ATOM 3315 C C . ALA A 1 404 ? -16.916 -7.801 -63.851 1.00 25.61 404 ALA A C 1
ATOM 3317 O O . ALA A 1 404 ? -16.034 -7.419 -63.087 1.00 25.61 404 ALA A O 1
ATOM 3318 N N . HIS A 1 405 ? -17.394 -9.043 -63.889 1.00 25.59 405 HIS A N 1
ATOM 3319 C CA . HIS A 1 405 ? -16.873 -10.226 -63.219 1.00 25.59 405 HIS A CA 1
ATOM 3320 C C . HIS A 1 405 ? -15.515 -10.650 -63.794 1.00 25.59 405 HIS A C 1
ATOM 3322 O O . HIS A 1 405 ? -15.344 -10.604 -65.009 1.00 25.59 405 HIS A O 1
ATOM 3328 N N . ASP A 1 406 ? -14.639 -11.187 -62.944 1.00 25.52 406 ASP A N 1
ATOM 3329 C CA . ASP A 1 406 ? -13.817 -12.346 -63.307 1.00 25.52 406 ASP A CA 1
ATOM 3330 C C . ASP A 1 406 ? -13.553 -13.177 -62.037 1.00 25.52 406 ASP A C 1
ATOM 3332 O O . ASP A 1 406 ? -12.860 -12.755 -61.111 1.00 25.52 406 ASP A O 1
ATOM 3336 N N . GLU A 1 407 ? -14.209 -14.335 -61.960 1.00 24.58 407 GLU A N 1
ATOM 3337 C CA . GLU A 1 407 ? -13.834 -15.451 -61.087 1.00 24.58 407 GLU A CA 1
ATOM 3338 C C . GLU A 1 407 ? -12.702 -16.200 -61.783 1.00 24.58 407 GLU A C 1
ATOM 3340 O O . GLU A 1 407 ? -12.825 -16.398 -62.982 1.00 24.58 407 GLU A O 1
ATOM 3345 N N . HIS A 1 408 ? -11.675 -16.683 -61.071 1.00 26.80 408 HIS A N 1
ATOM 3346 C CA . HIS A 1 408 ? -11.059 -17.982 -61.372 1.00 26.80 408 HIS A CA 1
ATOM 3347 C C . HIS A 1 408 ? -10.006 -18.408 -60.320 1.00 26.80 408 HIS A C 1
ATOM 3349 O O . HIS A 1 408 ? -9.033 -17.707 -60.065 1.00 26.80 408 HIS A O 1
ATOM 3355 N N . HIS A 1 409 ? -10.210 -19.634 -59.819 1.00 27.14 409 HIS A N 1
ATOM 3356 C CA . HIS A 1 409 ? -9.260 -20.591 -59.224 1.00 27.14 409 HIS A CA 1
ATOM 3357 C C . HIS A 1 409 ? -8.939 -20.551 -57.717 1.00 27.14 409 HIS A C 1
ATOM 3359 O O . HIS A 1 409 ? -7.947 -19.994 -57.257 1.00 27.14 409 HIS A O 1
ATOM 3365 N N . GLU A 1 410 ? -9.747 -21.326 -56.979 1.00 24.50 410 GLU A N 1
ATOM 3366 C CA . GLU A 1 410 ? -9.292 -22.172 -55.871 1.00 24.50 410 GLU A CA 1
ATOM 3367 C C . GLU A 1 410 ? -8.226 -23.173 -56.355 1.00 24.50 410 GLU A C 1
ATOM 3369 O O . GLU A 1 410 ? -8.496 -23.952 -57.268 1.00 24.50 410 GLU A O 1
ATOM 3374 N N . GLU A 1 411 ? -7.083 -23.242 -55.671 1.00 26.58 411 GLU A N 1
ATOM 3375 C CA . GLU A 1 411 ? -6.372 -24.504 -55.438 1.00 26.58 411 GLU A CA 1
ATOM 3376 C C . GLU A 1 411 ? -5.898 -24.539 -53.983 1.00 26.58 411 GLU A C 1
ATOM 3378 O O . GLU A 1 411 ? -5.0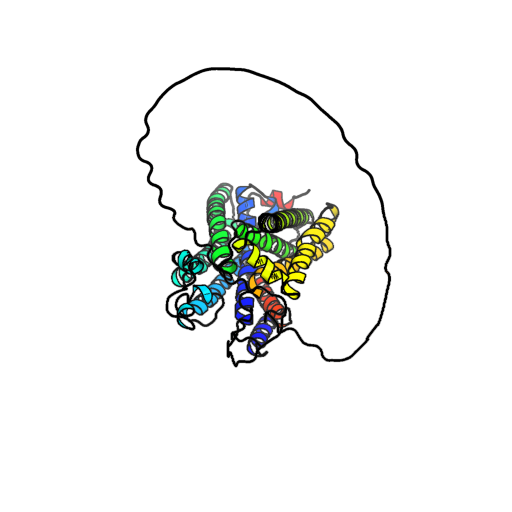41 -23.773 -53.542 1.00 26.58 411 GLU A O 1
ATOM 3383 N N . GLY A 1 412 ? -6.523 -25.429 -53.214 1.00 24.17 412 GLY A N 1
ATOM 3384 C CA . GLY A 1 412 ? -6.090 -25.772 -51.875 1.00 24.17 412 GLY A CA 1
ATOM 3385 C C . GLY A 1 412 ? -4.842 -26.642 -51.926 1.00 24.17 412 GLY A C 1
ATOM 3386 O O . GLY A 1 412 ? -4.849 -27.716 -52.522 1.00 24.17 412 GLY A O 1
ATOM 3387 N N . HIS A 1 413 ? -3.810 -26.227 -51.201 1.00 28.47 413 HIS A N 1
ATOM 3388 C CA . HIS A 1 413 ? -2.740 -27.111 -50.771 1.00 28.47 413 HIS A CA 1
ATOM 3389 C C . HIS A 1 413 ? -2.666 -27.087 -49.251 1.00 28.47 413 HIS A C 1
ATOM 3391 O O . HIS A 1 413 ? -2.072 -26.210 -48.632 1.00 28.47 413 HIS A O 1
ATOM 3397 N N . GLY A 1 414 ? -3.314 -28.086 -48.654 1.00 24.61 414 GLY A N 1
ATOM 3398 C CA . GLY A 1 414 ? -3.005 -28.501 -47.301 1.00 24.61 414 GLY A CA 1
ATOM 3399 C C . GLY A 1 414 ? -1.632 -29.161 -47.279 1.00 24.61 414 GLY A C 1
ATOM 3400 O O . GLY A 1 414 ? -1.403 -30.143 -47.982 1.00 24.61 414 GLY A O 1
ATOM 3401 N N . HIS A 1 415 ? -0.756 -28.650 -46.424 1.00 30.23 415 HIS A N 1
ATOM 3402 C CA . HIS A 1 415 ? 0.333 -29.418 -45.848 1.00 30.23 415 HIS A CA 1
ATOM 3403 C C . HIS A 1 415 ? 0.287 -29.213 -44.340 1.00 30.23 415 HIS A C 1
ATOM 3405 O O . HIS A 1 415 ? 0.459 -28.107 -43.836 1.00 30.23 415 HIS A O 1
ATOM 3411 N N . GLY A 1 416 ? -0.057 -30.299 -43.653 1.00 26.48 416 GLY A N 1
ATOM 3412 C CA . GLY A 1 416 ? 0.069 -30.418 -42.215 1.00 26.48 416 GLY A CA 1
ATOM 3413 C C . GLY A 1 416 ? 1.487 -30.796 -41.801 1.00 26.48 416 GLY A C 1
ATOM 3414 O O . GLY A 1 416 ? 2.278 -31.290 -42.606 1.00 26.48 416 GLY A O 1
ATOM 3415 N N . ASP A 1 417 ? 1.679 -30.614 -40.499 1.00 28.58 417 ASP A N 1
ATOM 3416 C CA . ASP A 1 417 ? 2.737 -31.098 -39.617 1.00 28.58 417 ASP A CA 1
ATOM 3417 C C . ASP A 1 417 ? 4.105 -30.418 -39.711 1.00 28.58 417 ASP A C 1
ATOM 3419 O O . ASP A 1 417 ? 4.862 -30.583 -40.665 1.00 28.58 417 ASP A O 1
ATOM 3423 N N . GLY A 1 418 ? 4.469 -29.735 -38.620 1.00 24.58 418 GLY A N 1
ATOM 3424 C CA . GLY A 1 418 ? 5.847 -29.323 -38.400 1.00 24.58 418 GLY A CA 1
ATOM 3425 C C . GLY A 1 418 ? 6.065 -28.347 -37.252 1.00 24.58 418 GLY A C 1
ATOM 3426 O O . GLY A 1 418 ? 6.425 -27.212 -37.509 1.00 24.58 418 GLY A O 1
ATOM 3427 N N . HIS A 1 419 ? 5.948 -28.848 -36.020 1.00 28.64 419 HIS A N 1
ATOM 3428 C CA . HIS A 1 419 ? 6.607 -28.340 -34.809 1.00 28.64 419 HIS A CA 1
ATOM 3429 C C . HIS A 1 419 ? 6.146 -26.997 -34.221 1.00 28.64 419 HIS A C 1
ATOM 3431 O O . HIS A 1 419 ? 6.256 -25.937 -34.824 1.00 28.64 419 HIS A O 1
ATOM 3437 N N . ASP A 1 420 ? 5.717 -27.083 -32.961 1.00 33.81 420 ASP A N 1
ATOM 3438 C CA . ASP A 1 420 ? 5.635 -25.984 -32.007 1.00 33.81 420 ASP A CA 1
ATOM 3439 C C . ASP A 1 420 ? 6.956 -25.191 -32.009 1.00 33.81 420 ASP A C 1
ATOM 3441 O O . ASP A 1 420 ? 7.945 -25.597 -31.396 1.00 33.81 420 ASP A O 1
ATOM 3445 N N . ALA A 1 421 ? 6.992 -24.070 -32.724 1.00 32.25 421 ALA A N 1
ATOM 3446 C CA . ALA A 1 421 ? 7.955 -23.022 -32.446 1.00 32.25 421 ALA A CA 1
ATOM 3447 C C . ALA A 1 421 ? 7.416 -22.278 -31.221 1.00 32.25 421 ALA A C 1
ATOM 3449 O O . ALA A 1 421 ? 6.543 -21.420 -31.342 1.00 32.25 421 ALA A O 1
ATOM 3450 N N . GLU A 1 422 ? 7.861 -22.676 -30.025 1.00 37.00 422 GLU A N 1
ATOM 3451 C CA . GLU A 1 422 ? 7.762 -21.805 -28.855 1.00 37.00 422 GLU A CA 1
ATOM 3452 C C . GLU A 1 422 ? 8.443 -20.484 -29.236 1.00 37.00 422 GLU A C 1
ATOM 3454 O O . GLU A 1 422 ? 9.660 -20.450 -29.424 1.00 37.00 422 GLU A O 1
ATOM 3459 N N . GLU A 1 423 ? 7.660 -19.415 -29.417 1.00 44.25 423 GLU A N 1
ATOM 3460 C CA . GLU A 1 423 ? 8.210 -18.061 -29.487 1.00 44.25 423 GLU A CA 1
ATOM 3461 C C . GLU A 1 423 ? 9.130 -17.864 -28.268 1.00 44.25 423 GLU A C 1
ATOM 3463 O O . GLU A 1 423 ? 8.742 -18.248 -27.153 1.00 44.25 423 GLU A O 1
ATOM 3468 N N . PRO A 1 424 ? 10.353 -17.328 -28.442 1.00 51.72 424 PRO A N 1
ATOM 3469 C CA . PRO A 1 424 ? 11.250 -17.100 -27.320 1.00 51.72 424 PRO A CA 1
ATOM 3470 C C . PRO A 1 424 ? 10.534 -16.223 -26.291 1.00 51.72 424 PRO A C 1
ATOM 3472 O O . PRO A 1 424 ? 9.968 -15.183 -26.621 1.00 51.72 424 PRO A O 1
ATOM 3475 N N . ALA A 1 425 ? 10.505 -16.674 -25.035 1.00 53.50 425 ALA A N 1
ATOM 3476 C CA . ALA A 1 425 ? 9.836 -15.937 -23.975 1.00 53.50 425 ALA A CA 1
ATOM 3477 C C . ALA A 1 425 ? 10.493 -14.559 -23.825 1.00 53.50 425 ALA A C 1
ATOM 3479 O O . ALA A 1 425 ? 11.630 -14.460 -23.375 1.00 53.50 425 ALA A O 1
ATOM 3480 N N . THR A 1 426 ? 9.757 -13.500 -24.152 1.00 65.25 426 THR A N 1
ATOM 3481 C CA . THR A 1 426 ? 10.199 -12.100 -24.064 1.00 65.25 426 THR A CA 1
ATOM 3482 C C . THR A 1 426 ? 10.325 -11.611 -22.608 1.00 65.25 426 THR A C 1
ATOM 3484 O O . THR A 1 426 ? 10.940 -10.579 -22.320 1.00 65.25 426 THR A O 1
ATOM 3487 N N . THR A 1 427 ? 9.858 -12.415 -21.640 1.00 72.31 427 THR A N 1
ATOM 3488 C CA . THR A 1 427 ? 10.082 -12.219 -20.204 1.00 72.31 427 THR A CA 1
ATOM 3489 C C . THR A 1 427 ? 10.152 -13.533 -19.417 1.00 72.31 427 THR A C 1
ATOM 3491 O O . THR A 1 427 ? 9.438 -14.498 -19.682 1.00 72.31 427 THR A O 1
ATOM 3494 N N . HIS A 1 428 ? 10.959 -13.550 -18.355 1.00 72.25 428 HIS A N 1
ATOM 3495 C CA . HIS A 1 428 ? 11.004 -14.636 -17.367 1.00 72.25 428 HIS A CA 1
ATOM 3496 C C . HIS A 1 428 ? 9.955 -14.490 -16.253 1.00 72.25 428 HIS A C 1
ATOM 3498 O O . HIS A 1 428 ? 9.914 -15.294 -15.312 1.00 72.25 428 HIS A O 1
ATOM 3504 N N . ALA A 1 429 ? 9.120 -13.450 -16.311 1.00 77.75 429 ALA A N 1
ATOM 3505 C CA . ALA A 1 429 ? 8.049 -13.244 -15.352 1.00 77.75 429 ALA A CA 1
ATOM 3506 C C . ALA A 1 429 ? 6.951 -14.307 -15.519 1.00 77.75 429 ALA A C 1
ATOM 3508 O O . ALA A 1 429 ? 6.235 -14.346 -16.515 1.00 77.75 429 ALA A O 1
ATOM 3509 N N . GLY A 1 430 ? 6.791 -15.156 -14.502 1.00 78.00 430 GLY A N 1
ATOM 3510 C CA . GLY A 1 430 ? 5.724 -16.154 -14.434 1.00 78.00 430 GLY A CA 1
ATOM 3511 C C . GLY A 1 430 ? 4.845 -15.979 -13.198 1.00 78.00 430 GLY A C 1
ATOM 3512 O O . GLY A 1 430 ? 5.314 -15.551 -12.140 1.00 78.00 430 GLY A O 1
ATOM 3513 N N . LEU A 1 431 ? 3.563 -16.331 -13.313 1.00 82.38 431 LEU A N 1
ATOM 3514 C CA . LEU A 1 431 ? 2.655 -16.481 -12.173 1.00 82.38 431 LEU A CA 1
ATOM 3515 C C . LEU A 1 431 ? 2.640 -17.944 -11.730 1.00 82.38 431 LEU A C 1
ATOM 3517 O O . LEU A 1 431 ? 1.950 -18.771 -12.324 1.00 82.38 431 LEU A O 1
ATOM 3521 N N . GLY A 1 432 ? 3.406 -18.273 -10.689 1.00 82.00 432 GLY A N 1
ATOM 3522 C CA . GLY A 1 432 ? 3.548 -19.644 -10.215 1.00 82.00 432 GLY A CA 1
ATOM 3523 C C . GLY A 1 432 ? 3.471 -19.804 -8.700 1.00 82.00 432 GLY A C 1
ATOM 3524 O O . GLY A 1 432 ? 3.068 -18.921 -7.937 1.00 82.00 432 GLY A O 1
ATOM 3525 N N . PHE A 1 433 ? 3.870 -20.995 -8.249 1.00 83.06 433 PHE A N 1
ATOM 3526 C CA . PHE A 1 433 ? 3.903 -21.334 -6.826 1.00 83.06 433 PHE A CA 1
ATOM 3527 C C . PHE A 1 433 ? 4.910 -20.490 -6.039 1.00 83.06 433 PHE A C 1
ATOM 3529 O O . PHE A 1 433 ? 4.694 -20.259 -4.853 1.00 83.06 433 PHE A O 1
ATOM 3536 N N . VAL A 1 434 ? 5.980 -20.010 -6.680 1.00 84.06 434 VAL A N 1
ATOM 3537 C CA . VAL A 1 434 ? 7.001 -19.168 -6.039 1.00 84.06 434 VAL A CA 1
ATOM 3538 C C . VAL A 1 434 ? 6.379 -17.859 -5.559 1.00 84.06 434 VAL A C 1
ATOM 3540 O O . VAL A 1 434 ? 6.424 -17.554 -4.366 1.00 84.06 434 VAL A O 1
ATOM 3543 N N . GLU A 1 435 ? 5.722 -17.136 -6.463 1.00 87.56 435 GLU A N 1
ATOM 3544 C CA . GLU A 1 435 ? 5.054 -15.860 -6.201 1.00 87.56 435 GLU A CA 1
ATOM 3545 C C . GLU A 1 435 ? 3.984 -16.030 -5.115 1.00 87.56 435 GLU A C 1
ATOM 3547 O O . GLU A 1 435 ? 3.942 -15.279 -4.136 1.00 87.56 435 GLU A O 1
ATOM 3552 N N . LEU A 1 436 ? 3.169 -17.088 -5.234 1.00 89.50 436 LEU A N 1
ATOM 3553 C CA . LEU A 1 436 ? 2.135 -17.422 -4.257 1.00 89.50 436 LEU A CA 1
ATOM 3554 C C . LEU A 1 436 ? 2.723 -17.701 -2.868 1.00 89.50 436 LEU A C 1
ATOM 3556 O O . LEU A 1 436 ? 2.214 -17.205 -1.863 1.00 89.50 436 LEU A O 1
ATOM 3560 N N . PHE A 1 437 ? 3.785 -18.498 -2.775 1.00 89.44 437 PHE A N 1
ATOM 3561 C CA . PHE A 1 437 ? 4.393 -18.843 -1.494 1.00 89.44 437 PHE A CA 1
ATOM 3562 C C . PHE A 1 437 ? 5.083 -17.650 -0.839 1.00 89.44 437 PHE A C 1
ATOM 3564 O O . PHE A 1 437 ? 4.933 -17.465 0.374 1.00 89.44 437 PHE A O 1
ATOM 3571 N N . ILE A 1 438 ? 5.758 -16.797 -1.616 1.00 90.25 438 ILE A N 1
ATOM 3572 C CA . ILE A 1 438 ? 6.324 -15.543 -1.109 1.00 90.25 438 ILE A CA 1
ATOM 3573 C C . ILE A 1 438 ? 5.199 -14.638 -0.592 1.00 90.25 438 ILE A C 1
ATOM 3575 O O . ILE A 1 438 ? 5.275 -14.176 0.551 1.00 90.25 438 ILE A O 1
ATOM 3579 N N . PHE A 1 439 ? 4.112 -14.472 -1.354 1.00 94.25 439 PHE A N 1
ATOM 3580 C CA . PHE A 1 439 ? 2.934 -13.723 -0.912 1.00 94.25 439 PHE A CA 1
ATOM 3581 C C . PHE A 1 439 ? 2.358 -14.270 0.402 1.00 94.25 439 PHE A C 1
ATOM 3583 O O . PHE A 1 439 ? 2.144 -13.516 1.351 1.00 94.25 439 PHE A O 1
ATOM 3590 N N . LEU A 1 440 ? 2.172 -15.590 0.524 1.00 94.12 440 LEU A N 1
ATOM 3591 C CA . LEU A 1 440 ? 1.707 -16.232 1.764 1.00 94.12 440 LEU A CA 1
ATOM 3592 C C . LEU A 1 440 ? 2.703 -16.064 2.926 1.00 94.12 440 LEU A C 1
ATOM 3594 O O . LEU A 1 440 ? 2.319 -16.041 4.104 1.00 94.12 440 LEU A O 1
ATOM 3598 N N . GLY A 1 441 ? 3.991 -15.932 2.614 1.00 93.38 441 GLY A N 1
ATOM 3599 C CA . GLY A 1 441 ? 5.042 -15.533 3.539 1.00 93.38 441 GLY A CA 1
ATOM 3600 C C . GLY A 1 441 ? 4.780 -14.173 4.163 1.00 93.38 441 GLY A C 1
ATOM 3601 O O . GLY A 1 441 ? 4.647 -14.091 5.389 1.00 93.38 441 GLY A O 1
ATOM 3602 N N . PHE A 1 442 ? 4.652 -13.160 3.307 1.00 95.94 442 PHE A N 1
ATOM 3603 C CA . PHE A 1 442 ? 4.365 -11.775 3.676 1.00 95.94 442 PHE A CA 1
ATOM 3604 C C . PHE A 1 442 ? 3.005 -11.615 4.357 1.00 95.94 442 PHE A C 1
ATOM 3606 O O . PHE A 1 442 ? 2.890 -10.930 5.372 1.00 95.94 442 PHE A O 1
ATOM 3613 N N . LEU A 1 443 ? 1.981 -12.311 3.867 1.00 96.44 443 LEU A N 1
ATOM 3614 C CA . LEU A 1 443 ? 0.672 -12.374 4.508 1.00 96.44 443 LEU A CA 1
ATOM 3615 C C . LEU A 1 443 ? 0.797 -12.912 5.936 1.00 96.44 443 LEU A C 1
ATOM 3617 O O . LEU A 1 443 ? 0.272 -12.331 6.885 1.00 96.44 443 LEU A O 1
ATOM 3621 N N . GLY A 1 444 ? 1.533 -14.011 6.109 1.00 95.50 444 GLY A N 1
ATOM 3622 C CA . GLY A 1 444 ? 1.764 -14.602 7.419 1.00 95.50 444 GLY A CA 1
ATOM 3623 C C . GLY A 1 444 ? 2.536 -13.681 8.368 1.00 95.50 444 GLY A C 1
ATOM 3624 O O . GLY A 1 444 ? 2.197 -13.625 9.549 1.00 95.50 444 GLY A O 1
ATOM 3625 N N . SER A 1 445 ? 3.555 -12.959 7.890 1.00 96.44 445 SER A N 1
ATOM 3626 C CA . SER A 1 445 ? 4.286 -11.986 8.714 1.00 96.44 445 SER A CA 1
ATOM 3627 C C . SER A 1 445 ? 3.444 -10.762 9.058 1.00 96.44 445 SER A C 1
ATOM 3629 O O . SER A 1 445 ? 3.455 -10.339 10.215 1.00 96.44 445 SER A O 1
ATOM 3631 N N . PHE A 1 446 ? 2.666 -10.243 8.109 1.00 97.62 446 PHE A N 1
ATOM 3632 C CA . PHE A 1 446 ? 1.733 -9.142 8.331 1.00 97.62 446 PHE A CA 1
ATOM 3633 C C . PHE A 1 446 ? 0.700 -9.484 9.406 1.00 97.62 446 PHE A C 1
ATOM 3635 O O . PHE A 1 446 ? 0.545 -8.745 10.384 1.00 97.62 446 PHE A O 1
ATOM 3642 N N . LEU A 1 447 ? 0.038 -10.638 9.275 1.00 97.00 447 LEU A N 1
ATOM 3643 C CA . LEU A 1 447 ? -0.946 -11.096 10.253 1.00 97.00 447 LEU A CA 1
ATOM 3644 C C . LEU A 1 447 ? -0.299 -11.357 11.615 1.00 97.00 447 LEU A C 1
ATOM 3646 O O . LEU A 1 447 ? -0.840 -10.925 12.628 1.00 97.00 447 LEU A O 1
ATOM 3650 N N . PHE A 1 448 ? 0.874 -11.992 11.661 1.00 96.50 448 PHE A N 1
ATOM 3651 C CA . PHE A 1 448 ? 1.582 -12.236 12.919 1.00 96.50 448 PHE A CA 1
ATOM 3652 C C . PHE A 1 448 ? 1.901 -10.941 13.668 1.00 96.50 448 PHE A C 1
ATOM 3654 O O . PHE A 1 448 ? 1.622 -10.842 14.860 1.00 96.50 448 PHE A O 1
ATOM 3661 N N . VAL A 1 449 ? 2.462 -9.936 12.989 1.00 96.88 449 VAL A N 1
ATOM 3662 C CA . VAL A 1 449 ? 2.782 -8.647 13.620 1.00 96.88 449 VAL A CA 1
ATOM 3663 C C . VAL A 1 449 ? 1.513 -7.929 14.064 1.00 96.88 449 VAL A C 1
ATOM 3665 O O . VAL A 1 449 ? 1.472 -7.417 15.182 1.00 96.88 449 VAL A O 1
ATOM 3668 N N . THR A 1 450 ? 0.472 -7.937 13.230 1.00 96.69 450 THR A N 1
ATOM 3669 C CA . THR A 1 450 ? -0.812 -7.297 13.539 1.00 96.69 450 THR A CA 1
ATOM 3670 C C . THR A 1 450 ? -1.471 -7.941 14.758 1.00 96.69 450 THR A C 1
ATOM 3672 O O . THR A 1 450 ? -1.772 -7.251 15.729 1.00 96.69 450 THR A O 1
ATOM 3675 N N . PHE A 1 451 ? -1.629 -9.267 14.779 1.00 95.81 451 PHE A N 1
ATOM 3676 C CA . PHE A 1 451 ? -2.223 -9.967 15.919 1.00 95.81 451 PHE A CA 1
ATOM 3677 C C . PHE A 1 451 ? -1.353 -9.887 17.173 1.00 95.81 451 PHE A C 1
ATOM 3679 O O . PHE A 1 451 ? -1.886 -9.689 18.258 1.00 95.81 451 PHE A O 1
ATOM 3686 N N . ARG A 1 452 ? -0.021 -9.934 17.050 1.00 95.31 452 ARG A N 1
ATOM 3687 C CA . ARG A 1 452 ? 0.883 -9.725 18.192 1.00 95.31 452 ARG A CA 1
ATOM 3688 C C . ARG A 1 452 ? 0.782 -8.310 18.763 1.00 95.31 452 ARG A C 1
ATOM 3690 O O . ARG A 1 452 ? 0.978 -8.119 19.959 1.00 95.31 452 ARG A O 1
ATOM 3697 N N . ALA A 1 453 ? 0.524 -7.307 17.925 1.00 93.75 453 ALA A N 1
ATOM 3698 C CA . ALA A 1 453 ? 0.278 -5.947 18.387 1.00 93.75 453 ALA A CA 1
ATOM 3699 C C . ALA A 1 453 ? -1.086 -5.822 19.083 1.00 93.75 453 ALA A C 1
ATOM 3701 O O . ALA A 1 453 ? -1.169 -5.123 20.090 1.00 93.75 453 ALA A O 1
ATOM 3702 N N . LEU A 1 454 ? -2.112 -6.521 18.584 1.00 92.81 454 LEU A N 1
ATOM 3703 C CA . LEU A 1 454 ? -3.435 -6.582 19.211 1.00 92.81 454 LEU A CA 1
ATOM 3704 C C . LEU A 1 454 ? -3.411 -7.302 20.565 1.00 92.81 454 LEU A C 1
ATOM 3706 O O . LEU A 1 454 ? -4.020 -6.815 21.500 1.00 92.81 454 LEU A O 1
ATOM 3710 N N . ASP A 1 455 ? -2.664 -8.397 20.699 1.00 90.94 455 ASP A N 1
ATOM 3711 C CA . ASP A 1 455 ? -2.583 -9.198 21.935 1.00 90.94 455 ASP A CA 1
ATOM 3712 C C . ASP A 1 455 ? -1.890 -8.465 23.102 1.00 90.94 455 ASP A C 1
ATOM 3714 O O . ASP A 1 455 ? -2.051 -8.797 24.271 1.00 90.94 455 ASP A O 1
ATOM 3718 N N . ARG A 1 456 ? -1.112 -7.417 22.805 1.00 86.69 456 ARG A N 1
ATOM 3719 C CA . ARG A 1 456 ? -0.392 -6.630 23.822 1.00 86.69 456 ARG A CA 1
ATOM 3720 C C . ARG A 1 456 ? -1.269 -5.634 24.581 1.00 86.69 456 ARG A C 1
ATOM 3722 O O . ARG A 1 456 ? -0.760 -4.998 25.505 1.00 86.69 456 ARG A O 1
ATOM 3729 N N . GLN A 1 457 ? -2.507 -5.404 24.151 1.00 80.00 457 GLN A N 1
ATOM 3730 C CA . GLN A 1 457 ? -3.384 -4.374 24.707 1.00 80.00 457 GLN A CA 1
ATOM 3731 C C . GLN A 1 457 ? -4.847 -4.808 24.657 1.00 80.00 457 GLN A C 1
ATOM 3733 O O . GLN A 1 457 ? -5.246 -5.569 23.782 1.00 80.00 457 GLN A O 1
ATOM 3738 N N . ASP A 1 458 ? -5.669 -4.240 25.537 1.00 82.56 458 ASP A N 1
ATOM 3739 C CA . ASP A 1 458 ? -7.111 -4.458 25.472 1.00 82.56 458 ASP A CA 1
ATOM 3740 C C . ASP A 1 458 ? -7.695 -3.938 24.147 1.00 82.56 458 ASP A C 1
ATOM 3742 O O . ASP A 1 458 ? -7.412 -2.821 23.683 1.00 82.56 458 ASP A O 1
ATOM 3746 N N . LEU A 1 459 ? -8.527 -4.785 23.537 1.00 79.44 459 LEU A N 1
ATOM 3747 C CA . LEU A 1 459 ? -9.133 -4.552 22.227 1.00 79.44 459 LEU A CA 1
ATOM 3748 C C . LEU A 1 459 ? -10.151 -3.408 22.241 1.00 79.44 459 LEU A C 1
ATOM 3750 O O . LEU A 1 459 ? -10.246 -2.664 21.260 1.00 79.44 459 LEU A O 1
ATOM 3754 N N . GLU A 1 460 ? -10.895 -3.246 23.335 1.00 75.06 460 GLU A N 1
ATOM 3755 C CA . GLU A 1 460 ? -11.789 -2.104 23.516 1.00 75.06 460 GLU A CA 1
ATOM 3756 C C . GLU A 1 460 ? -11.032 -0.923 24.113 1.00 75.06 460 GLU A C 1
ATOM 3758 O O . GLU A 1 460 ? -10.278 -1.053 25.079 1.00 75.06 460 GLU A O 1
ATOM 3763 N N . ASN A 1 461 ? -11.253 0.268 23.557 1.00 72.25 461 ASN A N 1
ATOM 3764 C CA . ASN A 1 461 ? -10.787 1.470 24.225 1.00 72.25 461 ASN A CA 1
ATOM 3765 C C . ASN A 1 461 ? -11.709 1.776 25.411 1.00 72.25 461 ASN A C 1
ATOM 3767 O O . ASN A 1 461 ? -12.912 1.910 25.219 1.00 72.25 461 ASN A O 1
ATOM 3771 N N . VAL A 1 462 ? -11.156 1.888 26.619 1.00 72.56 462 VAL A N 1
ATOM 3772 C CA . VAL A 1 462 ? -11.936 2.142 27.845 1.00 72.56 462 VAL A CA 1
ATOM 3773 C C . VAL A 1 462 ? -12.189 3.641 28.044 1.00 72.56 462 VAL A C 1
ATOM 3775 O O . VAL A 1 462 ? -13.221 4.034 28.581 1.00 72.56 462 VAL A O 1
ATOM 3778 N N . GLU A 1 463 ? -11.283 4.492 27.553 1.00 74.69 463 GLU A N 1
ATOM 3779 C CA . GLU A 1 463 ? -11.333 5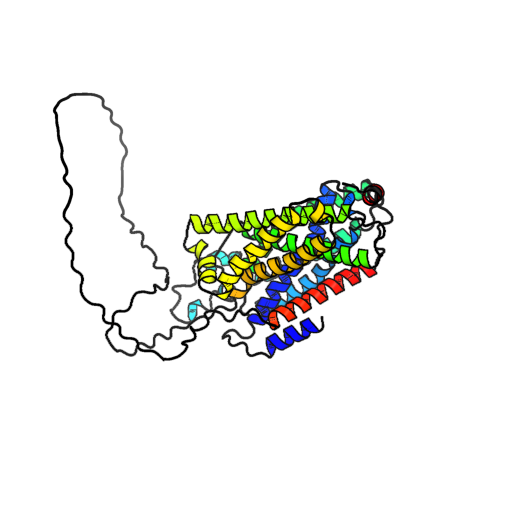.947 27.721 1.00 74.69 463 GLU A CA 1
ATOM 3780 C C . GLU A 1 463 ? -11.193 6.630 26.345 1.00 74.69 463 GLU A C 1
ATOM 3782 O O . GLU A 1 463 ? -10.096 6.716 25.783 1.00 74.69 463 GLU A O 1
ATOM 3787 N N . ASP A 1 464 ? -12.330 7.052 25.772 1.00 86.12 464 ASP A N 1
ATOM 3788 C CA . ASP A 1 464 ? -12.425 7.906 24.576 1.00 86.12 464 ASP A CA 1
ATOM 3789 C C . ASP A 1 464 ? -13.653 8.832 24.651 1.00 86.12 464 ASP A C 1
ATOM 3791 O O . ASP A 1 464 ? -14.743 8.333 24.965 1.00 86.12 464 ASP A O 1
ATOM 3795 N N . PRO A 1 465 ? -13.540 10.131 24.301 1.00 88.19 465 PRO A N 1
ATOM 3796 C CA . PRO A 1 465 ? -14.685 11.033 24.190 1.00 88.19 465 PRO A CA 1
ATOM 3797 C C . PRO A 1 465 ? -15.802 10.508 23.279 1.00 88.19 465 PRO A C 1
ATOM 3799 O O . PRO A 1 465 ? -16.975 10.728 23.577 1.00 88.19 465 PRO A O 1
ATOM 3802 N N . PHE A 1 466 ? -15.454 9.783 22.211 1.00 90.50 466 PHE A N 1
ATOM 3803 C CA . PHE A 1 466 ? -16.408 9.304 21.205 1.00 90.50 466 PHE A CA 1
ATOM 3804 C C . PHE A 1 466 ? -16.794 7.826 21.370 1.00 90.50 466 PHE A C 1
ATOM 3806 O O . PHE A 1 466 ? -17.564 7.288 20.575 1.00 90.50 466 PHE A O 1
ATOM 3813 N N . LEU A 1 467 ? -16.325 7.143 22.424 1.00 89.38 467 LEU A N 1
ATOM 3814 C CA . LEU A 1 467 ? -16.617 5.716 22.620 1.00 89.38 467 LEU A CA 1
ATOM 3815 C C . LEU A 1 467 ? -18.120 5.440 22.741 1.00 89.38 467 LEU A C 1
ATOM 3817 O O . LEU A 1 467 ? -18.614 4.451 22.204 1.00 89.38 467 LEU A O 1
ATOM 3821 N N . LYS A 1 468 ? -18.850 6.300 23.462 1.00 87.56 468 LYS A N 1
ATOM 3822 C CA . LYS A 1 468 ? -20.296 6.130 23.667 1.00 87.56 468 LYS A CA 1
ATOM 3823 C C . LYS A 1 468 ? -21.069 6.222 22.355 1.00 87.56 468 LYS A C 1
ATOM 3825 O O . LYS A 1 468 ? -21.992 5.440 22.165 1.00 87.56 468 LYS A O 1
ATOM 3830 N N . GLU A 1 469 ? -20.684 7.144 21.479 1.00 88.06 469 GLU A N 1
ATOM 3831 C CA . GLU A 1 469 ? -21.267 7.291 20.143 1.00 88.06 469 GLU A CA 1
ATOM 3832 C C . GLU A 1 469 ? -21.001 6.038 19.306 1.00 88.06 469 GLU A C 1
ATOM 3834 O O . GLU A 1 469 ? -21.937 5.425 18.808 1.00 88.06 469 GLU A O 1
ATOM 3839 N N . SER A 1 470 ? -19.743 5.590 19.261 1.00 90.38 470 SER A N 1
ATOM 3840 C CA . SER A 1 470 ? -19.335 4.385 18.534 1.00 90.38 470 SER A CA 1
ATOM 3841 C C . SER A 1 470 ? -20.090 3.130 19.000 1.00 90.38 470 SER A C 1
ATOM 3843 O O . SER A 1 470 ? -20.597 2.374 18.181 1.00 90.38 470 SER A O 1
ATOM 3845 N N . LYS A 1 471 ? -20.275 2.932 20.314 1.00 88.94 471 LYS A N 1
ATOM 3846 C CA . LYS A 1 471 ? -21.024 1.774 20.847 1.00 88.94 471 LYS A CA 1
ATOM 3847 C C . LYS A 1 471 ? -22.512 1.754 20.472 1.00 88.94 471 LYS A C 1
ATOM 3849 O O . LYS A 1 471 ? -23.104 0.681 20.482 1.00 88.94 471 LYS A O 1
ATOM 3854 N N . HIS A 1 472 ? -23.107 2.904 20.159 1.00 87.69 472 HIS A N 1
ATOM 3855 C CA . HIS A 1 472 ? -24.516 3.023 19.758 1.00 87.69 472 HIS A CA 1
ATOM 3856 C C . HIS A 1 472 ? -24.663 3.417 18.278 1.00 87.69 472 HIS A C 1
ATOM 3858 O O . HIS A 1 472 ? -25.707 3.935 17.865 1.00 87.69 472 HIS A O 1
ATOM 3864 N N . HIS A 1 473 ? -23.610 3.195 17.486 1.00 88.19 473 HIS A N 1
ATOM 3865 C CA . HIS A 1 473 ? -23.586 3.523 16.068 1.00 88.19 473 HIS A CA 1
ATOM 3866 C C . HIS A 1 473 ? -24.638 2.723 15.301 1.00 88.19 473 HIS A C 1
ATOM 3868 O O . HIS A 1 473 ? -24.720 1.503 15.420 1.00 88.19 473 HIS A O 1
ATOM 3874 N N . HIS A 1 474 ? -25.447 3.409 14.502 1.00 86.19 474 HIS A N 1
ATOM 3875 C CA . HIS A 1 474 ? -26.502 2.799 13.700 1.00 86.19 474 HIS A CA 1
ATOM 3876 C C . HIS A 1 474 ? -26.748 3.614 12.430 1.00 86.19 474 HIS A C 1
ATOM 3878 O O . HIS A 1 474 ? -26.535 4.826 12.413 1.00 86.19 474 HIS A O 1
ATOM 3884 N N . ILE A 1 475 ? -27.162 2.932 11.354 1.00 80.12 475 ILE A N 1
ATOM 3885 C CA . ILE A 1 475 ? -27.301 3.512 10.006 1.00 80.12 475 ILE A CA 1
ATOM 3886 C C . ILE A 1 475 ? -28.441 2.873 9.236 1.00 80.12 475 ILE A C 1
ATOM 3888 O O . ILE A 1 475 ? -28.475 1.618 9.133 1.00 80.12 475 ILE A O 1
#

pLDDT: mean 78.02, std 25.81, range [21.75, 98.44]

Sequence (475 aa):
MGLGVLGIVLSFVLPDMSANHYSRFWSNLLLNTYYFAGIAITGLFFLAAHQLGYGGWHVLFKRVPLAMSRYLFVIFGLVVLITAGLLLDWHSLYGHWAHPHEVAYADSGMAEADRIVVSKSPFLNKTMFAVIVPGFFLMWALFSTAFTKRMTFIKSFKEYNQSKYLSALFILVFAVSMSVLSWMFIMSLDPHWYSTLFGWYNFASYTVAGFSFMILILLYLRSKNSYPHLDENHLHDLGKYLFGFSVFYTYLWFSQYLLIWYANIPEATVWYTKRMAEPLFKFLFFFTFLINFPLPLLVLMRRDSKRKLKVLGFVAVMMIFGHYLDFYGLVMLEPNAVVEHHDDHHADDANHDSEEVALLSITEVEHSDDDHQVEGGHEGDHHAEEHVDHQEDFHGEAPEEAMAHDEHHEEGHGHGDGHDAEEPATTHAGLGFVELFIFLGFLGSFLFVTFRALDRQDLENVEDPFLKESKHHHI

Foldseek 3Di:
DVLQVVLLVCLQPPDLPFPWRSLVVLLLLLLLLLLLQLLLLLLLLVVLVCLLVVNLQCQFQNLLSLLLVLCLVVSLVSLLVSLVCLVVVVGCLLVCLAVLPVVQPDPDPPDCSPPLSVVCNVCDYSVNSNCLQSVLSVVSNVLSVVCCVQVLFDFDVVSSVVVNVSSVVCVVSCVVSLQSCQCHSFVSSDSLADDNLRSVLSNLLSSLLSLLVSLLVLLVCVVVVLRVLDALLSQLVSLVVNLVSLVVNLVSLCVLVVVCVVVVDPSHCVLVVLQCVAPVSVCLSVVLSCQSHVLSCVQSVDSVSSSPSVSSNVNSVSSNVSSSSVSCSRRQFSSFFHDDPPPPPDDDDDDDDDDDPDDPPDDDDDDDDDDDDDDDDDDDDDDDYDDDDDDDYDDDDDDDDDDDDDDDDDDDDDDDDDDDPPDPNRGSRDDDSSSVSSSVVSVVSSVVSSVVSPVVDRSGRPRDPSSVVNSVDDD

Radius of gyration: 30.05 Å; chains: 1; bounding box: 61×85×93 Å

Secondary structure (DSSP, 8-state):
-HHHHHHHHHHHHS---SSSTTHHHHHHHHHHHHHHHHHHHHHHHHHHHHHHHT--GGGGTTHHHHHHHTTHHHHHHHHHHHHHHHHTTS--TTHHHHSTTTGGGSSSSSS-S-HHHHHHTTTSSHHHHHHHHHHHHHHHHHHHHHHHHHHS---SHHHHHHHHHHHHHHHHHHHHHHHHHHHHHTGGGSSS---TTHHHHHHHHHHHHHHHHHHHHHHHHHHTTS-TT--HHHHHHHHHHHHHHHHHHHHHHHHHHHHHHHH--HHHHHHHHHHHHSHHHHHHHHHHHHHHTHHHHHHHSSHHHHH-HHHHHHHHHHHHHHHHHHHHHHHSSGGGB----------------------------------------------------------------------------------------SB----SHHHHHHHHHHHHHHHHHHHHHHHTS-SS-SS-TTHHHHHT---